Protein AF-A0A7R9IZP0-F1 (afdb_monomer_lite)

Radius of gyration: 32.08 Å; chains: 1; bounding box: 102×85×85 Å

Secondary structure (DSSP, 8-state):
-HHHHHHHHHHS----SEEEEE-TTEEESS--S---PPPPPTTS------TTTTTTTS-----------PPPP-SS------EE-STT--EE----------S-----S----S-TT-----EEEEE---S-----S--HHHHHHHHTTT-EEEEE--S-HHHHHHHHTTTEEEEEETTEEEEEEE-PPPTT-----EEEEEEEEHHHHHHHTTTT----HHHHHHHHHHTTSSSGGGTHHHHHHHHSTTGGGEES--SEEE---HHHH-S-TTTTTBSS----PPPP-GGGHHHHHTTTTSS--EEE---HHHHSHHHHHHHHHHH-PPPTT-TTTTEEEEEEEETT--SSPP-HHHHHHHHHHHHHHHHHT-BTTB-EEEEEEEEEEEEEESSSEEEEEEEEEEEETT--PEEEEEEEEEE----------GGGGG--EEEEES-EETTTTEES-SS--B-TT---EEEEEPPP-STTPPPPPEEEEEEEE-TTS-EEEEEEEEE--TTSEEEE---PPSSPPPEEEEEEEEETTEEEEEEEEEEPPPSEETTEEPPHHHHHHHHS--SS---PPTT---GGGSPPHHHHHHHHHHHHHHTT--HHHHHHHHHHHHHHHEEEEEEEESSSS-EEETTTEEEPBGGGSSS-TTS--TTT----B-TTTSSBPP---SSSS--S-------------------------------------------------------S------------------

Structure (mmCIF, N/CA/C/O backbone):
data_AF-A0A7R9IZP0-F1
#
_entry.id   AF-A0A7R9IZP0-F1
#
loop_
_atom_site.group_PDB
_atom_site.id
_atom_site.type_symbol
_atom_site.label_atom_id
_atom_site.label_alt_id
_atom_site.label_comp_id
_atom_site.label_asym_id
_atom_site.label_entity_id
_atom_site.label_seq_id
_atom_site.pdbx_PDB_ins_code
_atom_site.Cartn_x
_atom_site.Cartn_y
_atom_site.Cartn_z
_atom_site.occupancy
_atom_site.B_iso_or_equiv
_atom_site.auth_seq_id
_atom_site.auth_comp_id
_atom_site.auth_asym_id
_atom_site.auth_atom_id
_atom_site.pdbx_PDB_model_num
ATOM 1 N N . MET A 1 1 ? 10.081 12.601 -15.978 1.00 64.19 1 MET A N 1
ATOM 2 C CA . MET A 1 1 ? 11.127 11.912 -15.195 1.00 64.19 1 MET A CA 1
ATOM 3 C C . MET A 1 1 ? 12.167 11.242 -16.095 1.00 64.19 1 MET A C 1
ATOM 5 O O . MET A 1 1 ? 13.053 11.970 -16.504 1.00 64.19 1 MET A O 1
ATOM 9 N N . LEU A 1 2 ? 12.037 9.965 -16.499 1.00 72.69 2 LEU A N 1
ATOM 10 C CA . LEU A 1 2 ? 13.085 9.158 -17.178 1.00 72.69 2 LEU A CA 1
ATOM 11 C C . LEU A 1 2 ? 14.046 9.892 -18.140 1.00 72.69 2 LEU A C 1
ATOM 13 O O . LEU A 1 2 ? 15.255 9.744 -18.003 1.00 72.69 2 LEU A O 1
ATOM 17 N N . LEU A 1 3 ? 13.542 10.684 -19.097 1.00 78.06 3 LEU A N 1
ATOM 18 C CA . LEU A 1 3 ? 14.392 11.404 -20.064 1.00 78.06 3 LEU A CA 1
ATOM 19 C C . LEU A 1 3 ? 15.315 12.461 -19.425 1.00 78.06 3 LEU A C 1
ATOM 21 O O . LEU A 1 3 ? 16.403 12.698 -19.941 1.00 78.06 3 LEU A O 1
ATOM 25 N N . ALA A 1 4 ? 14.910 13.071 -18.307 1.00 77.38 4 ALA A N 1
ATOM 26 C CA . ALA A 1 4 ? 15.753 13.988 -17.539 1.00 77.38 4 ALA A CA 1
ATOM 27 C C . ALA A 1 4 ? 16.871 13.219 -16.821 1.00 77.38 4 ALA A C 1
ATOM 29 O O . ALA A 1 4 ? 18.040 13.523 -17.029 1.00 77.38 4 ALA A O 1
ATOM 30 N N . SER A 1 5 ? 16.522 12.139 -16.114 1.00 76.75 5 SER A N 1
ATOM 31 C CA . SER A 1 5 ? 17.476 11.254 -15.427 1.00 76.75 5 SER A CA 1
ATOM 32 C C . SER A 1 5 ? 18.507 10.642 -16.389 1.00 76.75 5 SER A C 1
ATOM 34 O O . SER A 1 5 ? 19.680 10.500 -16.054 1.00 76.75 5 SER A O 1
ATOM 36 N N . MET A 1 6 ? 18.093 10.332 -17.623 1.00 80.06 6 MET A N 1
ATOM 37 C CA . MET A 1 6 ? 18.982 9.919 -18.717 1.00 80.06 6 MET A CA 1
ATOM 38 C C . MET A 1 6 ? 19.967 11.020 -19.145 1.00 80.06 6 MET A C 1
ATOM 40 O O . MET A 1 6 ? 21.122 10.717 -19.435 1.00 80.06 6 MET A O 1
ATOM 44 N N . GLY A 1 7 ? 19.528 12.281 -19.192 1.00 80.31 7 GLY A N 1
ATOM 45 C CA . GLY A 1 7 ? 20.386 13.430 -19.492 1.00 80.31 7 GLY A CA 1
ATOM 46 C C . GLY A 1 7 ? 21.356 13.757 -18.355 1.00 80.31 7 GLY A C 1
ATOM 47 O O . GLY A 1 7 ? 22.541 13.963 -18.598 1.00 80.31 7 GLY A O 1
ATOM 48 N N . GLU A 1 8 ? 20.883 13.728 -17.110 1.00 79.38 8 GLU A N 1
ATOM 49 C CA . GLU A 1 8 ? 21.693 13.907 -15.898 1.00 79.38 8 GLU A CA 1
ATOM 50 C C . GLU A 1 8 ? 22.811 12.858 -15.821 1.00 79.38 8 GLU A C 1
ATOM 52 O O . GLU A 1 8 ? 23.982 13.215 -15.713 1.00 79.38 8 GLU A O 1
ATOM 57 N N . LEU A 1 9 ? 22.486 11.576 -16.009 1.00 75.81 9 LEU A N 1
ATOM 58 C CA . LEU A 1 9 ? 23.448 10.467 -16.022 1.00 75.81 9 LEU A CA 1
ATOM 59 C C . LEU A 1 9 ? 24.492 10.550 -17.157 1.00 75.81 9 LEU A C 1
ATOM 61 O O . LEU A 1 9 ? 25.591 10.005 -17.034 1.00 75.81 9 LEU A O 1
ATOM 65 N N . LEU A 1 10 ? 24.193 11.229 -18.267 1.00 79.81 10 LEU A N 1
ATOM 66 C CA . LEU A 1 10 ? 25.199 11.508 -19.300 1.00 79.81 10 LEU A CA 1
ATOM 67 C C . LEU A 1 10 ? 26.178 12.616 -18.878 1.00 79.81 10 LEU A C 1
ATOM 69 O O . LEU A 1 10 ? 27.323 12.601 -19.330 1.00 79.81 10 LEU A O 1
ATOM 73 N N . ASN A 1 11 ? 25.761 13.521 -17.987 1.00 80.00 11 ASN A N 1
ATOM 74 C CA . ASN A 1 11 ? 26.572 14.631 -17.482 1.00 80.00 11 ASN A CA 1
ATOM 75 C C . ASN A 1 11 ? 27.463 14.249 -16.283 1.00 80.00 11 ASN A C 1
ATOM 77 O O . ASN A 1 11 ? 28.438 14.947 -16.025 1.00 80.00 11 ASN A O 1
ATOM 81 N N . LEU A 1 12 ? 27.194 13.134 -15.588 1.00 74.75 12 LEU A N 1
ATOM 82 C CA . LEU A 1 12 ? 27.996 12.652 -14.443 1.00 74.75 12 LEU A CA 1
ATOM 83 C C . LEU A 1 12 ? 29.425 12.181 -14.806 1.00 74.75 12 LEU A C 1
ATOM 85 O O . LEU A 1 12 ? 30.151 11.692 -13.947 1.00 74.75 12 LEU A O 1
ATOM 89 N N . GLY A 1 13 ? 29.837 12.252 -16.077 1.00 68.06 13 GLY A N 1
ATOM 90 C CA . GLY A 1 13 ? 31.166 11.820 -16.542 1.00 68.06 13 GLY A CA 1
ATOM 91 C C . GLY A 1 13 ? 31.401 10.300 -16.544 1.00 68.06 13 GLY A C 1
ATOM 92 O O . GLY A 1 13 ? 32.394 9.831 -17.099 1.00 68.06 13 GLY A O 1
ATOM 93 N N . TRP A 1 14 ? 30.486 9.514 -15.972 1.00 69.81 14 TRP A N 1
ATOM 94 C CA . TRP A 1 14 ? 30.606 8.064 -15.837 1.00 69.81 14 TRP A CA 1
ATOM 95 C C . TRP A 1 14 ? 30.632 7.328 -17.190 1.00 69.81 14 TRP A C 1
ATOM 97 O O . TRP A 1 14 ? 29.892 7.644 -18.129 1.00 69.81 14 TRP A O 1
ATOM 107 N N . SER A 1 15 ? 31.469 6.290 -17.265 1.00 70.06 15 SER A N 1
ATOM 108 C CA . SER A 1 15 ? 31.589 5.399 -18.425 1.00 70.06 15 SER A CA 1
ATOM 109 C C . SER A 1 15 ? 30.698 4.172 -18.243 1.00 70.06 15 SER A C 1
ATOM 111 O O . SER A 1 15 ? 30.923 3.380 -17.334 1.00 70.06 15 SER A O 1
ATOM 113 N N . TRP A 1 16 ? 29.686 4.007 -19.093 1.00 77.06 16 TRP A N 1
ATOM 114 C CA . TRP A 1 16 ? 28.700 2.930 -18.978 1.00 77.06 16 TRP A CA 1
ATOM 115 C C . TRP A 1 16 ? 28.181 2.470 -20.345 1.00 77.06 16 TRP A C 1
ATOM 117 O O . TRP A 1 16 ? 28.271 3.198 -21.332 1.00 77.06 16 TRP A O 1
ATOM 127 N N . ASP A 1 17 ? 27.636 1.255 -20.413 1.00 78.50 17 ASP A N 1
ATOM 128 C CA . ASP A 1 17 ? 27.133 0.662 -21.661 1.00 78.50 17 ASP A CA 1
ATOM 129 C C . ASP A 1 17 ? 25.605 0.672 -21.773 1.00 78.50 17 ASP A C 1
ATOM 131 O O . ASP A 1 17 ? 25.073 0.900 -22.862 1.00 78.50 17 ASP A O 1
ATOM 135 N N . PHE A 1 18 ? 24.906 0.443 -20.656 1.00 81.25 18 PHE A N 1
ATOM 136 C CA . PHE A 1 18 ? 23.448 0.315 -20.596 1.00 81.25 18 PHE A CA 1
ATOM 137 C C . PHE A 1 18 ? 22.836 1.057 -19.406 1.00 81.25 18 PHE A C 1
ATOM 139 O O . PHE A 1 18 ? 23.435 1.113 -18.332 1.00 81.25 18 PHE A O 1
ATOM 146 N N . ILE A 1 19 ? 21.606 1.529 -19.618 1.00 83.50 19 ILE A N 1
ATOM 147 C CA . ILE A 1 19 ? 20.597 1.829 -18.598 1.00 83.50 19 ILE A CA 1
ATOM 148 C C . ILE A 1 19 ? 19.597 0.674 -18.584 1.00 83.50 19 ILE A C 1
ATOM 150 O O . ILE A 1 19 ? 19.045 0.343 -19.634 1.00 83.50 19 ILE A O 1
ATOM 154 N N . ILE A 1 20 ? 19.318 0.101 -17.417 1.00 80.94 20 ILE A N 1
ATOM 155 C CA . ILE A 1 20 ? 18.213 -0.844 -17.203 1.00 80.94 20 ILE A CA 1
ATOM 156 C C . ILE A 1 20 ? 17.182 -0.181 -16.289 1.00 80.94 20 ILE A C 1
ATOM 158 O O . ILE A 1 20 ? 17.548 0.343 -15.240 1.00 80.94 20 ILE A O 1
ATOM 162 N N . ASN A 1 21 ? 15.909 -0.211 -16.686 1.00 77.19 21 ASN A N 1
ATOM 163 C CA . ASN A 1 21 ? 14.782 0.142 -15.822 1.00 77.19 21 ASN A CA 1
ATOM 164 C C . ASN A 1 21 ? 14.508 -1.004 -14.828 1.00 77.19 21 ASN A C 1
ATOM 166 O O . ASN A 1 21 ? 14.203 -2.107 -15.285 1.00 77.19 21 ASN A O 1
ATOM 170 N N . LEU A 1 22 ? 14.582 -0.721 -13.521 1.00 72.62 22 LEU A N 1
ATOM 171 C CA . LEU A 1 22 ? 14.122 -1.562 -12.408 1.00 72.62 22 LEU A CA 1
ATOM 172 C C . LEU A 1 22 ? 13.348 -0.738 -11.359 1.00 72.62 22 LEU A C 1
ATOM 174 O O . LEU A 1 22 ? 13.289 0.487 -11.412 1.00 72.62 22 LEU A O 1
ATOM 178 N N . SER A 1 23 ? 12.759 -1.430 -10.390 1.00 67.62 23 SER A N 1
ATOM 179 C CA . SER A 1 23 ? 12.028 -0.911 -9.235 1.00 67.62 23 SER A CA 1
ATOM 180 C C . SER A 1 23 ? 12.303 -1.767 -7.994 1.00 67.62 23 SER A C 1
ATOM 182 O O . SER A 1 23 ? 12.783 -2.894 -8.102 1.00 67.62 23 SER A O 1
ATOM 184 N N . GLU A 1 24 ? 11.900 -1.274 -6.823 1.00 65.44 24 GLU A N 1
ATOM 185 C CA . GLU A 1 24 ? 11.870 -1.994 -5.531 1.00 65.44 24 GLU A CA 1
ATOM 186 C C . GLU A 1 24 ? 11.238 -3.405 -5.577 1.00 65.44 24 GLU A C 1
ATOM 188 O O . GLU A 1 24 ? 11.495 -4.238 -4.713 1.00 65.44 24 GLU A O 1
ATOM 193 N N . SER A 1 25 ? 10.401 -3.674 -6.585 1.00 72.38 25 SER A N 1
ATOM 194 C CA . SER A 1 25 ? 9.633 -4.917 -6.734 1.00 72.38 25 SER A CA 1
ATOM 195 C C . SER A 1 25 ? 10.240 -5.934 -7.710 1.00 72.38 25 SER A C 1
ATOM 197 O O . SER A 1 25 ? 9.612 -6.965 -7.981 1.00 72.38 25 SER A O 1
ATOM 199 N N . ASP A 1 26 ? 11.428 -5.648 -8.250 1.00 75.31 26 ASP A N 1
ATOM 200 C CA . ASP A 1 26 ? 12.080 -6.440 -9.296 1.00 75.31 26 ASP A CA 1
ATOM 201 C C . ASP A 1 26 ? 13.327 -7.136 -8.751 1.00 75.31 26 ASP A C 1
ATOM 203 O O . ASP A 1 26 ? 14.309 -6.492 -8.388 1.00 75.31 26 ASP A O 1
ATOM 207 N N . PHE A 1 27 ? 13.316 -8.469 -8.729 1.00 78.56 27 PHE A N 1
ATOM 208 C CA . PHE A 1 27 ? 14.441 -9.258 -8.222 1.00 78.56 27 PHE A CA 1
ATOM 209 C C . PHE A 1 27 ? 15.266 -9.858 -9.365 1.00 78.56 27 PHE A C 1
ATOM 211 O O . PHE A 1 27 ? 14.694 -10.259 -10.387 1.00 78.56 27 PHE A O 1
ATOM 218 N N . PRO A 1 28 ? 16.600 -9.979 -9.216 1.00 81.69 28 PRO A N 1
ATOM 219 C CA . PRO A 1 28 ? 17.400 -10.803 -10.112 1.00 81.69 28 PRO A CA 1
ATOM 220 C C . PRO A 1 28 ? 16.940 -12.268 -10.033 1.00 81.69 28 PRO A C 1
ATOM 222 O O . PRO A 1 28 ? 16.532 -12.740 -8.977 1.00 81.69 28 PRO A O 1
ATOM 225 N N . ILE A 1 29 ? 17.021 -12.999 -11.145 1.00 81.31 29 ILE A N 1
ATOM 226 C CA . ILE A 1 29 ? 16.709 -14.445 -11.214 1.00 81.31 29 ILE A CA 1
ATOM 227 C C . ILE A 1 29 ? 17.859 -15.310 -11.732 1.00 81.31 29 ILE A C 1
ATOM 229 O O . ILE A 1 29 ? 17.794 -16.532 -11.627 1.00 81.31 29 ILE A O 1
ATOM 233 N N . ASN A 1 30 ? 18.922 -14.677 -12.229 1.00 71.00 30 ASN A N 1
ATOM 234 C CA . ASN A 1 30 ? 20.201 -15.308 -12.543 1.00 71.00 30 ASN A CA 1
ATOM 235 C C . ASN A 1 30 ? 21.308 -14.607 -11.733 1.00 71.00 30 ASN A C 1
ATOM 237 O O . ASN A 1 30 ? 21.227 -13.391 -11.544 1.00 71.00 30 ASN A O 1
ATOM 241 N N . PRO A 1 31 ? 22.361 -15.313 -11.281 1.00 62.97 31 PRO A N 1
ATOM 242 C CA . PRO A 1 31 ? 23.424 -14.704 -10.483 1.00 62.97 31 PRO A CA 1
ATOM 243 C C . PRO A 1 31 ? 24.173 -13.558 -11.191 1.00 62.97 31 PRO A C 1
ATOM 245 O O . PRO A 1 31 ? 24.704 -13.712 -12.296 1.00 62.97 31 PRO A O 1
ATOM 248 N N . THR A 1 32 ? 24.278 -12.415 -10.510 1.00 54.53 32 THR A N 1
ATOM 249 C CA . THR A 1 32 ? 24.956 -11.198 -10.988 1.00 54.53 32 THR A CA 1
ATOM 250 C C . THR A 1 32 ? 26.243 -10.925 -10.202 1.00 54.53 32 THR A C 1
ATOM 252 O O . THR A 1 32 ? 26.212 -10.867 -8.970 1.00 54.53 32 THR A O 1
ATOM 255 N N . LYS A 1 33 ? 27.386 -10.730 -10.879 1.00 47.72 33 LYS A N 1
ATOM 256 C CA . LYS A 1 33 ? 28.686 -10.395 -10.249 1.00 47.72 33 LYS A CA 1
ATOM 257 C C . LYS A 1 33 ? 29.170 -8.971 -10.577 1.00 47.72 33 LYS A C 1
ATOM 259 O O . LYS A 1 33 ? 30.130 -8.514 -9.973 1.00 47.72 33 LYS A O 1
ATOM 264 N N . SER A 1 34 ? 28.526 -8.264 -11.513 1.00 39.16 34 SER A N 1
ATOM 265 C CA . SER A 1 34 ? 28.983 -6.954 -12.010 1.00 39.16 34 SER A CA 1
ATOM 266 C C . SER A 1 34 ? 27.902 -5.861 -12.065 1.00 39.16 34 SER A C 1
ATOM 268 O O . SER A 1 34 ? 27.888 -5.061 -12.999 1.00 39.16 34 SER A O 1
ATOM 270 N N . ILE A 1 35 ? 26.998 -5.810 -11.081 1.00 37.81 35 ILE A N 1
ATOM 271 C CA . ILE A 1 35 ? 26.195 -4.602 -10.826 1.00 37.81 35 ILE A CA 1
ATOM 272 C C . ILE A 1 35 ? 27.009 -3.725 -9.869 1.00 37.81 35 ILE A C 1
ATOM 274 O O . ILE A 1 35 ? 26.954 -3.910 -8.657 1.00 37.81 35 ILE A O 1
ATOM 278 N N . ARG A 1 36 ? 27.794 -2.795 -10.424 1.00 36.53 36 ARG A N 1
ATOM 279 C CA . ARG A 1 36 ? 28.376 -1.682 -9.663 1.00 36.53 36 ARG A CA 1
ATOM 280 C C . ARG A 1 36 ? 27.548 -0.433 -9.948 1.00 36.53 36 ARG A C 1
ATOM 282 O O . ARG A 1 36 ? 27.569 0.049 -11.079 1.00 36.53 36 ARG A O 1
ATOM 289 N N . ILE A 1 37 ? 26.868 0.107 -8.934 1.00 33.66 37 ILE A N 1
ATOM 290 C CA . ILE A 1 37 ? 26.628 1.558 -8.902 1.00 33.66 37 ILE A CA 1
ATOM 291 C C . ILE A 1 37 ? 28.011 2.227 -8.835 1.00 33.66 37 ILE A C 1
ATOM 293 O O . ILE A 1 37 ? 28.955 1.637 -8.306 1.00 33.66 37 ILE A O 1
ATOM 297 N N . ALA A 1 38 ? 28.161 3.374 -9.493 1.00 34.31 38 ALA A N 1
ATOM 298 C CA . ALA A 1 38 ? 29.460 3.866 -9.930 1.00 34.31 38 ALA A CA 1
ATOM 299 C C . ALA A 1 38 ? 30.448 4.134 -8.781 1.00 34.31 38 ALA A C 1
ATOM 301 O O . ALA A 1 38 ? 30.248 5.025 -7.961 1.00 34.31 38 ALA A O 1
ATOM 302 N N . GLU A 1 39 ? 31.569 3.416 -8.802 1.00 30.45 39 GLU A N 1
ATOM 303 C CA . GLU A 1 39 ? 32.805 3.865 -8.165 1.00 30.45 39 GLU A CA 1
ATOM 304 C C . GLU A 1 39 ? 33.563 4.763 -9.153 1.00 30.45 39 GLU A C 1
ATOM 306 O O . GLU A 1 39 ? 33.630 4.463 -10.352 1.00 30.45 39 GLU A O 1
ATOM 311 N N . ASN A 1 40 ? 34.166 5.845 -8.654 1.00 30.11 40 ASN A N 1
ATOM 312 C CA . ASN A 1 40 ? 35.142 6.616 -9.426 1.00 30.11 40 ASN A CA 1
ATOM 313 C C . ASN A 1 40 ? 36.402 5.772 -9.713 1.00 30.11 40 ASN A C 1
ATOM 315 O O . ASN A 1 40 ? 36.599 4.686 -9.165 1.00 30.11 40 ASN A O 1
ATOM 319 N N . GLN A 1 41 ? 37.257 6.255 -10.620 1.00 29.62 41 GLN A N 1
ATOM 320 C CA . GLN A 1 41 ? 38.449 5.514 -11.041 1.00 29.62 41 GLN A CA 1
ATOM 321 C C . GLN A 1 41 ? 39.412 5.234 -9.867 1.00 29.62 41 GLN A C 1
ATOM 323 O O . GLN A 1 41 ? 39.493 6.043 -8.940 1.00 29.62 41 GLN A O 1
ATOM 328 N N . PRO A 1 42 ? 40.168 4.114 -9.900 1.00 30.64 42 PRO A N 1
ATOM 329 C CA . PRO A 1 42 ? 41.083 3.737 -8.824 1.00 30.64 42 PRO A CA 1
ATOM 330 C C . PRO A 1 42 ? 42.250 4.732 -8.713 1.00 30.64 42 PRO A C 1
ATOM 332 O O . PRO A 1 42 ? 43.263 4.608 -9.398 1.00 30.64 42 PRO A O 1
ATOM 335 N N . GLY A 1 43 ? 42.080 5.720 -7.836 1.00 30.86 43 GLY A N 1
ATOM 336 C CA . GLY A 1 43 ? 43.022 6.814 -7.591 1.00 30.86 43 GLY A CA 1
ATOM 337 C C . GLY A 1 43 ? 42.565 7.759 -6.475 1.00 30.86 43 GLY A C 1
ATOM 338 O O . GLY A 1 43 ? 43.398 8.244 -5.717 1.00 30.86 43 GLY A O 1
ATOM 339 N N . GLU A 1 44 ? 41.252 7.948 -6.305 1.00 29.23 44 GLU A N 1
ATOM 340 C CA . GLU A 1 44 ? 40.662 8.783 -5.247 1.00 29.23 44 GLU A CA 1
ATOM 341 C C . GLU A 1 44 ? 39.871 7.933 -4.237 1.00 29.23 44 GLU A C 1
ATOM 343 O O . GLU A 1 44 ? 39.165 6.997 -4.615 1.00 29.23 44 GLU A O 1
ATOM 348 N N . GLN A 1 45 ? 39.948 8.263 -2.941 1.00 32.34 45 GLN A N 1
ATOM 349 C CA . GLN A 1 45 ? 39.205 7.564 -1.879 1.00 32.34 45 GLN A CA 1
ATOM 350 C C . GLN A 1 45 ? 37.742 8.039 -1.779 1.00 32.34 45 GLN A C 1
ATOM 352 O O . GLN A 1 45 ? 37.308 8.581 -0.761 1.00 32.34 45 GLN A O 1
ATOM 357 N N . GLY A 1 46 ? 36.963 7.822 -2.840 1.00 27.09 46 GLY A N 1
ATOM 358 C CA . GLY A 1 46 ? 35.523 8.085 -2.842 1.00 27.09 46 GLY A CA 1
ATOM 359 C C . GLY A 1 46 ? 34.763 7.126 -1.919 1.00 27.09 46 GLY A C 1
ATOM 360 O O . GLY A 1 46 ? 34.613 5.947 -2.234 1.00 27.09 46 GLY A O 1
ATOM 361 N N . ARG A 1 47 ? 34.256 7.621 -0.783 1.00 29.53 47 ARG A N 1
ATOM 362 C CA . ARG A 1 47 ? 33.314 6.874 0.067 1.00 29.53 47 ARG A CA 1
ATOM 363 C C . ARG A 1 47 ? 31.890 6.953 -0.494 1.00 29.53 47 ARG A C 1
ATOM 365 O O . ARG A 1 47 ? 31.425 8.047 -0.776 1.00 29.53 47 ARG A O 1
ATOM 372 N N . LEU A 1 48 ? 31.222 5.795 -0.525 1.00 27.59 48 LEU A N 1
ATOM 373 C CA . LEU A 1 48 ? 29.769 5.564 -0.408 1.00 27.59 48 LEU A CA 1
ATOM 374 C C . LEU A 1 48 ? 28.806 6.485 -1.186 1.00 27.59 48 LEU A C 1
ATOM 376 O O . LEU A 1 48 ? 28.576 7.628 -0.805 1.00 27.59 48 LEU A O 1
ATOM 380 N N . LEU A 1 49 ? 28.100 5.904 -2.164 1.00 26.20 49 LEU A N 1
ATOM 381 C CA . LEU A 1 49 ? 26.806 6.412 -2.643 1.00 26.20 49 LEU A CA 1
ATOM 382 C C . LEU A 1 49 ? 25.917 5.266 -3.184 1.00 26.20 49 LEU A C 1
ATOM 384 O O . LEU A 1 49 ? 25.603 5.196 -4.371 1.00 26.20 49 LEU A O 1
ATOM 388 N N . TRP A 1 50 ? 25.521 4.336 -2.305 1.00 28.80 50 TRP A N 1
ATOM 389 C CA . TRP A 1 50 ? 24.489 3.319 -2.602 1.00 28.80 50 TRP A CA 1
ATOM 390 C C . TRP A 1 50 ? 23.113 3.680 -2.006 1.00 28.80 50 TRP A C 1
ATOM 392 O O . TRP A 1 50 ? 22.077 3.196 -2.463 1.00 28.80 50 TRP A O 1
ATOM 402 N N . ASP A 1 51 ? 23.090 4.559 -1.005 1.00 30.75 51 ASP A N 1
ATOM 403 C CA . ASP A 1 51 ? 22.088 4.496 0.066 1.00 30.75 51 ASP A CA 1
ATOM 404 C C . ASP A 1 51 ? 20.845 5.379 -0.144 1.00 30.75 51 ASP A C 1
ATOM 406 O O . ASP A 1 51 ? 19.956 5.425 0.701 1.00 30.75 51 ASP A O 1
ATOM 410 N N . SER A 1 52 ? 20.721 6.044 -1.298 1.00 26.11 52 SER A N 1
ATOM 411 C CA . SER A 1 52 ? 19.490 6.765 -1.661 1.00 26.11 52 SER A CA 1
ATOM 412 C C . SER A 1 52 ? 18.398 5.849 -2.232 1.00 26.11 52 SER A C 1
ATOM 414 O O . SER A 1 52 ? 17.219 6.165 -2.122 1.00 26.11 52 SER A O 1
ATOM 416 N N . LEU A 1 53 ? 18.748 4.714 -2.849 1.00 29.20 53 LEU A N 1
ATOM 417 C CA . LEU A 1 53 ? 17.812 3.947 -3.694 1.00 29.20 53 LEU A CA 1
ATOM 418 C C . LEU A 1 53 ? 17.050 2.814 -2.985 1.00 29.20 53 LEU A C 1
ATOM 420 O O . LEU A 1 53 ? 16.186 2.198 -3.603 1.00 29.20 53 LEU A O 1
ATOM 424 N N . LEU A 1 54 ? 17.307 2.592 -1.692 1.00 26.55 54 LEU A N 1
ATOM 425 C CA . LEU A 1 54 ? 16.472 1.760 -0.808 1.00 26.55 54 LEU A CA 1
ATOM 426 C C . LEU A 1 54 ? 15.799 2.563 0.325 1.00 26.55 54 LEU A C 1
ATOM 428 O O . LEU A 1 54 ? 15.006 1.999 1.072 1.00 26.55 54 LEU A O 1
ATOM 432 N N . LEU A 1 55 ? 16.087 3.869 0.449 1.00 25.19 55 LEU A N 1
ATOM 433 C CA . LEU A 1 55 ? 15.592 4.728 1.538 1.00 25.19 55 LEU A CA 1
ATOM 434 C C . LEU A 1 55 ? 14.968 6.064 1.094 1.00 25.19 55 LEU A C 1
ATOM 436 O O . LEU A 1 55 ? 14.550 6.845 1.944 1.00 25.19 55 LEU A O 1
ATOM 440 N N . LEU A 1 56 ? 14.770 6.309 -0.209 1.00 25.75 56 LEU A N 1
ATOM 441 C CA . LEU A 1 56 ? 13.988 7.458 -0.715 1.00 25.75 56 LEU A CA 1
ATOM 442 C C . LEU A 1 56 ? 12.465 7.386 -0.422 1.00 25.75 56 LEU A C 1
ATOM 444 O O . LEU A 1 56 ? 11.672 8.078 -1.058 1.00 25.75 56 LEU A O 1
ATOM 448 N N . GLY A 1 57 ? 12.065 6.582 0.568 1.00 23.98 57 GLY A N 1
ATOM 449 C CA . GLY A 1 57 ? 10.779 6.671 1.261 1.00 23.98 57 GLY A CA 1
ATOM 450 C C . GLY A 1 57 ? 10.800 7.557 2.519 1.00 23.98 57 GLY A C 1
ATOM 451 O O . GLY A 1 57 ? 9.730 7.828 3.051 1.00 23.98 57 GLY A O 1
ATOM 452 N N . SER A 1 58 ? 11.970 8.035 2.978 1.00 21.69 58 SER A N 1
ATOM 453 C CA . SER A 1 58 ? 12.102 8.794 4.236 1.00 21.69 58 SER A CA 1
ATOM 454 C C . SER A 1 58 ? 13.000 10.039 4.090 1.00 21.69 58 SER A C 1
ATOM 456 O O . SER A 1 58 ? 14.126 9.924 3.600 1.00 21.69 58 SER A O 1
ATOM 458 N N . PRO A 1 59 ? 12.567 11.239 4.531 1.00 23.12 59 PRO A N 1
ATOM 459 C CA . PRO A 1 59 ? 13.366 12.459 4.418 1.00 23.12 59 PRO A CA 1
ATOM 460 C C . PRO A 1 59 ? 14.381 12.607 5.565 1.00 23.12 59 PRO A C 1
ATOM 462 O O . PRO A 1 59 ? 14.009 12.822 6.717 1.00 23.12 59 PRO A O 1
ATOM 465 N N . PHE A 1 60 ? 15.677 12.592 5.245 1.00 20.64 60 PHE A N 1
ATOM 466 C CA . PHE A 1 60 ? 16.718 13.060 6.168 1.00 20.64 60 PHE A CA 1
ATOM 467 C C . PHE A 1 60 ? 16.817 14.591 6.151 1.00 20.64 60 PHE A C 1
ATOM 469 O O . PHE A 1 60 ? 17.030 15.191 5.099 1.00 20.64 60 PHE A O 1
ATOM 476 N N . PHE A 1 61 ? 16.759 15.215 7.329 1.00 24.72 61 PHE A N 1
ATOM 477 C CA . PHE A 1 61 ? 17.152 16.610 7.539 1.00 24.72 61 PHE A CA 1
ATOM 478 C C . PHE A 1 61 ? 18.115 16.717 8.722 1.00 24.72 61 PHE A C 1
ATOM 480 O O . PHE A 1 61 ? 17.846 16.202 9.806 1.00 24.72 61 PHE A O 1
ATOM 487 N N . LEU A 1 62 ? 19.228 17.426 8.517 1.00 20.70 62 LEU A N 1
ATOM 488 C CA . LEU A 1 62 ? 20.094 17.880 9.602 1.00 20.70 62 LEU A CA 1
ATOM 489 C C . LEU A 1 62 ? 19.401 19.040 10.325 1.00 20.70 62 LEU A C 1
ATOM 491 O O . LEU A 1 62 ? 18.995 20.014 9.692 1.00 20.70 62 LEU A O 1
ATOM 495 N N . GLY A 1 63 ? 19.253 18.926 11.643 1.00 20.31 63 GLY A N 1
ATOM 496 C CA . GLY A 1 63 ? 18.622 19.958 12.459 1.00 20.31 63 GLY A CA 1
ATOM 497 C C . GLY A 1 63 ? 19.594 21.068 12.853 1.00 20.31 63 GLY A C 1
ATOM 498 O O . GLY A 1 63 ? 20.667 20.797 13.387 1.00 20.31 63 GLY A O 1
ATOM 499 N N . SER A 1 64 ? 19.175 22.319 12.675 1.00 21.41 64 SER A N 1
ATOM 500 C CA . SER A 1 64 ? 19.671 23.451 13.457 1.00 21.41 64 SER A CA 1
ATOM 501 C C . SER A 1 64 ? 18.499 24.367 13.813 1.00 21.41 64 SER A C 1
ATOM 503 O O . SER A 1 64 ? 17.678 24.723 12.965 1.00 21.41 64 SER A O 1
ATOM 505 N N . GLU A 1 65 ? 18.374 24.711 15.093 1.00 27.33 65 GLU A N 1
ATOM 506 C CA . GLU A 1 65 ? 17.307 25.590 15.560 1.00 27.33 65 GLU A CA 1
ATOM 507 C C . GLU A 1 65 ? 17.683 27.053 15.315 1.00 27.33 65 GLU A C 1
ATOM 509 O O . GLU A 1 65 ? 18.589 27.596 15.941 1.00 27.33 65 GLU A O 1
ATOM 514 N N . SER A 1 66 ? 16.944 27.728 14.437 1.00 22.12 66 SER A N 1
ATOM 515 C CA . SER A 1 66 ? 16.828 29.186 14.488 1.00 22.12 66 SER A CA 1
ATOM 516 C C . SER A 1 66 ? 15.437 29.621 14.042 1.00 22.12 66 SER A C 1
ATOM 518 O O . SER A 1 66 ? 14.884 29.135 13.054 1.00 22.12 66 SER A O 1
ATOM 520 N N . SER A 1 67 ? 14.834 30.519 14.816 1.00 28.94 67 SER A N 1
ATOM 521 C CA . SER A 1 67 ? 13.536 31.107 14.508 1.00 28.94 67 SER A CA 1
ATOM 522 C C . SER A 1 67 ? 13.700 32.344 13.618 1.00 28.94 67 SER A C 1
ATOM 524 O O . SER A 1 67 ? 14.691 33.063 13.706 1.00 28.94 67 SER A O 1
ATOM 526 N N . ASN A 1 68 ? 12.685 32.611 12.789 1.00 25.23 68 ASN A N 1
ATOM 527 C CA . ASN A 1 68 ? 12.574 33.767 11.884 1.00 25.23 68 ASN A CA 1
ATOM 528 C C . ASN A 1 68 ? 13.454 33.757 10.617 1.00 25.23 68 ASN A C 1
ATOM 530 O O . ASN A 1 68 ? 14.222 34.682 10.370 1.00 25.23 68 ASN A O 1
ATOM 534 N N . CYS A 1 69 ? 13.194 32.801 9.720 1.00 22.08 69 CYS A N 1
ATOM 535 C CA . CYS A 1 69 ? 13.330 33.038 8.279 1.00 22.08 69 CYS A CA 1
ATOM 536 C C . CYS A 1 69 ? 12.121 32.460 7.526 1.00 22.08 69 CYS A C 1
ATOM 538 O O . CYS A 1 69 ? 11.573 31.426 7.914 1.00 22.08 69 CYS A O 1
ATOM 540 N N . ASN A 1 70 ? 11.679 33.132 6.457 1.00 25.00 70 ASN A N 1
ATOM 541 C CA . ASN A 1 70 ? 10.565 32.646 5.636 1.00 25.00 70 ASN A CA 1
ATOM 542 C C . ASN A 1 70 ? 10.991 31.382 4.877 1.00 25.00 70 ASN A C 1
ATOM 544 O O . ASN A 1 70 ? 12.042 31.367 4.239 1.00 25.00 70 ASN A O 1
ATOM 548 N N . LYS A 1 71 ? 10.173 30.325 4.946 1.00 24.77 71 LYS A N 1
ATOM 549 C CA . LYS A 1 71 ? 10.500 29.013 4.371 1.00 24.77 71 LYS A CA 1
ATOM 550 C C . LYS A 1 71 ? 10.628 29.092 2.845 1.00 24.77 71 LYS A C 1
ATOM 552 O O . LYS A 1 71 ? 9.651 29.385 2.161 1.00 24.77 71 LYS A O 1
ATOM 557 N N . CYS A 1 72 ? 11.812 28.776 2.326 1.00 22.42 72 CYS A N 1
ATOM 558 C CA . CYS A 1 72 ? 12.003 28.488 0.907 1.00 22.42 72 CYS A CA 1
ATOM 559 C C . CYS A 1 72 ? 11.470 27.087 0.579 1.00 22.42 72 CYS A C 1
ATOM 561 O O . CYS A 1 72 ? 11.720 26.137 1.320 1.00 22.42 72 CYS A O 1
ATOM 563 N N . ASP A 1 73 ? 10.765 26.964 -0.542 1.00 24.92 73 ASP A N 1
ATOM 564 C CA . ASP A 1 73 ? 10.325 25.681 -1.090 1.00 24.92 73 ASP A CA 1
ATOM 565 C C . ASP A 1 73 ? 11.515 24.972 -1.768 1.00 24.92 73 ASP A C 1
ATOM 567 O O . ASP A 1 73 ? 12.179 25.549 -2.633 1.00 24.92 73 ASP A O 1
ATOM 571 N N . LEU A 1 74 ? 11.813 23.741 -1.339 1.00 26.41 74 LEU A N 1
ATOM 572 C CA . LEU A 1 74 ? 12.947 22.923 -1.795 1.00 26.41 74 LEU A CA 1
ATOM 573 C C . LEU A 1 74 ? 12.479 21.656 -2.531 1.00 26.41 74 LEU A C 1
ATOM 575 O O . LEU A 1 74 ? 13.052 20.580 -2.390 1.00 26.41 74 LEU A O 1
ATOM 579 N N . THR A 1 75 ? 11.443 21.788 -3.357 1.00 24.53 75 THR A N 1
ATOM 580 C CA . THR A 1 75 ? 10.885 20.699 -4.179 1.00 24.53 75 THR A CA 1
ATOM 581 C C . THR A 1 75 ? 11.812 20.156 -5.276 1.00 24.53 75 THR A C 1
ATOM 583 O O . THR A 1 75 ? 11.508 19.109 -5.840 1.00 24.53 75 THR A O 1
ATOM 586 N N . ASN A 1 76 ? 12.938 20.815 -5.584 1.00 26.03 76 ASN A N 1
ATOM 587 C CA . ASN A 1 76 ? 14.004 20.287 -6.448 1.00 26.03 76 ASN A CA 1
ATOM 588 C C . ASN A 1 76 ? 15.381 20.794 -5.978 1.00 26.03 76 ASN A C 1
ATOM 590 O O . ASN A 1 76 ? 15.770 21.917 -6.300 1.00 26.03 76 ASN A O 1
ATOM 594 N N . ALA A 1 77 ? 16.135 19.967 -5.248 1.00 25.41 77 ALA A N 1
ATOM 595 C CA . ALA A 1 77 ? 17.495 20.281 -4.809 1.00 25.41 77 ALA A CA 1
ATOM 596 C C . ALA A 1 77 ? 18.440 19.088 -5.030 1.00 25.41 77 ALA A C 1
ATOM 598 O O . ALA A 1 77 ? 18.330 18.066 -4.357 1.00 25.41 77 ALA A O 1
ATOM 599 N N . LEU A 1 78 ? 19.398 19.233 -5.951 1.00 26.80 78 LEU A N 1
ATOM 600 C CA . LEU A 1 78 ? 20.518 18.301 -6.086 1.00 26.80 78 LEU A CA 1
ATOM 601 C C . LEU A 1 78 ? 21.619 18.715 -5.100 1.00 26.80 78 LEU A C 1
ATOM 603 O O . LEU A 1 78 ? 22.327 19.694 -5.335 1.00 26.80 78 LEU A O 1
ATOM 607 N N . VAL A 1 79 ? 21.757 17.985 -3.993 1.00 25.67 79 VAL A N 1
ATOM 608 C CA . VAL A 1 79 ? 22.827 18.223 -3.013 1.00 25.67 79 VAL A CA 1
ATOM 609 C C . VAL A 1 79 ? 24.120 17.587 -3.523 1.00 25.67 79 VAL A C 1
ATOM 611 O O . VAL A 1 79 ? 24.320 16.381 -3.407 1.00 25.67 79 VAL A O 1
ATOM 614 N N . VAL A 1 80 ? 25.005 18.404 -4.093 1.00 26.75 80 VAL A N 1
ATOM 615 C CA . VAL A 1 80 ? 26.358 17.984 -4.483 1.00 26.75 80 VAL A CA 1
ATOM 616 C C . VAL A 1 80 ? 27.317 18.280 -3.332 1.00 26.75 80 VAL A C 1
ATOM 618 O O . VAL A 1 80 ? 27.615 19.440 -3.051 1.00 26.75 80 VAL A O 1
ATOM 621 N N . LEU A 1 81 ? 27.808 17.230 -2.670 1.00 25.81 81 LEU A N 1
ATOM 622 C CA . LEU A 1 81 ? 28.896 17.325 -1.696 1.00 25.81 81 LEU A CA 1
ATOM 623 C C . LEU A 1 81 ? 30.235 17.152 -2.421 1.00 25.81 81 LEU A C 1
ATOM 625 O O . LEU A 1 81 ? 30.651 16.034 -2.714 1.00 25.81 81 LEU A O 1
ATOM 629 N N . SER A 1 82 ? 30.903 18.265 -2.720 1.00 26.17 82 SER A N 1
ATOM 630 C CA . SER A 1 82 ? 32.242 18.283 -3.315 1.00 26.17 82 SER A CA 1
ATOM 631 C C . SER A 1 82 ? 33.294 18.678 -2.270 1.00 26.17 82 SER A C 1
ATOM 633 O O . SER A 1 82 ? 33.296 19.840 -1.855 1.00 26.17 82 SER A O 1
ATOM 635 N N . PRO A 1 83 ? 34.200 17.777 -1.849 1.00 25.67 83 PRO A N 1
ATOM 636 C CA . PRO A 1 83 ? 35.367 18.171 -1.069 1.00 25.67 83 PRO A CA 1
ATOM 637 C C . PRO A 1 83 ? 36.371 18.883 -1.985 1.00 25.67 83 PRO A C 1
ATOM 639 O O . PRO A 1 83 ? 36.924 18.275 -2.900 1.00 25.67 83 PRO A O 1
ATOM 642 N N . THR A 1 84 ? 36.618 20.171 -1.750 1.00 29.94 84 THR A N 1
ATOM 643 C CA . THR A 1 84 ? 37.719 20.903 -2.394 1.00 29.94 84 THR A CA 1
ATOM 644 C C . THR A 1 84 ? 38.948 20.842 -1.500 1.00 29.94 84 THR A C 1
ATOM 646 O O . THR A 1 84 ? 38.969 21.476 -0.450 1.00 29.94 84 THR A O 1
ATOM 649 N N . ALA A 1 85 ? 39.954 20.071 -1.914 1.00 29.94 85 ALA A N 1
ATOM 650 C CA . ALA A 1 85 ? 41.230 19.958 -1.216 1.00 29.94 85 ALA A CA 1
ATOM 651 C C . ALA A 1 85 ? 42.288 20.853 -1.881 1.00 29.94 85 ALA A C 1
ATOM 653 O O . ALA A 1 85 ? 42.998 20.417 -2.785 1.00 29.94 85 ALA A O 1
ATOM 654 N N . GLU A 1 86 ? 42.403 22.091 -1.404 1.00 31.38 86 GLU A N 1
ATOM 655 C CA . GLU A 1 86 ? 43.612 22.908 -1.550 1.00 31.38 86 GLU A CA 1
ATOM 656 C C . GLU A 1 86 ? 44.173 23.151 -0.136 1.00 31.38 86 GLU A C 1
ATOM 658 O O . GLU A 1 86 ? 43.421 23.414 0.798 1.00 31.38 86 GLU A O 1
ATOM 663 N N . ASP A 1 87 ? 45.482 22.957 0.034 1.00 31.19 87 ASP A N 1
ATOM 664 C CA . ASP A 1 87 ? 46.276 23.233 1.245 1.00 31.19 87 ASP A CA 1
ATOM 665 C C . ASP A 1 87 ? 45.796 22.656 2.602 1.00 31.19 87 ASP A C 1
ATOM 667 O O . ASP A 1 87 ? 46.206 23.105 3.669 1.00 31.19 87 ASP A O 1
ATOM 671 N N . GLY A 1 88 ? 45.049 21.548 2.575 1.00 30.75 88 GLY A N 1
ATOM 672 C CA . GLY A 1 88 ? 44.992 20.579 3.683 1.00 30.75 88 GLY A CA 1
ATOM 673 C C . GLY A 1 88 ? 43.867 20.749 4.708 1.00 30.75 88 GLY A C 1
ATOM 674 O O . GLY A 1 88 ? 43.634 19.819 5.482 1.00 30.75 88 GLY A O 1
ATOM 675 N N . GLU A 1 89 ? 43.119 21.852 4.681 1.00 23.88 89 GLU A N 1
ATOM 676 C CA . GLU A 1 89 ? 41.834 21.955 5.387 1.00 23.88 89 GLU A CA 1
ATOM 677 C C . GLU A 1 89 ? 40.671 21.470 4.504 1.00 23.88 89 GLU A C 1
ATOM 679 O O . GLU A 1 89 ? 40.695 21.582 3.278 1.00 23.88 89 GLU A O 1
ATOM 684 N N . ILE A 1 90 ? 39.628 20.905 5.124 1.00 27.20 90 ILE A N 1
ATOM 685 C CA . ILE A 1 90 ? 38.454 20.379 4.410 1.00 27.20 90 ILE A CA 1
ATOM 686 C C . ILE A 1 90 ? 37.345 21.438 4.413 1.00 27.20 90 ILE A C 1
ATOM 688 O O . ILE A 1 90 ? 36.463 21.430 5.274 1.00 27.20 90 ILE A O 1
ATOM 692 N N . GLU A 1 91 ? 37.356 22.344 3.432 1.00 24.67 91 GLU A N 1
ATOM 693 C CA . GLU A 1 91 ? 36.243 23.280 3.238 1.00 24.67 91 GLU A CA 1
ATOM 694 C C . GLU A 1 91 ? 35.046 22.572 2.572 1.00 24.67 91 GLU A C 1
ATOM 696 O O . GLU A 1 91 ? 35.074 22.207 1.394 1.00 24.67 91 GLU A O 1
ATOM 701 N N . VAL A 1 92 ? 33.953 22.387 3.320 1.00 27.56 92 VAL A N 1
ATOM 702 C CA . VAL A 1 92 ? 32.711 21.782 2.807 1.00 27.56 92 VAL A CA 1
ATOM 703 C C . VAL A 1 92 ? 31.823 22.854 2.162 1.00 27.56 92 VAL A C 1
ATOM 705 O O . VAL A 1 92 ? 30.931 23.419 2.797 1.00 27.56 92 VAL A O 1
ATOM 708 N N . ARG A 1 93 ? 32.041 23.139 0.872 1.00 25.55 93 ARG A N 1
ATOM 709 C CA . ARG A 1 93 ? 31.234 24.123 0.125 1.00 25.55 93 ARG A CA 1
ATOM 710 C C . ARG A 1 93 ? 29.878 23.572 -0.323 1.00 25.55 93 ARG A C 1
ATOM 712 O O . ARG A 1 93 ? 29.766 22.898 -1.345 1.00 25.55 93 ARG A O 1
ATOM 719 N N . ILE A 1 94 ? 28.814 23.954 0.385 1.00 28.22 94 ILE A N 1
ATOM 720 C CA . ILE A 1 94 ? 27.424 23.658 0.001 1.00 28.22 94 ILE A CA 1
ATOM 721 C C . ILE A 1 94 ? 26.970 24.623 -1.108 1.00 28.22 94 ILE A C 1
ATOM 723 O O . ILE A 1 94 ? 26.519 25.738 -0.849 1.00 28.22 94 ILE A O 1
ATOM 727 N N . SER A 1 95 ? 27.067 24.190 -2.366 1.00 24.41 95 SER A N 1
ATOM 728 C CA . SER A 1 95 ? 26.690 25.005 -3.531 1.00 24.41 95 SER A CA 1
ATOM 729 C C . SER A 1 95 ? 25.215 24.833 -3.921 1.00 24.41 95 SER A C 1
ATOM 731 O O . SER A 1 95 ? 24.867 23.996 -4.752 1.00 24.41 95 SER A O 1
ATOM 733 N N . VAL A 1 96 ? 24.327 25.653 -3.343 1.00 25.69 96 VAL A N 1
ATOM 734 C CA . VAL A 1 96 ? 22.883 25.636 -3.656 1.00 25.69 96 VAL A CA 1
ATOM 735 C C . VAL A 1 96 ? 22.590 26.398 -4.957 1.00 25.69 96 VAL A C 1
ATOM 737 O O . VAL A 1 96 ? 22.462 27.623 -4.975 1.00 25.69 96 VAL A O 1
ATOM 740 N N . GLY A 1 97 ? 22.451 25.666 -6.065 1.00 24.16 97 GLY A N 1
ATOM 741 C CA . GLY A 1 97 ? 22.182 26.211 -7.402 1.00 24.16 97 GLY A CA 1
ATOM 742 C C . GLY A 1 97 ? 20.758 26.753 -7.613 1.00 24.16 97 GLY A C 1
ATOM 743 O O . GLY A 1 97 ? 19.991 26.185 -8.388 1.00 24.16 97 GLY A O 1
ATOM 744 N N . LEU A 1 98 ? 20.396 27.867 -6.965 1.00 22.89 98 LEU A N 1
ATOM 745 C CA . LEU A 1 98 ? 19.077 28.510 -7.096 1.00 22.89 98 LEU A CA 1
ATOM 746 C C . LEU A 1 98 ? 18.847 29.139 -8.483 1.00 22.89 98 LEU A C 1
ATOM 748 O O . LEU A 1 98 ? 19.044 30.340 -8.695 1.00 22.89 98 LEU A O 1
ATOM 752 N N . ARG A 1 99 ? 18.354 28.350 -9.443 1.00 24.27 99 ARG A N 1
ATOM 753 C CA . ARG A 1 99 ? 17.986 28.857 -10.772 1.00 24.27 99 ARG A CA 1
ATOM 754 C C . ARG A 1 99 ? 16.616 29.549 -10.744 1.00 24.27 99 ARG A C 1
ATOM 756 O O . ARG A 1 99 ? 15.586 28.919 -10.959 1.00 24.27 99 ARG A O 1
ATOM 763 N N . LYS A 1 100 ? 16.609 30.868 -10.516 1.00 21.41 100 LYS A N 1
ATOM 764 C CA . LYS A 1 100 ? 15.414 31.736 -10.597 1.00 21.41 100 LYS A CA 1
ATOM 765 C C . LYS A 1 100 ? 14.787 31.714 -12.004 1.00 21.41 100 LYS A C 1
ATOM 767 O O . LYS A 1 100 ? 15.114 32.533 -12.860 1.00 21.41 100 LYS A O 1
ATOM 772 N N . SER A 1 101 ? 13.851 30.799 -12.243 1.00 23.50 101 SER A N 1
ATOM 773 C CA . SER A 1 101 ? 12.979 30.821 -13.418 1.00 23.50 101 SER A CA 1
ATOM 774 C C . SER A 1 101 ? 11.825 31.803 -13.196 1.00 23.50 101 SER A C 1
ATOM 776 O O . SER A 1 101 ? 10.814 31.452 -12.589 1.00 23.50 101 SER A O 1
ATOM 778 N N . PHE A 1 102 ? 11.960 33.035 -13.691 1.00 22.83 102 PHE A N 1
ATOM 779 C CA . PHE A 1 102 ? 10.830 33.964 -13.769 1.00 22.83 102 PHE A CA 1
ATOM 780 C C . PHE A 1 102 ? 9.841 33.495 -14.849 1.00 22.83 102 PHE A C 1
ATOM 782 O O . PHE A 1 102 ? 10.036 33.728 -16.039 1.00 22.83 102 PHE A O 1
ATOM 789 N N . GLY A 1 103 ? 8.774 32.828 -14.413 1.00 22.64 103 GLY A N 1
ATOM 790 C CA . GLY A 1 103 ? 7.629 32.412 -15.221 1.00 22.64 103 GLY A CA 1
ATOM 791 C C . GLY A 1 103 ? 6.411 32.186 -14.315 1.00 22.64 103 GLY A C 1
ATOM 792 O O . GLY A 1 103 ? 6.597 31.909 -13.128 1.00 22.64 103 GLY A O 1
ATOM 793 N N . PRO A 1 104 ? 5.174 32.360 -14.814 1.00 22.00 104 PRO A N 1
ATOM 794 C CA . PRO A 1 104 ? 3.974 32.239 -13.990 1.00 22.00 104 PRO A CA 1
ATOM 795 C C . PRO A 1 104 ? 3.797 30.812 -13.453 1.00 22.00 104 PRO A C 1
ATOM 797 O O . PRO A 1 104 ? 4.154 29.840 -14.116 1.00 22.00 104 PRO A O 1
ATOM 800 N N . ALA A 1 105 ? 3.255 30.712 -12.238 1.00 27.86 105 ALA A N 1
ATOM 801 C CA . ALA A 1 105 ? 3.245 29.496 -11.430 1.00 27.86 105 ALA A CA 1
ATOM 802 C C . ALA A 1 105 ? 2.702 28.253 -12.164 1.00 27.86 105 ALA A C 1
ATOM 804 O O . ALA A 1 105 ? 1.538 28.206 -12.561 1.00 27.86 105 ALA A O 1
ATOM 805 N N . HIS A 1 106 ? 3.534 27.212 -12.249 1.00 25.67 106 HIS A N 1
ATOM 806 C CA . HIS A 1 106 ? 3.115 25.863 -12.614 1.00 25.67 106 HIS A CA 1
ATOM 807 C C . HIS A 1 106 ? 3.289 24.920 -11.422 1.00 25.67 106 HIS A C 1
ATOM 809 O O . HIS A 1 106 ? 4.403 24.594 -11.019 1.00 25.67 106 HIS A O 1
ATOM 815 N N . THR A 1 107 ? 2.163 24.457 -10.886 1.00 25.23 107 THR A N 1
ATOM 816 C CA . THR A 1 107 ? 2.070 23.329 -9.957 1.00 25.23 107 THR A CA 1
ATOM 817 C C . THR A 1 107 ? 2.546 22.054 -10.662 1.00 25.23 107 THR A C 1
ATOM 819 O O . THR A 1 107 ? 1.856 21.512 -11.526 1.00 25.23 107 THR A O 1
ATOM 822 N N . HIS A 1 108 ? 3.768 21.606 -10.351 1.00 26.38 108 HIS A N 1
ATOM 823 C CA . HIS A 1 108 ? 4.423 20.508 -11.083 1.00 26.38 108 HIS A CA 1
ATOM 824 C C . HIS A 1 108 ? 5.298 19.569 -10.224 1.00 26.38 108 HIS A C 1
ATOM 826 O O . HIS A 1 108 ? 6.255 18.980 -10.722 1.00 26.38 108 HIS A O 1
ATOM 832 N N . SER A 1 109 ? 4.957 19.396 -8.941 1.00 26.45 109 SER A N 1
ATOM 833 C CA . SER A 1 109 ? 5.491 18.302 -8.098 1.00 26.45 109 SER A CA 1
ATOM 834 C C . SER A 1 109 ? 4.573 17.835 -6.953 1.00 26.45 109 SER A C 1
ATOM 836 O O . SER A 1 109 ? 4.933 16.913 -6.225 1.00 26.45 109 SER A O 1
ATOM 838 N N . ILE A 1 110 ? 3.392 18.438 -6.773 1.00 26.11 110 ILE A N 1
ATOM 839 C CA . ILE A 1 110 ? 2.433 18.037 -5.731 1.00 26.11 110 ILE A CA 1
ATOM 840 C C . ILE A 1 110 ? 1.508 16.940 -6.284 1.00 26.11 110 ILE A C 1
ATOM 842 O O . ILE A 1 110 ? 1.202 16.930 -7.475 1.00 26.11 110 ILE A O 1
ATOM 846 N N . PHE A 1 111 ? 1.055 16.053 -5.391 1.00 29.91 111 PHE A N 1
ATOM 847 C CA . PHE A 1 111 ? 0.185 14.891 -5.625 1.00 29.91 111 PHE A CA 1
ATOM 848 C C . PHE A 1 111 ? 0.843 13.597 -6.153 1.00 29.91 111 PHE A C 1
ATOM 850 O O . PHE A 1 111 ? 0.474 13.066 -7.194 1.00 29.91 111 PHE A O 1
ATOM 857 N N . GLN A 1 112 ? 1.695 12.982 -5.327 1.00 30.23 112 GLN A N 1
ATOM 858 C CA . GLN A 1 112 ? 1.929 11.521 -5.343 1.00 30.23 112 GLN A CA 1
ATOM 859 C C . GLN A 1 112 ? 0.889 10.746 -4.496 1.00 30.23 112 GLN A C 1
ATOM 861 O O . GLN A 1 112 ? 1.142 9.636 -4.031 1.00 30.23 112 GLN A O 1
ATOM 866 N N . GLN A 1 113 ? -0.266 11.351 -4.205 1.00 29.27 113 GLN A N 1
ATOM 867 C CA . GLN A 1 113 ? -1.231 10.824 -3.237 1.00 29.27 113 GLN A CA 1
ATOM 868 C C . GLN A 1 113 ? -2.258 9.891 -3.898 1.00 29.27 113 GLN A C 1
ATOM 870 O O . GLN A 1 113 ? -2.566 10.013 -5.079 1.00 29.27 113 GLN A O 1
ATOM 875 N N . VAL A 1 114 ? -2.806 8.963 -3.102 1.00 24.47 114 VAL A N 1
ATOM 876 C CA . VAL A 1 114 ? -3.746 7.900 -3.518 1.00 24.47 114 VAL A CA 1
ATOM 877 C C . VAL A 1 114 ? -3.117 6.765 -4.360 1.00 24.47 114 VAL A C 1
ATOM 879 O O . VAL A 1 114 ? -3.635 6.396 -5.413 1.00 24.47 114 VAL A O 1
ATOM 882 N N . LYS A 1 115 ? -2.051 6.120 -3.839 1.00 26.02 115 LYS A N 1
ATOM 883 C CA . LYS A 1 115 ? -2.010 4.644 -3.622 1.00 26.02 115 LYS A CA 1
ATOM 884 C C . LYS A 1 115 ? -0.726 4.129 -2.928 1.00 26.02 115 LYS A C 1
ATOM 886 O O . LYS A 1 115 ? 0.355 4.495 -3.373 1.00 26.02 115 LYS A O 1
ATOM 891 N N . PRO A 1 116 ? -0.797 3.166 -1.979 1.00 25.34 116 PRO A N 1
ATOM 892 C CA . PRO A 1 116 ? 0.393 2.685 -1.248 1.00 25.34 116 PRO A CA 1
ATOM 893 C C . PRO A 1 116 ? 1.361 1.726 -1.978 1.00 25.34 116 PRO A C 1
ATOM 895 O O . PRO A 1 116 ? 2.369 1.352 -1.391 1.00 25.34 116 PRO A O 1
ATOM 898 N N . HIS A 1 117 ? 1.055 1.243 -3.193 1.00 32.78 117 HIS A N 1
ATOM 899 C CA . HIS A 1 117 ? 1.744 0.063 -3.777 1.00 32.78 117 HIS A CA 1
ATOM 900 C C . HIS A 1 117 ? 2.174 0.186 -5.253 1.00 32.78 117 HIS A C 1
ATOM 902 O O . HIS A 1 117 ? 2.484 -0.821 -5.889 1.00 32.78 117 HIS A O 1
ATOM 908 N N . ASN A 1 118 ? 2.160 1.401 -5.809 1.00 29.72 118 ASN A N 1
ATOM 909 C CA . ASN A 1 118 ? 2.663 1.722 -7.154 1.00 29.72 118 ASN A CA 1
ATOM 910 C C . ASN A 1 118 ? 3.253 3.153 -7.165 1.00 29.72 118 ASN A C 1
ATOM 912 O O . ASN A 1 118 ? 2.952 3.955 -8.052 1.00 29.72 118 ASN A O 1
ATOM 916 N N . LEU A 1 119 ? 4.096 3.486 -6.181 1.00 28.64 119 LEU A N 1
ATOM 917 C CA . LEU A 1 119 ? 5.115 4.504 -6.438 1.00 28.64 119 LEU A CA 1
ATOM 918 C C . LEU A 1 119 ? 6.025 3.972 -7.557 1.00 28.64 119 LEU A C 1
ATOM 920 O O . LEU A 1 119 ? 6.200 2.762 -7.706 1.00 28.64 119 LEU A O 1
ATOM 924 N N . PHE A 1 120 ? 6.576 4.869 -8.371 1.00 32.91 120 PHE A N 1
ATOM 925 C CA . PHE A 1 120 ? 7.495 4.511 -9.452 1.00 32.91 120 PHE A CA 1
ATOM 926 C C . PHE A 1 120 ? 8.906 5.071 -9.177 1.00 32.91 120 PHE A C 1
ATOM 928 O O . PHE A 1 120 ? 9.349 5.978 -9.889 1.00 32.91 120 PHE A O 1
ATOM 935 N N . PRO A 1 121 ? 9.648 4.553 -8.177 1.00 31.00 121 PRO A N 1
ATOM 936 C CA . PRO A 1 121 ? 11.088 4.751 -8.122 1.00 31.00 121 PRO A CA 1
ATOM 937 C C . PRO A 1 121 ? 11.721 3.919 -9.246 1.00 31.00 121 PRO A C 1
ATOM 939 O O . PRO A 1 121 ? 12.007 2.734 -9.090 1.00 31.00 121 PRO A O 1
ATOM 942 N N . PHE A 1 122 ? 11.891 4.542 -10.415 1.00 32.56 122 PHE A N 1
ATOM 943 C CA . PHE A 1 122 ? 12.637 3.964 -11.533 1.00 32.56 122 PHE A CA 1
ATOM 944 C C . PHE A 1 122 ? 14.128 3.921 -11.161 1.00 32.56 122 PHE A C 1
ATOM 946 O O . PHE A 1 122 ? 14.863 4.888 -11.375 1.00 32.56 122 PHE A O 1
ATOM 953 N N . ILE A 1 123 ? 14.574 2.796 -10.605 1.00 36.78 123 ILE A N 1
ATOM 954 C CA . ILE A 1 123 ? 15.981 2.495 -10.353 1.00 36.78 123 ILE A CA 1
ATOM 955 C C . ILE A 1 123 ? 16.657 2.295 -11.712 1.00 36.78 123 ILE A C 1
ATOM 957 O O . ILE A 1 123 ? 16.410 1.314 -12.414 1.00 36.78 123 ILE A O 1
ATOM 961 N N . ILE A 1 124 ? 17.522 3.234 -12.090 1.00 45.12 124 ILE A N 1
ATOM 962 C CA . ILE A 1 124 ? 18.367 3.110 -13.279 1.00 45.12 124 ILE A CA 1
ATOM 963 C C . ILE A 1 124 ? 19.615 2.315 -12.890 1.00 45.12 124 ILE A C 1
ATOM 965 O O . ILE A 1 124 ? 20.538 2.858 -12.283 1.00 45.12 124 ILE A O 1
ATOM 969 N N . ILE A 1 125 ? 19.668 1.029 -13.255 1.00 47.78 125 ILE A N 1
ATOM 970 C CA . ILE A 1 125 ? 20.927 0.278 -13.178 1.00 47.78 125 ILE A CA 1
ATOM 971 C C . ILE A 1 125 ? 21.825 0.679 -14.343 1.00 47.78 125 ILE A C 1
ATOM 973 O O . ILE A 1 125 ? 21.440 0.627 -15.512 1.00 47.78 125 ILE A O 1
ATOM 977 N N . ILE A 1 126 ? 23.047 1.044 -13.975 1.00 48.53 126 ILE A N 1
ATOM 978 C CA . ILE A 1 126 ? 24.130 1.494 -14.838 1.00 48.53 126 ILE A CA 1
ATOM 979 C C . ILE A 1 126 ? 25.160 0.370 -14.852 1.00 48.53 126 ILE A C 1
ATOM 981 O O . ILE A 1 126 ? 25.623 -0.042 -13.791 1.00 48.53 126 ILE A O 1
ATOM 985 N N . ILE A 1 127 ? 25.532 -0.142 -16.026 1.00 46.72 127 ILE A N 1
ATOM 986 C CA . ILE A 1 127 ? 26.605 -1.146 -16.114 1.00 46.72 127 ILE A CA 1
ATOM 987 C C . ILE A 1 127 ? 27.870 -0.504 -16.672 1.00 46.72 127 ILE A C 1
ATOM 989 O O . ILE A 1 127 ? 27.936 -0.122 -17.843 1.00 46.72 127 ILE A O 1
ATOM 993 N N . ILE A 1 128 ? 28.865 -0.401 -15.790 1.00 36.59 128 ILE A N 1
ATOM 994 C CA . ILE A 1 128 ? 30.224 0.071 -16.057 1.00 36.59 128 ILE A CA 1
ATOM 995 C C . ILE A 1 128 ? 31.102 -1.125 -16.428 1.00 36.59 128 ILE A C 1
ATOM 997 O O . ILE A 1 128 ? 31.219 -2.087 -15.669 1.00 36.59 128 ILE A O 1
ATOM 1001 N N . ASN A 1 129 ? 31.757 -1.059 -17.585 1.00 32.53 129 ASN A N 1
ATOM 1002 C CA . ASN A 1 129 ? 32.658 -2.106 -18.058 1.00 32.53 129 ASN A CA 1
ATOM 1003 C C . ASN A 1 129 ? 34.115 -1.796 -17.671 1.00 32.53 129 ASN A C 1
ATOM 1005 O O . ASN A 1 129 ? 34.868 -1.231 -18.470 1.00 32.53 129 ASN A O 1
ATOM 1009 N N . SER A 1 130 ? 34.521 -2.188 -16.460 1.00 32.28 130 SER A N 1
ATOM 1010 C CA . SER A 1 130 ? 35.919 -2.156 -16.014 1.00 32.28 130 SER A CA 1
ATOM 1011 C C . SER A 1 130 ? 36.645 -3.477 -16.318 1.00 32.28 130 SER A C 1
ATOM 1013 O O . SER A 1 130 ? 36.168 -4.574 -16.028 1.00 32.28 130 SER A O 1
ATOM 1015 N N . PHE A 1 131 ? 37.826 -3.374 -16.933 1.00 29.17 131 PHE A N 1
ATOM 1016 C CA . PHE A 1 131 ? 38.637 -4.503 -17.407 1.00 29.17 131 PHE A CA 1
ATOM 1017 C C . PHE A 1 131 ? 39.430 -5.184 -16.266 1.00 29.17 131 PHE A C 1
ATOM 1019 O O . PHE A 1 131 ? 40.655 -5.196 -16.274 1.00 29.17 131 PHE A O 1
ATOM 1026 N N . HIS A 1 132 ? 38.749 -5.788 -15.285 1.00 30.25 132 HIS A N 1
ATOM 1027 C CA . HIS A 1 132 ? 39.394 -6.674 -14.299 1.00 30.25 132 HIS A CA 1
ATOM 1028 C C . HIS A 1 132 ? 38.563 -7.933 -14.010 1.00 30.25 132 HIS A C 1
ATOM 1030 O O . HIS A 1 132 ? 37.783 -8.012 -13.063 1.00 30.25 132 HIS A O 1
ATOM 1036 N N . LEU A 1 133 ? 38.776 -8.959 -14.839 1.00 28.16 133 LEU A N 1
ATOM 1037 C CA . LEU A 1 133 ? 38.233 -10.304 -14.642 1.00 28.16 133 LEU A CA 1
ATOM 1038 C C . LEU A 1 133 ? 38.965 -11.030 -13.501 1.00 28.16 133 LEU A C 1
ATOM 1040 O O . LEU A 1 133 ? 39.921 -11.768 -13.735 1.00 28.16 133 LEU A O 1
ATOM 1044 N N . VAL A 1 134 ? 38.478 -10.887 -12.265 1.00 29.44 134 VAL A N 1
ATOM 1045 C CA . VAL A 1 134 ? 38.790 -11.856 -11.202 1.00 29.44 134 VAL A CA 1
ATOM 1046 C C . VAL A 1 134 ? 38.004 -13.136 -11.491 1.00 29.44 134 VAL A C 1
ATOM 1048 O O . VAL A 1 134 ? 36.781 -13.199 -11.300 1.00 29.44 134 VAL A O 1
ATOM 1051 N N . ALA A 1 135 ? 38.715 -14.142 -12.006 1.00 27.42 135 ALA A N 1
ATOM 1052 C CA . ALA A 1 135 ? 38.157 -15.431 -12.394 1.00 27.42 135 ALA A CA 1
ATOM 1053 C C . ALA A 1 135 ? 37.411 -16.099 -11.225 1.00 27.42 135 ALA A C 1
ATOM 1055 O O . ALA A 1 135 ? 37.877 -16.131 -10.091 1.00 27.42 135 ALA A O 1
ATOM 1056 N N . GLY A 1 136 ? 36.217 -16.609 -11.514 1.00 33.41 136 GLY A N 1
ATOM 1057 C CA . GLY A 1 136 ? 35.302 -17.199 -10.540 1.00 33.41 136 GLY A CA 1
ATOM 1058 C C . GLY A 1 136 ? 33.887 -17.098 -11.088 1.00 33.41 136 GLY A C 1
ATOM 1059 O O . GLY A 1 136 ? 33.487 -16.013 -11.517 1.00 33.41 136 GLY A O 1
ATOM 1060 N N . THR A 1 137 ? 33.192 -18.232 -11.134 1.00 38.53 137 THR A N 1
ATOM 1061 C CA . THR A 1 137 ? 31.987 -18.484 -11.937 1.00 38.53 137 THR A CA 1
ATOM 1062 C C . THR A 1 137 ? 30.811 -17.542 -11.647 1.00 38.53 137 THR A C 1
ATOM 1064 O O . THR A 1 137 ? 30.749 -16.893 -10.604 1.00 38.53 137 THR A O 1
ATOM 1067 N N . ASN A 1 138 ? 29.857 -17.517 -12.589 1.00 51.59 138 ASN A N 1
ATOM 1068 C CA . ASN A 1 138 ? 28.574 -16.808 -12.526 1.00 51.59 138 ASN A CA 1
ATOM 1069 C C . ASN A 1 138 ? 28.629 -15.261 -12.597 1.00 51.59 138 ASN A C 1
ATOM 1071 O O . ASN A 1 138 ? 28.307 -14.576 -11.627 1.00 51.59 138 ASN A O 1
ATOM 1075 N N . ASN A 1 139 ? 28.915 -14.703 -13.788 1.00 66.50 139 ASN A N 1
ATOM 1076 C CA . ASN A 1 139 ? 28.622 -13.298 -14.130 1.00 66.50 139 ASN A CA 1
ATOM 1077 C C . ASN A 1 139 ? 27.711 -13.139 -15.372 1.00 66.50 139 ASN A C 1
ATOM 1079 O O . ASN A 1 139 ? 27.948 -12.304 -16.249 1.00 66.50 139 ASN A O 1
ATOM 1083 N N . GLN A 1 140 ? 26.642 -13.934 -15.446 1.00 72.50 140 GLN A N 1
ATOM 1084 C CA . GLN A 1 140 ? 25.864 -14.134 -16.676 1.00 72.50 140 GLN A CA 1
ATOM 1085 C C . GLN A 1 140 ? 25.268 -12.840 -17.270 1.00 72.50 140 GLN A C 1
ATOM 1087 O O . GLN A 1 140 ? 25.277 -12.672 -18.486 1.00 72.50 140 GLN A O 1
ATOM 1092 N N . LEU A 1 141 ? 24.776 -11.909 -16.438 1.00 77.31 141 LEU A N 1
ATOM 1093 C CA . LEU A 1 141 ? 24.220 -10.627 -16.909 1.00 77.31 141 LEU A CA 1
ATOM 1094 C C . LEU A 1 141 ? 25.295 -9.719 -17.531 1.00 77.31 141 LEU A C 1
ATOM 1096 O O . LEU A 1 141 ? 25.066 -9.129 -18.587 1.00 77.31 141 LEU A O 1
ATOM 1100 N N . GLY A 1 142 ? 26.461 -9.614 -16.886 1.00 74.38 142 GLY A N 1
ATOM 1101 C CA . GLY A 1 142 ? 27.570 -8.788 -17.367 1.00 74.38 142 GLY A CA 1
ATOM 1102 C C . GLY A 1 142 ? 28.165 -9.338 -18.660 1.00 74.38 142 GLY A C 1
ATOM 1103 O O . GLY A 1 142 ? 28.345 -8.597 -19.621 1.00 74.38 142 GLY A O 1
ATOM 1104 N N . GLU A 1 143 ? 28.384 -10.652 -18.716 1.00 78.50 143 GLU A N 1
ATOM 1105 C CA . GLU A 1 143 ? 28.825 -11.364 -19.922 1.00 78.50 143 GLU A CA 1
ATOM 1106 C C . GLU A 1 143 ? 27.835 -11.168 -21.083 1.00 78.50 143 GLU A C 1
ATOM 1108 O O . GLU A 1 143 ? 28.237 -10.787 -22.185 1.00 78.50 143 GLU A O 1
ATOM 1113 N N . PHE A 1 144 ? 26.533 -11.346 -20.830 1.00 84.12 144 PHE A N 1
ATOM 1114 C CA . PHE A 1 144 ? 25.482 -11.177 -21.833 1.00 84.12 144 PHE A CA 1
ATOM 1115 C C . PHE A 1 144 ? 25.408 -9.747 -22.384 1.00 84.12 144 PHE A C 1
ATOM 1117 O O . PHE A 1 144 ? 25.339 -9.567 -23.603 1.00 84.12 144 PHE A O 1
ATOM 1124 N N . LEU A 1 145 ? 25.432 -8.726 -21.523 1.00 83.25 145 LEU A N 1
ATOM 1125 C CA . LEU A 1 145 ? 25.336 -7.333 -21.965 1.00 83.25 145 LEU A CA 1
ATOM 1126 C C . LEU A 1 145 ? 26.627 -6.849 -22.634 1.00 83.25 145 LEU A C 1
ATOM 1128 O O . LEU A 1 145 ? 26.547 -6.192 -23.672 1.00 83.25 145 LEU A O 1
ATOM 1132 N N . THR A 1 146 ? 27.806 -7.254 -22.154 1.00 81.31 146 THR A N 1
ATOM 1133 C CA . THR A 1 146 ? 29.077 -6.968 -22.839 1.00 81.31 146 THR A CA 1
ATOM 1134 C C . THR A 1 146 ? 29.146 -7.616 -24.225 1.00 81.31 146 THR A C 1
ATOM 1136 O O . THR A 1 146 ? 29.604 -6.970 -25.167 1.00 81.31 146 THR A O 1
ATOM 1139 N N . ALA A 1 147 ? 28.606 -8.826 -24.403 1.00 85.50 147 ALA A N 1
ATOM 1140 C CA . ALA A 1 147 ? 28.480 -9.466 -25.717 1.00 85.50 147 ALA A CA 1
ATOM 1141 C C . ALA A 1 147 ? 27.449 -8.793 -26.652 1.00 85.50 147 ALA A C 1
ATOM 1143 O O . ALA A 1 147 ? 27.469 -9.033 -27.858 1.00 85.50 147 ALA A O 1
ATOM 1144 N N . ASN A 1 148 ? 26.555 -7.948 -26.123 1.00 89.75 148 ASN A N 1
ATOM 1145 C CA . ASN A 1 148 ? 25.465 -7.301 -26.865 1.00 89.75 148 ASN A CA 1
ATOM 1146 C C . ASN A 1 148 ? 25.525 -5.759 -26.839 1.00 89.75 148 ASN A C 1
ATOM 1148 O O . ASN A 1 148 ? 24.511 -5.104 -27.090 1.00 89.75 148 ASN A O 1
ATOM 1152 N N . LYS A 1 149 ? 26.691 -5.160 -26.554 1.00 88.12 149 LYS A N 1
ATOM 1153 C CA . LYS A 1 149 ? 26.899 -3.698 -26.531 1.00 88.12 149 LYS A CA 1
ATOM 1154 C C . LYS A 1 149 ? 26.272 -2.999 -27.747 1.00 88.12 149 LYS A C 1
ATOM 1156 O O . LYS A 1 149 ? 26.410 -3.444 -28.884 1.00 88.12 149 LYS A O 1
ATOM 1161 N N . GLY A 1 150 ? 25.564 -1.897 -27.495 1.00 90.38 150 GLY A N 1
ATOM 1162 C CA . GLY A 1 150 ? 24.859 -1.120 -28.525 1.00 90.38 150 GLY A CA 1
ATOM 1163 C C . GLY A 1 150 ? 23.492 -1.671 -28.962 1.00 90.38 150 GLY A C 1
ATOM 1164 O O . GLY A 1 150 ? 22.796 -0.997 -29.718 1.00 90.38 150 GLY A O 1
ATOM 1165 N N . ARG A 1 151 ? 23.064 -2.854 -28.493 1.00 95.81 151 ARG A N 1
ATOM 1166 C CA . ARG A 1 151 ? 21.678 -3.335 -28.661 1.00 95.81 151 ARG A CA 1
ATOM 1167 C C . ARG A 1 151 ? 20.703 -2.553 -27.776 1.00 95.81 151 ARG A C 1
ATOM 1169 O O . ARG A 1 151 ? 21.106 -1.888 -26.825 1.00 95.81 151 ARG A O 1
ATOM 1176 N N . ASN A 1 152 ? 19.412 -2.635 -28.088 1.00 96.88 152 ASN A N 1
ATOM 1177 C CA . ASN A 1 152 ? 18.341 -2.061 -27.276 1.00 96.88 152 ASN A CA 1
ATOM 1178 C C . ASN A 1 152 ? 17.255 -3.114 -27.032 1.00 96.88 152 ASN A C 1
ATOM 1180 O O . ASN A 1 152 ? 16.644 -3.621 -27.972 1.00 96.88 152 ASN A O 1
ATOM 1184 N N . PHE A 1 153 ? 17.051 -3.448 -25.762 1.00 96.06 153 PHE A N 1
ATOM 1185 C CA . PHE A 1 153 ? 16.227 -4.546 -25.272 1.00 96.06 153 PHE A CA 1
ATOM 1186 C C . PHE A 1 153 ? 14.866 -4.017 -24.819 1.00 96.06 153 PHE A C 1
ATOM 1188 O O . PHE A 1 153 ? 14.732 -3.458 -23.727 1.00 96.06 153 PHE A O 1
ATOM 1195 N N . VAL A 1 154 ? 13.852 -4.181 -25.668 1.00 96.06 154 VAL A N 1
ATOM 1196 C CA . VAL A 1 154 ? 12.470 -3.761 -25.400 1.00 96.06 154 VAL A CA 1
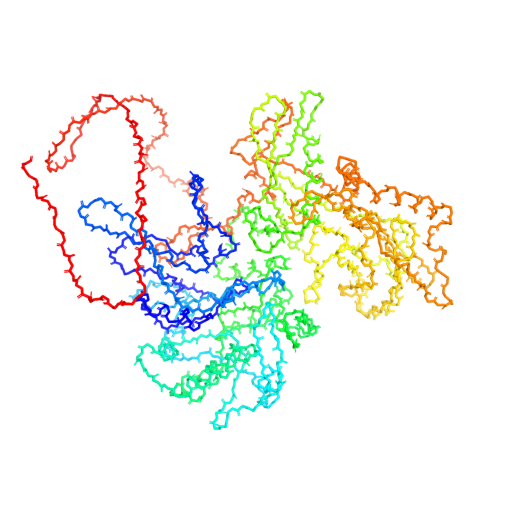ATOM 1197 C C . VAL A 1 154 ? 11.523 -4.892 -25.791 1.00 96.06 154 VAL A C 1
ATOM 1199 O O . VAL A 1 154 ? 11.716 -5.531 -26.820 1.00 96.06 154 VAL A O 1
ATOM 1202 N N . LYS A 1 155 ? 10.491 -5.175 -24.988 1.00 96.06 155 LYS A N 1
ATOM 1203 C CA . LYS A 1 155 ? 9.539 -6.254 -25.307 1.00 96.06 155 LYS A CA 1
ATOM 1204 C C . LYS A 1 155 ? 8.268 -5.696 -25.932 1.00 96.06 155 LYS A C 1
ATOM 1206 O O . LYS A 1 155 ? 7.566 -4.921 -25.281 1.00 96.06 155 LYS A O 1
ATOM 1211 N N . SER A 1 156 ? 7.962 -6.118 -27.159 1.00 94.88 156 SER A N 1
ATOM 1212 C CA . SER A 1 156 ? 6.722 -5.766 -27.856 1.00 94.88 156 SER A CA 1
ATOM 1213 C C . SER A 1 156 ? 5.528 -6.596 -27.366 1.00 94.88 156 SER A C 1
ATOM 1215 O O . SER A 1 156 ? 5.666 -7.708 -26.848 1.00 94.88 156 SER A O 1
ATOM 1217 N N . HIS A 1 157 ? 4.324 -6.067 -27.577 1.00 90.38 157 HIS A N 1
ATOM 1218 C CA . HIS A 1 157 ? 3.044 -6.693 -27.272 1.00 90.38 157 HIS A CA 1
ATOM 1219 C C . HIS A 1 157 ? 2.762 -7.963 -28.098 1.00 90.38 157 HIS A C 1
ATOM 1221 O O . HIS A 1 157 ? 1.861 -8.725 -27.733 1.00 90.38 157 HIS A O 1
ATOM 1227 N N . GLY A 1 158 ? 3.490 -8.191 -29.203 1.00 84.44 158 GLY A N 1
ATOM 1228 C CA . GLY A 1 158 ? 3.481 -9.447 -29.973 1.00 84.44 158 GLY A CA 1
ATOM 1229 C C . GLY A 1 158 ? 2.110 -9.840 -30.538 1.00 84.44 158 GLY A C 1
ATOM 1230 O O . GLY A 1 158 ? 1.737 -11.012 -30.509 1.00 84.44 158 GLY A O 1
ATOM 1231 N N . ARG A 1 159 ? 1.308 -8.854 -30.958 1.00 81.31 159 ARG A N 1
ATOM 1232 C CA . ARG A 1 159 ? -0.094 -9.003 -31.405 1.00 81.31 159 ARG A CA 1
ATOM 1233 C C . ARG A 1 159 ? -0.387 -8.033 -32.559 1.00 81.31 159 ARG A C 1
ATOM 1235 O O . ARG A 1 159 ? 0.500 -7.336 -33.030 1.00 81.31 159 ARG A O 1
ATOM 1242 N N . GLU A 1 160 ? -1.642 -7.958 -32.979 1.00 89.00 160 GLU A N 1
ATOM 1243 C CA . GLU A 1 160 ? -2.159 -6.910 -33.865 1.00 89.00 160 GLU A CA 1
ATOM 1244 C C . GLU A 1 160 ? -1.957 -5.497 -33.274 1.00 89.00 160 GLU A C 1
ATOM 1246 O O . GLU A 1 160 ? -2.410 -5.216 -32.161 1.00 89.00 160 GLU A O 1
ATOM 1251 N N . VAL A 1 161 ? -1.310 -4.600 -34.030 1.00 90.50 161 VAL A N 1
ATOM 1252 C CA . VAL A 1 161 ? -0.958 -3.232 -33.589 1.00 90.50 161 VAL A CA 1
ATOM 1253 C C . VAL A 1 161 ? -2.193 -2.355 -33.366 1.00 90.50 161 VAL A C 1
ATOM 1255 O O . VAL A 1 161 ? -2.275 -1.660 -32.356 1.00 90.50 161 VAL A O 1
ATOM 1258 N N . GLN A 1 162 ? -3.204 -2.427 -34.238 1.00 91.06 162 GLN A N 1
ATOM 1259 C CA . GLN A 1 162 ? -4.430 -1.626 -34.095 1.00 91.06 162 GLN A CA 1
ATOM 1260 C C . GLN A 1 162 ? -5.158 -1.919 -32.770 1.00 91.06 162 GLN A C 1
ATOM 1262 O O . GLN A 1 162 ? -5.642 -1.012 -32.090 1.00 91.06 162 GLN A O 1
ATOM 1267 N N . ARG A 1 163 ? -5.161 -3.190 -32.354 1.00 92.44 163 ARG A N 1
ATOM 1268 C CA . ARG A 1 163 ? -5.746 -3.643 -31.088 1.00 92.44 163 ARG A CA 1
ATOM 1269 C C . ARG A 1 163 ? -4.887 -3.306 -29.865 1.00 92.44 163 ARG A C 1
ATOM 1271 O O . ARG A 1 163 ? -5.414 -3.295 -28.754 1.00 92.44 163 ARG A O 1
ATOM 1278 N N . PHE A 1 164 ? -3.592 -3.043 -30.044 1.00 93.06 164 PHE A N 1
ATOM 1279 C CA . PHE A 1 164 ? -2.730 -2.466 -29.009 1.00 93.06 164 PHE A CA 1
ATOM 1280 C C . PHE A 1 164 ? -3.017 -0.967 -28.848 1.00 93.06 164 PHE A C 1
ATOM 1282 O O . PHE A 1 164 ? -3.389 -0.551 -27.753 1.00 93.06 164 PHE A O 1
ATOM 1289 N N . VAL A 1 165 ? -2.988 -0.196 -29.942 1.00 94.19 165 VAL A N 1
ATOM 1290 C CA . VAL A 1 165 ? -3.327 1.243 -29.986 1.00 94.19 165 VAL A CA 1
ATOM 1291 C C . VAL A 1 165 ? -4.627 1.543 -29.233 1.00 94.19 165 VAL A C 1
ATOM 1293 O O . VAL A 1 165 ? -4.622 2.346 -28.302 1.00 94.19 165 VAL A O 1
ATOM 1296 N N . GLN A 1 166 ? -5.707 0.825 -29.558 1.00 94.06 166 GLN A N 1
ATOM 1297 C CA . GLN A 1 166 ? -7.025 0.993 -28.928 1.00 94.06 166 GLN A CA 1
ATOM 1298 C C . GLN A 1 166 ? -7.086 0.580 -27.448 1.00 94.06 166 GLN A C 1
ATOM 1300 O O . GLN A 1 166 ? -7.978 1.022 -26.730 1.00 94.06 166 GLN A O 1
ATOM 1305 N N . LYS A 1 167 ? -6.191 -0.299 -26.976 1.00 92.38 167 LYS A N 1
ATOM 1306 C CA . LYS A 1 167 ? -6.188 -0.793 -25.585 1.00 92.38 167 LYS A CA 1
ATOM 1307 C C . LYS A 1 167 ? -5.341 0.049 -24.645 1.00 92.38 167 LYS A C 1
ATOM 1309 O O . LYS A 1 167 ? -5.710 0.189 -23.483 1.00 92.38 167 LYS A O 1
ATOM 1314 N N . GLN A 1 168 ? -4.254 0.613 -25.154 1.00 91.50 168 GLN A N 1
ATOM 1315 C CA . GLN A 1 168 ? -3.431 1.585 -24.437 1.00 91.50 168 GLN A CA 1
ATOM 1316 C C . GLN A 1 168 ? -4.050 2.993 -24.463 1.00 91.50 168 GLN A C 1
ATOM 1318 O O . GLN A 1 168 ? -3.629 3.861 -23.708 1.00 91.50 168 GLN A O 1
ATOM 1323 N N . GLY A 1 169 ? -5.026 3.235 -25.348 1.00 95.00 169 GLY A N 1
ATOM 1324 C CA . GLY A 1 169 ? -5.584 4.566 -25.576 1.00 95.00 169 GLY A CA 1
ATOM 1325 C C . GLY A 1 169 ? -4.621 5.491 -26.328 1.00 95.00 169 GLY A C 1
ATOM 1326 O O . GLY A 1 169 ? -4.672 6.701 -26.139 1.00 95.00 169 GLY A O 1
ATOM 1327 N N . LEU A 1 170 ? -3.739 4.953 -27.185 1.00 96.12 170 LEU A N 1
ATOM 1328 C CA . LEU A 1 170 ? -2.821 5.773 -27.993 1.00 96.12 170 LEU A CA 1
ATOM 1329 C C . LEU A 1 170 ? -3.572 6.665 -28.994 1.00 96.12 170 LEU A C 1
ATOM 1331 O O . LEU A 1 170 ? -3.054 7.709 -29.388 1.00 96.12 170 LEU A O 1
ATOM 1335 N N . ASP A 1 171 ? -4.794 6.287 -29.372 1.00 96.62 171 ASP A N 1
ATOM 1336 C CA . ASP A 1 171 ? -5.731 7.085 -30.166 1.00 96.62 171 ASP A CA 1
ATOM 1337 C C . ASP A 1 171 ? -6.506 8.133 -29.338 1.00 96.62 171 ASP A C 1
ATOM 1339 O O . ASP A 1 171 ? -7.370 8.821 -29.880 1.00 96.62 171 ASP A O 1
ATOM 1343 N N . LYS A 1 172 ? -6.198 8.286 -28.042 1.00 97.75 172 LYS A N 1
ATOM 1344 C CA . LYS A 1 172 ? -6.777 9.288 -27.133 1.00 97.75 172 LYS A CA 1
ATOM 1345 C C . LYS A 1 172 ? -5.719 10.289 -26.667 1.00 97.75 172 LYS A C 1
ATOM 1347 O O . LYS A 1 172 ? -4.528 9.986 -26.625 1.00 97.75 172 LYS A O 1
ATOM 1352 N N . THR A 1 173 ? -6.171 11.478 -26.296 1.00 97.56 173 THR A N 1
ATOM 1353 C CA . THR A 1 173 ? -5.365 12.506 -25.630 1.00 97.56 173 THR A CA 1
ATOM 1354 C C . THR A 1 173 ? -5.581 12.407 -24.125 1.00 97.56 173 THR A C 1
ATOM 1356 O O . THR A 1 173 ? -6.726 12.338 -23.670 1.00 97.56 173 THR A O 1
ATOM 1359 N N . PHE A 1 174 ? -4.489 12.423 -23.363 1.00 95.94 174 PHE A N 1
ATOM 1360 C CA . PHE A 1 174 ? -4.514 12.481 -21.902 1.00 95.94 174 PHE A CA 1
ATOM 1361 C C . PHE A 1 174 ? -3.748 13.702 -21.379 1.00 95.94 174 PHE A C 1
ATOM 1363 O O . PHE A 1 174 ? -2.815 14.173 -22.032 1.00 95.94 174 PHE A O 1
ATOM 1370 N N . VAL A 1 175 ? -4.133 14.199 -20.204 1.00 95.06 175 VAL A N 1
ATOM 1371 C CA . VAL A 1 175 ? -3.454 15.280 -19.475 1.00 95.06 175 VAL A CA 1
ATOM 1372 C C . VAL A 1 175 ? -3.304 14.874 -18.011 1.00 95.06 175 VAL A C 1
ATOM 1374 O O . VAL A 1 175 ? -4.283 14.503 -17.370 1.00 95.06 175 VAL A O 1
ATOM 1377 N N . GLU A 1 176 ? -2.083 14.968 -17.491 1.00 90.38 176 GLU A N 1
ATOM 1378 C CA . GLU A 1 176 ? -1.765 14.762 -16.075 1.00 90.38 176 GLU A CA 1
ATOM 1379 C C . GLU A 1 176 ? -2.007 16.073 -15.307 1.00 90.38 176 GLU A C 1
ATOM 1381 O O . GLU A 1 176 ? -1.386 17.095 -15.615 1.00 90.38 176 GLU A O 1
ATOM 1386 N N . CYS A 1 177 ? -2.949 16.078 -14.362 1.00 89.81 177 CYS A N 1
ATOM 1387 C CA . CYS A 1 177 ? -3.283 17.242 -13.535 1.00 89.81 177 CYS A CA 1
ATOM 1388 C C . CYS A 1 177 ? -3.993 16.795 -12.246 1.00 89.81 177 CYS A C 1
ATOM 1390 O O . CYS A 1 177 ? -4.826 15.892 -12.297 1.00 89.81 177 CYS A O 1
ATOM 1392 N N . ASP A 1 178 ? -3.679 17.414 -11.104 1.00 86.38 178 ASP A N 1
ATOM 1393 C CA . ASP A 1 178 ? -4.292 17.130 -9.794 1.00 86.38 178 ASP A CA 1
ATOM 1394 C C . ASP A 1 178 ? -4.328 15.627 -9.438 1.00 86.38 178 ASP A C 1
ATOM 1396 O O . ASP A 1 178 ? -5.385 15.036 -9.228 1.00 86.38 178 ASP A O 1
ATOM 1400 N N . ALA A 1 179 ? -3.147 14.991 -9.423 1.00 79.69 179 ALA A N 1
ATOM 1401 C CA . ALA A 1 179 ? -2.931 13.540 -9.259 1.00 79.69 179 ALA A CA 1
ATOM 1402 C C . ALA A 1 179 ? -3.485 12.634 -10.380 1.00 79.69 179 ALA A C 1
ATOM 1404 O O . ALA A 1 179 ? -3.225 11.430 -10.371 1.00 79.69 179 ALA A O 1
ATOM 1405 N N . HIS A 1 180 ? -4.273 13.169 -11.315 1.00 87.81 180 HIS A N 1
ATOM 1406 C CA . HIS A 1 180 ? -5.157 12.377 -12.162 1.00 87.81 180 HIS A CA 1
ATOM 1407 C C . HIS A 1 180 ? -4.808 12.485 -13.657 1.00 87.81 180 HIS A C 1
ATOM 1409 O O . HIS A 1 180 ? -4.446 13.541 -14.178 1.00 87.81 180 HIS A O 1
ATOM 1415 N N . MET A 1 181 ? -4.938 11.364 -14.368 1.00 90.81 181 MET A N 1
ATOM 1416 C CA . MET A 1 181 ? -4.733 11.250 -15.815 1.00 90.81 181 MET A CA 1
ATOM 1417 C C . MET A 1 181 ? -6.064 11.368 -16.564 1.00 90.81 181 MET A C 1
ATOM 1419 O O . MET A 1 181 ? -6.705 10.369 -16.908 1.00 90.81 181 MET A O 1
ATOM 1423 N N . TRP A 1 182 ? -6.454 12.615 -16.820 1.00 93.62 182 TRP A N 1
ATOM 1424 C CA . TRP A 1 182 ? -7.702 13.009 -17.475 1.00 93.62 182 TRP A CA 1
ATOM 1425 C C . TRP A 1 182 ? -7.682 12.686 -18.969 1.00 93.62 182 TRP A C 1
ATOM 1427 O O . TRP A 1 182 ? -6.733 13.046 -19.670 1.00 93.62 182 TRP A O 1
ATOM 1437 N N . ARG A 1 183 ? -8.740 12.070 -19.500 1.00 97.12 183 ARG A N 1
ATOM 1438 C CA . ARG A 1 183 ? -8.872 11.741 -20.930 1.00 97.12 183 ARG A CA 1
ATOM 1439 C C . ARG A 1 183 ? -9.660 12.823 -21.669 1.00 97.12 183 ARG A C 1
ATOM 1441 O O . ARG A 1 183 ? -10.887 12.770 -21.756 1.00 97.12 183 ARG A O 1
ATOM 1448 N N . THR A 1 184 ? -8.946 13.773 -22.263 1.00 97.19 184 THR A N 1
ATOM 1449 C CA . THR A 1 184 ? -9.519 15.006 -22.830 1.00 97.19 184 THR A CA 1
ATOM 1450 C C . THR A 1 184 ? -10.156 14.857 -24.216 1.00 97.19 184 THR A C 1
ATOM 1452 O O . THR A 1 184 ? -10.923 15.729 -24.618 1.00 97.19 184 THR A O 1
ATOM 1455 N N . GLY A 1 185 ? -9.895 13.769 -24.952 1.00 96.94 185 GLY A N 1
ATOM 1456 C CA . GLY A 1 185 ? -10.576 13.497 -26.226 1.00 96.94 185 GLY A CA 1
ATOM 1457 C C . GLY A 1 185 ? -9.912 12.433 -27.101 1.00 96.94 185 GLY A C 1
ATOM 1458 O O . GLY A 1 185 ? -8.954 11.778 -26.692 1.00 96.94 185 GLY A O 1
ATOM 1459 N N . ASP A 1 186 ? -10.419 12.278 -28.324 1.00 97.81 186 ASP A N 1
ATOM 1460 C CA . ASP A 1 186 ? -9.804 11.464 -29.381 1.00 97.81 186 ASP A CA 1
ATOM 1461 C C . ASP A 1 186 ? -8.691 12.238 -30.110 1.00 97.81 186 ASP A C 1
ATOM 1463 O O . ASP A 1 186 ? -8.716 13.468 -30.193 1.00 97.81 186 ASP A O 1
ATOM 1467 N N . ARG A 1 187 ? -7.734 11.521 -30.709 1.00 95.62 187 ARG A N 1
ATOM 1468 C CA . ARG A 1 187 ? -6.704 12.088 -31.593 1.00 95.62 187 ARG A CA 1
ATOM 1469 C C . ARG A 1 187 ? -6.348 11.148 -32.743 1.00 95.62 187 ARG A C 1
ATOM 1471 O O . ARG A 1 187 ? -6.594 9.946 -32.700 1.00 95.62 187 ARG A O 1
ATOM 1478 N N . ARG A 1 188 ? -5.704 11.698 -33.774 1.00 94.81 188 ARG A N 1
ATOM 1479 C CA . ARG A 1 188 ? -5.082 10.913 -34.851 1.00 94.81 188 ARG A CA 1
ATOM 1480 C C . ARG A 1 188 ? -3.589 10.771 -34.573 1.00 94.81 188 ARG A C 1
ATOM 1482 O O . ARG A 1 188 ? -2.930 11.757 -34.255 1.00 94.81 188 ARG A O 1
ATOM 1489 N N . LEU A 1 189 ? -3.070 9.553 -34.697 1.00 94.38 189 LEU A N 1
ATOM 1490 C CA . LEU A 1 189 ? -1.634 9.280 -34.604 1.00 94.38 189 LEU A CA 1
ATOM 1491 C C . LEU A 1 189 ? -0.903 9.769 -35.874 1.00 94.38 189 LEU A C 1
ATOM 1493 O O . LEU A 1 189 ? -1.519 9.810 -36.944 1.00 94.38 189 LEU A O 1
ATOM 1497 N N . PRO A 1 190 ? 0.384 10.160 -35.778 1.00 93.31 190 PRO A N 1
ATOM 1498 C CA . PRO A 1 190 ? 1.141 10.685 -36.912 1.00 93.31 190 PRO A CA 1
ATOM 1499 C C . PRO A 1 190 ? 1.299 9.648 -38.031 1.00 93.31 190 PRO A C 1
ATOM 1501 O O . PRO A 1 190 ? 1.611 8.482 -37.787 1.00 93.31 190 PRO A O 1
ATOM 1504 N N . TRP A 1 191 ? 1.100 10.089 -39.274 1.00 92.75 191 TRP A N 1
ATOM 1505 C CA . TRP A 1 191 ? 1.288 9.258 -40.463 1.00 92.75 191 TRP A CA 1
ATOM 1506 C C . TRP A 1 191 ? 2.779 9.036 -40.760 1.00 92.75 191 TRP A C 1
ATOM 1508 O O . TRP A 1 191 ? 3.613 9.881 -40.442 1.00 92.75 191 TRP A O 1
ATOM 1518 N N . GLY A 1 192 ? 3.113 7.899 -41.376 1.00 93.31 192 GLY A N 1
ATOM 1519 C CA . GLY A 1 192 ? 4.492 7.534 -41.723 1.00 93.31 192 GLY A CA 1
ATOM 1520 C C . GLY A 1 192 ? 5.334 6.974 -40.568 1.00 93.31 192 GLY A C 1
ATOM 1521 O O . GLY A 1 192 ? 6.474 6.592 -40.802 1.00 93.31 192 GLY A O 1
ATOM 1522 N N . VAL A 1 193 ? 4.786 6.881 -39.349 1.00 94.62 193 VAL A N 1
ATOM 1523 C CA . VAL A 1 193 ? 5.473 6.339 -38.164 1.00 94.62 193 VAL A CA 1
ATOM 1524 C C . VAL A 1 193 ? 4.889 4.975 -37.781 1.00 94.62 193 VAL A C 1
ATOM 1526 O O . VAL A 1 193 ? 3.691 4.854 -37.517 1.00 94.62 193 VAL A O 1
ATOM 1529 N N . GLN A 1 194 ? 5.730 3.943 -37.694 1.00 94.00 194 GLN A N 1
ATOM 1530 C CA . GLN A 1 194 ? 5.348 2.630 -37.174 1.00 94.00 194 GLN A CA 1
ATOM 1531 C C . GLN A 1 194 ? 5.214 2.675 -35.646 1.00 94.00 194 GLN A C 1
ATOM 1533 O O . GLN A 1 194 ? 6.215 2.728 -34.935 1.00 94.00 194 GLN A O 1
ATOM 1538 N N . MET A 1 195 ? 3.986 2.594 -35.140 1.00 94.56 195 MET A N 1
ATOM 1539 C CA . MET A 1 195 ? 3.716 2.449 -33.706 1.00 94.56 195 MET A CA 1
ATOM 1540 C C . MET A 1 195 ? 4.068 1.030 -33.227 1.00 94.56 195 MET A C 1
ATOM 1542 O O . MET A 1 195 ? 3.671 0.047 -33.853 1.00 94.56 195 MET A O 1
ATOM 1546 N N . ASP A 1 196 ? 4.786 0.928 -32.109 1.00 95.75 196 ASP A N 1
ATOM 1547 C CA . ASP A 1 196 ? 5.114 -0.319 -31.397 1.00 95.75 196 ASP A CA 1
ATOM 1548 C C . ASP A 1 196 ? 5.102 -0.043 -29.880 1.00 95.75 196 ASP A C 1
ATOM 1550 O O . ASP A 1 196 ? 5.127 1.110 -29.444 1.00 95.75 196 ASP A O 1
ATOM 1554 N N . GLY A 1 197 ? 5.051 -1.088 -29.062 1.00 95.50 197 GLY A N 1
ATOM 1555 C CA . GLY A 1 197 ? 5.003 -0.974 -27.608 1.00 95.50 197 GLY A CA 1
ATOM 1556 C C . GLY A 1 197 ? 4.762 -2.305 -26.910 1.00 95.50 197 GLY A C 1
ATOM 1557 O O . GLY A 1 197 ? 4.566 -3.331 -27.554 1.00 95.50 197 GLY A O 1
ATOM 1558 N N . GLY A 1 198 ? 4.775 -2.303 -25.584 1.00 93.88 198 GLY A N 1
ATOM 1559 C CA . GLY A 1 198 ? 4.589 -3.471 -24.735 1.00 93.88 198 GLY A CA 1
ATOM 1560 C C . GLY A 1 198 ? 5.082 -3.191 -23.320 1.00 93.88 198 GLY A C 1
ATOM 1561 O O . GLY A 1 198 ? 4.402 -2.534 -22.550 1.00 93.88 198 GLY A O 1
ATOM 1562 N N . SER A 1 199 ? 6.255 -3.714 -22.971 1.00 91.12 199 SER A N 1
ATOM 1563 C CA . SER A 1 199 ? 6.867 -3.517 -21.650 1.00 91.12 199 SER A CA 1
ATOM 1564 C C . SER A 1 199 ? 7.537 -2.149 -21.514 1.00 91.12 199 SER A C 1
ATOM 1566 O O . SER A 1 199 ? 8.395 -1.819 -22.328 1.00 91.12 199 SER A O 1
ATOM 1568 N N . ASP A 1 200 ? 7.222 -1.425 -20.442 1.00 87.81 200 ASP A N 1
ATOM 1569 C CA . ASP A 1 200 ? 7.949 -0.264 -19.905 1.00 87.81 200 ASP A CA 1
ATOM 1570 C C . ASP A 1 200 ? 9.307 -0.640 -19.274 1.00 87.81 200 ASP A C 1
ATOM 1572 O O . ASP A 1 200 ? 10.249 0.154 -19.293 1.00 87.81 200 ASP A O 1
ATOM 1576 N N . TRP A 1 201 ? 9.453 -1.872 -18.777 1.00 85.44 201 TRP A N 1
ATOM 1577 C CA . TRP A 1 201 ? 10.747 -2.479 -18.415 1.00 85.44 201 TRP A CA 1
ATOM 1578 C C . TRP A 1 201 ? 11.572 -2.668 -19.689 1.00 85.44 201 TRP A C 1
ATOM 1580 O O . TRP A 1 201 ? 11.106 -3.315 -20.634 1.00 85.44 201 TRP A O 1
ATOM 1590 N N . VAL A 1 202 ? 12.764 -2.069 -19.723 1.00 88.81 202 VAL A N 1
ATOM 1591 C CA . VAL A 1 202 ? 13.651 -1.963 -20.892 1.00 88.81 202 VAL A CA 1
ATOM 1592 C C . VAL A 1 202 ? 15.117 -1.936 -20.450 1.00 88.81 202 VAL A C 1
ATOM 1594 O O . VAL A 1 202 ? 15.420 -1.479 -19.346 1.00 88.81 202 VAL A O 1
ATOM 1597 N N . ALA A 1 203 ? 16.032 -2.354 -21.330 1.00 90.06 203 ALA A N 1
ATOM 1598 C CA . ALA A 1 203 ? 17.458 -2.047 -21.207 1.00 90.06 203 ALA A CA 1
ATOM 1599 C C . ALA A 1 203 ? 17.964 -1.347 -22.479 1.00 90.06 203 ALA A C 1
ATOM 1601 O O . ALA A 1 203 ? 17.944 -1.914 -23.573 1.00 90.06 203 ALA A O 1
ATOM 1602 N N . LEU A 1 204 ? 18.395 -0.095 -22.339 1.00 92.38 204 LEU A N 1
ATOM 1603 C CA . LEU A 1 204 ? 18.761 0.805 -23.434 1.00 92.38 204 LEU A CA 1
ATOM 1604 C C . LEU A 1 204 ? 20.268 1.070 -23.427 1.00 92.38 204 LEU A C 1
ATOM 1606 O O . LEU A 1 204 ? 20.851 1.308 -22.371 1.00 92.38 204 LEU A O 1
ATOM 1610 N N . SER A 1 205 ? 20.907 1.050 -24.594 1.00 93.25 205 SER A N 1
ATOM 1611 C CA . SER A 1 205 ? 22.350 1.284 -24.708 1.00 93.25 205 SER A CA 1
ATOM 1612 C C . SER A 1 205 ? 22.705 2.771 -24.755 1.00 93.25 205 SER A C 1
ATOM 1614 O O . SER A 1 205 ? 21.964 3.589 -25.309 1.00 93.25 205 SER A O 1
ATOM 1616 N N . ARG A 1 206 ? 23.883 3.128 -24.224 1.00 88.44 206 ARG A N 1
ATOM 1617 C CA . ARG A 1 206 ? 24.365 4.519 -24.138 1.00 88.44 206 ARG A CA 1
ATOM 1618 C C . ARG A 1 206 ? 24.239 5.314 -25.446 1.00 88.44 206 ARG A C 1
ATOM 1620 O O . ARG A 1 206 ? 23.743 6.431 -25.361 1.00 88.44 206 ARG A O 1
ATOM 1627 N N . PRO A 1 207 ? 24.558 4.785 -26.649 1.00 92.00 207 PRO A N 1
ATOM 1628 C CA . PRO A 1 207 ? 24.384 5.533 -27.900 1.00 92.00 207 PRO A CA 1
ATOM 1629 C C . PRO A 1 207 ? 22.932 5.952 -28.190 1.00 92.00 207 PRO A C 1
ATOM 1631 O O . PRO A 1 207 ? 22.702 7.059 -28.675 1.00 92.00 207 PRO A O 1
ATOM 1634 N N . PHE A 1 208 ? 21.948 5.103 -27.867 1.00 93.56 208 PHE A N 1
ATOM 1635 C CA . PHE A 1 208 ? 20.529 5.441 -28.022 1.00 93.56 208 PHE A CA 1
ATOM 1636 C C . PHE A 1 208 ? 20.067 6.436 -26.948 1.00 93.56 208 PHE A C 1
ATOM 1638 O O . PHE A 1 208 ? 19.282 7.337 -27.237 1.00 93.56 208 PHE A O 1
ATOM 1645 N N . VAL A 1 209 ? 20.613 6.343 -25.732 1.00 90.50 209 VAL A N 1
ATOM 1646 C CA . VAL A 1 209 ? 20.338 7.307 -24.655 1.00 90.50 209 VAL A CA 1
ATOM 1647 C C . VAL A 1 209 ? 20.949 8.688 -24.949 1.00 90.50 209 VAL A C 1
ATOM 1649 O O . VAL A 1 209 ? 20.286 9.699 -24.739 1.00 90.50 209 VAL A O 1
ATOM 1652 N N . THR A 1 210 ? 22.159 8.767 -25.516 1.00 89.12 210 THR A N 1
ATOM 1653 C CA . THR A 1 210 ? 22.765 10.035 -25.974 1.00 89.12 210 THR A CA 1
ATOM 1654 C C . THR A 1 210 ? 21.918 10.721 -27.050 1.00 89.12 210 THR A C 1
ATOM 1656 O O . THR A 1 210 ? 21.787 11.944 -27.040 1.00 89.12 210 THR A O 1
ATOM 1659 N N . TYR A 1 211 ? 21.302 9.942 -27.944 1.00 90.75 211 TYR A N 1
ATOM 1660 C CA . TYR A 1 211 ? 20.334 10.439 -28.925 1.00 90.75 211 TYR A CA 1
ATOM 1661 C C . TYR A 1 211 ? 19.040 10.938 -28.260 1.00 90.75 211 TYR A C 1
ATOM 1663 O O . TYR A 1 211 ? 18.635 12.072 -28.507 1.00 90.75 211 TYR A O 1
ATOM 1671 N N . LEU A 1 212 ? 18.443 10.143 -27.363 1.00 88.69 212 LEU A N 1
ATOM 1672 C CA . LEU A 1 212 ? 17.247 10.502 -26.585 1.00 88.69 212 LEU A CA 1
ATOM 1673 C C . LEU A 1 212 ? 17.399 11.813 -25.800 1.00 88.69 212 LEU A C 1
ATOM 1675 O O . LEU A 1 212 ? 16.479 12.627 -25.781 1.00 88.69 212 LEU A O 1
ATOM 1679 N N . ALA A 1 213 ? 18.549 12.008 -25.154 1.00 81.81 213 ALA A N 1
ATOM 1680 C CA . ALA A 1 213 ? 18.842 13.184 -24.340 1.00 81.81 213 ALA A CA 1
ATOM 1681 C C . ALA A 1 213 ? 19.247 14.424 -25.165 1.00 81.81 213 ALA A C 1
ATOM 1683 O O . ALA A 1 213 ? 19.412 15.504 -24.603 1.00 81.81 213 ALA A O 1
ATOM 1684 N N . GLY A 1 214 ? 19.429 14.295 -26.486 1.00 75.50 214 GLY A N 1
ATOM 1685 C CA . GLY A 1 214 ? 19.723 15.419 -27.382 1.00 75.50 214 GLY A CA 1
ATOM 1686 C C . GLY A 1 214 ? 21.075 16.111 -27.154 1.00 75.50 214 GLY A C 1
ATOM 1687 O O . GLY A 1 214 ? 21.278 17.207 -27.676 1.00 75.50 214 GLY A O 1
ATOM 1688 N N . VAL A 1 215 ? 22.002 15.489 -26.412 1.00 64.44 215 VAL A N 1
ATOM 1689 C CA . VAL A 1 215 ? 23.271 16.091 -25.938 1.00 64.44 215 VAL A CA 1
ATOM 1690 C C . VAL A 1 215 ? 24.121 16.674 -27.077 1.00 64.44 215 VAL A C 1
ATOM 1692 O O . VAL A 1 215 ? 24.767 17.703 -26.906 1.00 64.44 215 VAL A O 1
ATOM 1695 N N . ASN A 1 216 ? 24.055 16.081 -28.271 1.00 59.62 216 ASN A N 1
ATOM 1696 C CA . ASN A 1 216 ? 24.798 16.533 -29.452 1.00 59.62 216 ASN A CA 1
ATOM 1697 C C . ASN A 1 216 ? 24.093 17.665 -30.241 1.00 59.62 216 ASN A C 1
ATOM 1699 O O . ASN A 1 216 ? 24.453 17.933 -31.385 1.00 59.62 216 ASN A O 1
ATOM 1703 N N . GLY A 1 217 ? 23.049 18.296 -29.689 1.00 57.56 217 GLY A N 1
ATOM 1704 C CA . GLY A 1 217 ? 22.314 19.404 -30.321 1.00 57.56 217 GLY A CA 1
ATOM 1705 C C . GLY A 1 217 ? 21.452 19.019 -31.534 1.00 57.56 217 GLY A C 1
ATOM 1706 O O . GLY A 1 217 ? 20.866 19.888 -32.183 1.00 57.56 217 GLY A O 1
ATOM 1707 N N . THR A 1 218 ? 21.351 17.726 -31.854 1.00 56.75 218 THR A N 1
ATOM 1708 C CA . THR A 1 218 ? 20.618 17.197 -33.011 1.00 56.75 218 THR A CA 1
ATOM 1709 C C . THR A 1 218 ? 19.114 17.444 -32.897 1.00 56.75 218 THR A C 1
ATOM 1711 O O . THR A 1 218 ? 18.415 16.766 -32.144 1.00 56.75 218 THR A O 1
ATOM 1714 N N . ARG A 1 219 ? 18.599 18.390 -33.694 1.00 67.56 219 ARG A N 1
ATOM 1715 C CA . ARG A 1 219 ? 17.162 18.691 -33.835 1.00 67.56 219 ARG A CA 1
ATOM 1716 C C . ARG A 1 219 ? 16.441 17.641 -34.690 1.00 67.56 219 ARG A C 1
ATOM 1718 O O . ARG A 1 219 ? 15.966 17.936 -35.783 1.00 67.56 219 ARG A O 1
ATOM 1725 N N . ASP A 1 220 ? 16.395 16.409 -34.201 1.00 87.44 220 ASP A N 1
ATOM 1726 C CA . ASP A 1 220 ? 15.664 15.320 -34.845 1.00 87.44 220 ASP A CA 1
ATOM 1727 C C . ASP A 1 220 ? 14.141 15.558 -34.746 1.00 87.44 220 ASP A C 1
ATOM 1729 O O . ASP A 1 220 ? 13.573 15.658 -33.654 1.00 87.44 220 ASP A O 1
ATOM 1733 N N . LEU A 1 221 ? 13.483 15.664 -35.905 1.00 90.44 221 LEU A N 1
ATOM 1734 C CA . LEU A 1 221 ? 12.049 15.955 -36.014 1.00 90.44 221 LEU A CA 1
ATOM 1735 C C . LEU A 1 221 ? 11.157 14.780 -35.580 1.00 90.44 221 LEU A C 1
ATOM 1737 O O . LEU A 1 221 ? 10.059 15.013 -35.073 1.00 90.44 221 LEU A O 1
ATOM 1741 N N . LEU A 1 222 ? 11.614 13.533 -35.743 1.00 92.38 222 LEU A N 1
ATOM 1742 C CA . LEU A 1 222 ? 10.911 12.346 -35.251 1.00 92.38 222 LEU A CA 1
ATOM 1743 C C . LEU A 1 222 ? 10.943 12.334 -33.720 1.00 92.38 222 LEU A C 1
ATOM 1745 O O . LEU A 1 222 ? 9.897 12.171 -33.096 1.00 92.38 222 LEU A O 1
ATOM 1749 N N . LEU A 1 223 ? 12.110 12.563 -33.113 1.00 92.06 223 LEU A N 1
ATOM 1750 C CA . LEU A 1 223 ? 12.258 12.629 -31.658 1.00 92.06 223 LEU A CA 1
ATOM 1751 C C . LEU A 1 223 ? 11.397 13.752 -31.057 1.00 92.06 223 LEU A C 1
ATOM 1753 O O . LEU A 1 223 ? 10.632 13.506 -30.126 1.00 92.06 223 LEU A O 1
ATOM 1757 N N . GLN A 1 224 ? 11.455 14.963 -31.618 1.00 91.06 224 GLN A N 1
ATOM 1758 C CA . GLN A 1 224 ? 10.659 16.107 -31.147 1.00 91.06 224 GLN A CA 1
ATOM 1759 C C . GLN A 1 224 ? 9.148 15.893 -31.338 1.00 91.06 224 GLN A C 1
ATOM 1761 O O . GLN A 1 224 ? 8.357 16.182 -30.433 1.00 91.06 224 GLN A O 1
ATOM 1766 N N . GLY A 1 225 ? 8.737 15.337 -32.482 1.00 93.12 225 GLY A N 1
ATOM 1767 C CA . GLY A 1 225 ? 7.344 14.981 -32.751 1.00 93.12 225 GLY A CA 1
ATOM 1768 C C . GLY A 1 225 ? 6.821 13.907 -31.794 1.00 93.12 225 GLY A C 1
ATOM 1769 O O . GLY A 1 225 ? 5.745 14.067 -31.217 1.00 93.12 225 GLY A O 1
ATOM 1770 N N . LEU A 1 226 ? 7.600 12.849 -31.552 1.00 94.19 226 LEU A N 1
ATOM 1771 C CA . LEU A 1 226 ? 7.231 11.787 -30.617 1.00 94.19 226 LEU A CA 1
ATOM 1772 C C . LEU A 1 226 ? 7.201 12.273 -29.167 1.00 94.19 226 LEU A C 1
ATOM 1774 O O . LEU A 1 226 ? 6.240 11.956 -28.478 1.00 94.19 226 LEU A O 1
ATOM 1778 N N . ILE A 1 227 ? 8.151 13.096 -28.708 1.00 92.06 227 ILE A N 1
ATOM 1779 C CA . ILE A 1 227 ? 8.078 13.722 -27.372 1.00 92.06 227 ILE A CA 1
ATOM 1780 C C . ILE A 1 227 ? 6.781 14.536 -27.229 1.00 92.06 227 ILE A C 1
ATOM 1782 O O . ILE A 1 227 ? 6.099 14.438 -26.210 1.00 92.06 227 ILE A O 1
ATOM 1786 N N . THR A 1 228 ? 6.390 15.282 -28.267 1.00 92.50 228 THR A N 1
ATOM 1787 C CA . THR A 1 228 ? 5.151 16.079 -28.267 1.00 92.50 228 THR A CA 1
ATOM 1788 C C . THR A 1 228 ? 3.895 15.202 -28.185 1.00 92.50 228 THR A C 1
ATOM 1790 O O . THR A 1 228 ? 2.991 15.506 -27.409 1.00 92.50 228 THR A O 1
ATOM 1793 N N . VAL A 1 229 ? 3.838 14.088 -28.926 1.00 94.12 229 VAL A N 1
ATOM 1794 C CA . VAL A 1 229 ? 2.727 13.117 -28.852 1.00 94.12 229 VAL A CA 1
ATOM 1795 C C . VAL A 1 229 ? 2.694 12.419 -27.489 1.00 94.12 229 VAL A C 1
ATOM 1797 O O . VAL A 1 229 ? 1.642 12.343 -26.848 1.00 94.12 229 VAL A O 1
ATOM 1800 N N . PHE A 1 230 ? 3.839 11.920 -27.020 1.00 94.44 230 PHE A N 1
ATOM 1801 C CA . PHE A 1 230 ? 3.936 11.112 -25.806 1.00 94.44 230 PHE A CA 1
ATOM 1802 C C . PHE A 1 230 ? 3.793 11.913 -24.506 1.00 94.44 230 PHE A C 1
ATOM 1804 O O . PHE A 1 230 ? 3.368 11.334 -23.511 1.00 94.44 230 PHE A O 1
ATOM 1811 N N . ARG A 1 231 ? 3.986 13.241 -24.527 1.00 93.25 231 ARG A N 1
ATOM 1812 C CA . ARG A 1 231 ? 3.606 14.142 -23.420 1.00 93.25 231 ARG A CA 1
ATOM 1813 C C . ARG A 1 231 ? 2.112 14.084 -23.070 1.00 93.25 231 ARG A C 1
ATOM 1815 O O . ARG A 1 231 ? 1.762 14.303 -21.920 1.00 93.25 231 ARG A O 1
ATOM 1822 N N . TYR A 1 232 ? 1.249 13.785 -24.042 1.00 95.69 232 TYR A N 1
ATOM 1823 C CA . TYR A 1 232 ? -0.211 13.746 -23.872 1.00 95.69 232 TYR A CA 1
ATOM 1824 C C . TYR A 1 232 ? -0.782 12.334 -24.075 1.00 95.69 232 TYR A C 1
ATOM 1826 O O . TYR A 1 232 ? -1.799 12.144 -24.748 1.00 95.69 232 TYR A O 1
ATOM 1834 N N . THR A 1 233 ? -0.071 11.323 -23.568 1.00 93.69 233 THR A N 1
ATOM 1835 C CA . THR A 1 233 ? -0.347 9.895 -23.789 1.00 93.69 233 THR A CA 1
ATOM 1836 C C . THR A 1 233 ? -0.363 9.132 -22.470 1.00 93.69 233 THR A C 1
ATOM 1838 O O . THR A 1 233 ? 0.518 9.324 -21.638 1.00 93.69 233 THR A O 1
ATOM 1841 N N . LEU A 1 234 ? -1.331 8.230 -22.296 1.00 92.88 234 LEU A N 1
ATOM 1842 C CA . LEU A 1 234 ? -1.368 7.300 -21.167 1.00 92.88 234 LEU A CA 1
ATOM 1843 C C . LEU A 1 234 ? -0.271 6.229 -21.285 1.00 92.88 234 LEU A C 1
ATOM 1845 O O . LEU A 1 234 ? -0.034 5.705 -22.370 1.00 92.88 234 LEU A O 1
ATOM 1849 N N . LEU A 1 235 ? 0.366 5.887 -20.156 1.00 90.69 235 LEU A N 1
ATOM 1850 C CA . LEU A 1 235 ? 1.439 4.882 -20.054 1.00 90.69 235 LEU A CA 1
ATOM 1851 C C . LEU A 1 235 ? 2.548 5.087 -21.116 1.00 90.69 235 LEU A C 1
ATOM 1853 O O . LEU A 1 235 ? 2.891 4.158 -21.851 1.00 90.69 235 LEU A O 1
ATOM 1857 N N . PRO A 1 236 ? 3.133 6.298 -21.235 1.00 91.06 236 PRO A N 1
ATOM 1858 C CA . PRO A 1 236 ? 3.973 6.649 -22.381 1.00 91.06 236 PRO A CA 1
ATOM 1859 C C . PRO A 1 236 ? 5.248 5.796 -22.473 1.00 91.06 236 PRO A C 1
ATOM 1861 O O . PRO A 1 236 ? 5.710 5.498 -23.574 1.00 91.06 236 PRO A O 1
ATOM 1864 N N . ALA A 1 237 ? 5.786 5.333 -21.339 1.00 90.00 237 ALA A N 1
ATOM 1865 C CA . ALA A 1 237 ? 6.943 4.436 -21.292 1.00 90.00 237 ALA A CA 1
ATOM 1866 C C . ALA A 1 237 ? 6.684 3.060 -21.943 1.00 90.00 237 ALA A C 1
ATOM 1868 O O . ALA A 1 237 ? 7.616 2.470 -22.487 1.00 90.00 237 ALA A O 1
ATOM 1869 N N . GLU A 1 238 ? 5.434 2.577 -21.975 1.00 92.38 238 GLU A N 1
ATOM 1870 C CA . GLU A 1 238 ? 5.068 1.299 -22.610 1.00 92.38 238 GLU A CA 1
ATOM 1871 C C . GLU A 1 238 ? 5.115 1.351 -24.151 1.00 92.38 238 GLU A C 1
ATOM 1873 O O . GLU A 1 238 ? 4.875 0.334 -24.795 1.00 92.38 238 GLU A O 1
ATOM 1878 N N . SER A 1 239 ? 5.381 2.501 -24.789 1.00 95.38 239 SER A N 1
ATOM 1879 C CA . SER A 1 239 ? 5.420 2.583 -26.268 1.00 95.38 239 SER A CA 1
ATOM 1880 C C . SER A 1 239 ? 6.317 3.664 -26.884 1.00 95.38 239 SER A C 1
ATOM 1882 O O . SER A 1 239 ? 6.695 3.529 -28.051 1.00 95.38 239 SER A O 1
ATOM 1884 N N . PHE A 1 240 ? 6.725 4.698 -26.139 1.00 95.69 240 PHE A N 1
ATOM 1885 C CA . PHE A 1 240 ? 7.623 5.748 -26.640 1.00 95.69 240 PHE A CA 1
ATOM 1886 C C . PHE A 1 240 ? 8.966 5.182 -27.127 1.00 95.69 240 PHE A C 1
ATOM 1888 O O . PHE A 1 240 ? 9.365 5.430 -28.266 1.00 95.69 240 PHE A O 1
ATOM 1895 N N . PHE A 1 241 ? 9.645 4.382 -26.296 1.00 95.44 241 PHE A N 1
ATOM 1896 C CA . PHE A 1 241 ? 10.968 3.838 -26.622 1.00 95.44 241 PHE A CA 1
ATOM 1897 C C . PHE A 1 241 ? 10.915 2.863 -27.802 1.00 95.44 241 PHE A C 1
ATOM 1899 O O . PHE A 1 241 ? 11.751 2.940 -28.699 1.00 95.44 241 PHE A O 1
ATOM 1906 N N . HIS A 1 242 ? 9.911 1.985 -27.846 1.00 97.12 242 HIS A N 1
ATOM 1907 C CA . HIS A 1 242 ? 9.708 1.010 -28.921 1.00 97.12 242 HIS A CA 1
ATOM 1908 C C . HIS A 1 242 ? 9.424 1.724 -30.244 1.00 97.12 242 HIS A C 1
ATOM 1910 O O . HIS A 1 242 ? 10.088 1.446 -31.240 1.00 97.12 242 HIS A O 1
ATOM 1916 N N . THR A 1 243 ? 8.501 2.690 -30.243 1.00 97.06 243 THR A N 1
ATOM 1917 C CA . THR A 1 243 ? 8.158 3.491 -31.427 1.00 97.06 243 THR A CA 1
ATOM 1918 C C . THR A 1 243 ? 9.367 4.291 -31.923 1.00 97.06 243 THR A C 1
ATOM 1920 O O . THR A 1 243 ? 9.666 4.264 -33.116 1.00 97.06 243 THR A O 1
ATOM 1923 N N . LEU A 1 244 ? 10.133 4.943 -31.041 1.00 96.38 244 LEU A N 1
ATOM 1924 C CA . LEU A 1 244 ? 11.339 5.669 -31.454 1.00 96.38 244 LEU A CA 1
ATOM 1925 C C . LEU A 1 244 ? 12.432 4.727 -31.989 1.00 96.38 244 LEU A C 1
ATOM 1927 O O . LEU A 1 244 ? 13.040 5.028 -33.017 1.00 96.38 244 LEU A O 1
ATOM 1931 N N . LEU A 1 245 ? 12.666 3.571 -31.356 1.00 96.81 245 LEU A N 1
ATOM 1932 C CA . LEU A 1 245 ? 13.621 2.575 -31.856 1.00 96.81 245 LEU A CA 1
ATOM 1933 C C . LEU A 1 245 ? 13.238 2.080 -33.253 1.00 96.81 245 LEU A C 1
ATOM 1935 O O . LEU A 1 245 ? 14.104 2.016 -34.116 1.00 96.81 245 LEU A O 1
ATOM 1939 N N . ARG A 1 246 ? 11.958 1.772 -33.506 1.00 95.81 246 ARG A N 1
ATOM 1940 C CA . ARG A 1 246 ? 11.492 1.273 -34.814 1.00 95.81 246 ARG A CA 1
ATOM 1941 C C . ARG A 1 246 ? 11.710 2.254 -35.966 1.00 95.81 246 ARG A C 1
ATOM 1943 O O . ARG A 1 246 ? 11.946 1.798 -37.079 1.00 95.81 246 ARG A O 1
ATOM 1950 N N . ASN A 1 247 ? 11.625 3.561 -35.711 1.00 96.94 247 ASN A N 1
ATOM 1951 C CA . ASN A 1 247 ? 11.584 4.589 -36.760 1.00 96.94 247 ASN A CA 1
ATOM 1952 C C . ASN A 1 247 ? 12.864 5.441 -36.870 1.00 96.94 247 ASN A C 1
ATOM 1954 O O . ASN A 1 247 ? 13.013 6.183 -37.837 1.00 96.94 247 ASN A O 1
ATOM 1958 N N . SER A 1 248 ? 13.783 5.355 -35.904 1.00 95.31 248 SER A N 1
ATOM 1959 C CA . SER A 1 248 ? 15.067 6.073 -35.924 1.00 95.31 248 SER A CA 1
ATOM 1960 C C . SER A 1 248 ? 16.200 5.229 -36.525 1.00 95.31 248 SER A C 1
ATOM 1962 O O . SER A 1 248 ? 16.050 4.033 -36.780 1.00 95.31 248 SER A O 1
ATOM 1964 N N . GLN A 1 249 ? 17.386 5.831 -36.676 1.00 94.12 249 GLN A N 1
ATOM 1965 C CA . GLN A 1 249 ? 18.621 5.150 -37.105 1.00 94.12 249 GLN A CA 1
ATOM 1966 C C . GLN A 1 249 ? 19.018 3.929 -36.242 1.00 94.12 249 GLN A C 1
ATOM 1968 O O . GLN A 1 249 ? 19.862 3.132 -36.646 1.00 94.12 249 GLN A O 1
ATOM 1973 N N . PHE A 1 250 ? 18.412 3.763 -35.062 1.00 96.38 250 PHE A N 1
ATOM 1974 C CA . PHE A 1 250 ? 18.661 2.655 -34.139 1.00 96.38 250 PHE A CA 1
ATOM 1975 C C . PHE A 1 250 ? 17.797 1.410 -34.411 1.00 96.38 250 PHE A C 1
ATOM 1977 O O . PHE A 1 250 ? 17.911 0.429 -33.675 1.00 96.38 250 PHE A O 1
ATOM 1984 N N . CYS A 1 251 ? 16.969 1.392 -35.460 1.00 96.31 251 CYS A N 1
ATOM 1985 C CA . CYS A 1 251 ? 16.040 0.292 -35.758 1.00 96.31 251 CYS A CA 1
ATOM 1986 C C . CYS A 1 251 ? 16.704 -1.090 -35.906 1.00 96.31 251 CYS A C 1
ATOM 1988 O O . CYS A 1 251 ? 16.117 -2.100 -35.519 1.00 96.31 251 CYS A O 1
ATOM 1990 N N . THR A 1 252 ? 17.957 -1.147 -36.364 1.00 97.62 252 THR A N 1
ATOM 1991 C CA . THR A 1 252 ? 18.761 -2.380 -36.470 1.00 97.62 252 THR A CA 1
ATOM 1992 C C . THR A 1 252 ? 19.320 -2.879 -35.131 1.00 97.62 252 THR A C 1
ATOM 1994 O O . THR A 1 252 ? 19.782 -4.019 -35.043 1.00 97.62 252 THR A O 1
ATOM 1997 N N . THR A 1 253 ? 19.278 -2.056 -34.077 1.00 97.69 253 THR A N 1
ATOM 1998 C CA . THR A 1 253 ? 19.756 -2.390 -32.720 1.00 97.69 253 THR A CA 1
ATOM 1999 C C . THR A 1 253 ? 18.686 -3.038 -31.838 1.00 97.69 253 THR A C 1
ATOM 2001 O O . THR A 1 253 ? 19.028 -3.630 -30.814 1.00 97.69 253 THR A O 1
ATOM 2004 N N . TYR A 1 254 ? 17.415 -2.939 -32.241 1.00 96.94 254 TYR A N 1
ATOM 2005 C CA . TYR A 1 254 ? 16.239 -3.445 -31.533 1.00 96.94 254 TYR A CA 1
ATOM 2006 C C . TYR A 1 254 ? 16.312 -4.964 -31.295 1.00 96.94 254 TYR A C 1
ATOM 2008 O O . TYR A 1 254 ? 16.597 -5.733 -32.215 1.00 96.94 254 TYR A O 1
ATOM 2016 N N . VAL A 1 255 ? 15.976 -5.404 -30.082 1.00 97.00 255 VAL A N 1
ATOM 2017 C CA . VAL A 1 255 ? 15.826 -6.814 -29.693 1.00 97.00 255 VAL A CA 1
ATOM 2018 C C . VAL A 1 255 ? 14.498 -6.983 -28.954 1.00 97.00 255 VAL A C 1
ATOM 2020 O O . VAL A 1 255 ? 14.280 -6.308 -27.952 1.00 97.00 255 VAL A O 1
ATOM 2023 N N . ASP A 1 256 ? 13.636 -7.906 -29.410 1.00 96.31 256 ASP A N 1
ATOM 2024 C CA . ASP A 1 256 ? 12.305 -8.184 -28.825 1.00 96.31 256 ASP A CA 1
ATOM 2025 C C . ASP A 1 256 ? 12.379 -9.019 -27.525 1.00 96.31 256 ASP A C 1
ATOM 2027 O O . ASP A 1 256 ? 11.803 -10.106 -27.385 1.00 96.31 256 ASP A O 1
ATOM 2031 N N . ASN A 1 257 ? 13.143 -8.515 -26.564 1.00 94.06 257 ASN A N 1
ATOM 2032 C CA . ASN A 1 257 ? 13.337 -9.061 -25.230 1.00 94.06 257 ASN A CA 1
ATOM 2033 C C . ASN A 1 257 ? 13.636 -7.887 -24.287 1.00 94.06 257 ASN A C 1
ATOM 2035 O O . ASN A 1 257 ? 14.475 -7.059 -24.612 1.00 94.06 257 ASN A O 1
ATOM 2039 N N . ASN A 1 258 ? 12.973 -7.817 -23.134 1.00 91.19 258 ASN A N 1
ATOM 2040 C CA . ASN A 1 258 ? 13.191 -6.807 -22.088 1.00 91.19 258 ASN A CA 1
ATOM 2041 C C . ASN A 1 258 ? 14.044 -7.323 -20.915 1.00 91.19 258 ASN A C 1
ATOM 2043 O O . ASN A 1 258 ? 14.209 -6.608 -19.931 1.00 91.19 258 ASN A O 1
ATOM 2047 N N . LEU A 1 259 ? 14.546 -8.561 -20.985 1.00 90.06 259 LEU A N 1
ATOM 2048 C CA . LEU A 1 259 ? 15.300 -9.245 -19.926 1.00 90.06 259 LEU A CA 1
ATOM 2049 C C . LEU A 1 259 ? 14.481 -9.579 -18.659 1.00 90.06 259 LEU A C 1
ATOM 2051 O O . LEU A 1 259 ? 15.069 -10.000 -17.662 1.00 90.06 259 LEU A O 1
ATOM 2055 N N . HIS A 1 260 ? 13.149 -9.444 -18.697 1.00 87.81 260 HIS A N 1
ATOM 2056 C CA . HIS A 1 260 ? 12.266 -9.553 -17.529 1.00 87.81 260 HIS A CA 1
ATOM 2057 C C . HIS A 1 260 ? 11.220 -10.675 -17.630 1.00 87.81 260 HIS A C 1
ATOM 2059 O O . HIS A 1 260 ? 10.629 -10.927 -18.682 1.00 87.81 260 HIS A O 1
ATOM 2065 N N . VAL A 1 261 ? 10.895 -11.282 -16.486 1.00 91.81 261 VAL A N 1
ATOM 2066 C CA . VAL A 1 261 ? 9.744 -12.179 -16.294 1.00 91.81 261 VAL A CA 1
ATOM 2067 C C . VAL A 1 261 ? 8.636 -11.435 -15.546 1.00 91.81 261 VAL A C 1
ATOM 2069 O O . VAL A 1 261 ? 8.856 -10.955 -14.443 1.00 91.81 261 VAL A O 1
ATOM 2072 N N . THR A 1 262 ? 7.421 -11.371 -16.094 1.00 91.25 262 THR A N 1
ATOM 2073 C CA . THR A 1 262 ? 6.301 -10.638 -15.463 1.00 91.25 262 THR A CA 1
ATOM 2074 C C . THR A 1 262 ? 5.137 -11.570 -15.105 1.00 91.25 262 THR A C 1
ATOM 2076 O O . THR A 1 262 ? 4.581 -12.239 -15.989 1.00 91.25 262 THR A O 1
ATOM 2079 N N . ASN A 1 263 ? 4.733 -11.628 -13.829 1.00 93.06 263 ASN A N 1
ATOM 2080 C CA . ASN A 1 263 ? 3.734 -12.582 -13.319 1.00 93.06 263 ASN A CA 1
ATOM 2081 C C . ASN A 1 263 ? 2.269 -12.196 -13.646 1.00 93.06 263 ASN A C 1
ATOM 2083 O O . ASN A 1 263 ? 1.447 -11.894 -12.787 1.00 93.06 263 ASN A O 1
ATOM 2087 N N . TRP A 1 264 ? 1.908 -12.184 -14.931 1.00 90.62 264 TRP A N 1
ATOM 2088 C CA . TRP A 1 264 ? 0.565 -11.813 -15.400 1.00 90.62 264 TRP A CA 1
ATOM 2089 C C . TRP A 1 264 ? -0.531 -12.873 -15.131 1.00 90.62 264 TRP A C 1
ATOM 2091 O O . TRP A 1 264 ? -0.884 -13.635 -16.035 1.00 90.62 264 TRP A O 1
ATOM 2101 N N . LYS A 1 265 ? -1.164 -12.873 -13.948 1.00 91.00 265 LYS A N 1
ATOM 2102 C CA . LYS A 1 265 ? -2.383 -13.668 -13.658 1.00 91.00 265 LYS A CA 1
ATOM 2103 C C . LYS A 1 265 ? -3.658 -12.852 -13.953 1.00 91.00 265 LYS A C 1
ATOM 2105 O O . LYS A 1 265 ? -4.328 -12.339 -13.063 1.00 91.00 265 LYS A O 1
ATOM 2110 N N . ARG A 1 266 ? -4.023 -12.714 -15.239 1.00 87.00 266 ARG A N 1
ATOM 2111 C CA . ARG A 1 266 ? -5.066 -11.762 -15.718 1.00 87.00 266 ARG A CA 1
ATOM 2112 C C . ARG A 1 266 ? -6.456 -11.855 -15.049 1.00 87.00 266 ARG A C 1
ATOM 2114 O O . ARG A 1 266 ? -7.141 -10.839 -15.029 1.00 87.00 266 ARG A O 1
ATOM 2121 N N . ARG A 1 267 ? -6.872 -13.007 -14.494 1.00 87.00 267 ARG A N 1
ATOM 2122 C CA . ARG A 1 267 ? -8.135 -13.158 -13.717 1.00 87.00 267 ARG A CA 1
ATOM 2123 C C . ARG A 1 267 ? -8.141 -12.308 -12.432 1.00 87.00 267 ARG A C 1
ATOM 2125 O O . ARG A 1 267 ? -9.217 -11.936 -11.958 1.00 87.00 267 ARG A O 1
ATOM 2132 N N . LEU A 1 268 ? -6.960 -11.994 -11.898 1.00 85.75 268 LEU A N 1
ATOM 2133 C CA . LEU A 1 268 ? -6.750 -11.216 -10.677 1.00 85.75 268 LEU A CA 1
ATOM 2134 C C . LEU A 1 268 ? -6.262 -9.794 -10.999 1.00 85.75 268 LEU A C 1
ATOM 2136 O O . LEU A 1 268 ? -6.934 -8.828 -10.661 1.00 85.75 268 LEU A O 1
ATOM 2140 N N . GLY A 1 269 ? -5.156 -9.646 -11.738 1.00 85.19 269 GLY A N 1
ATOM 2141 C CA . GLY A 1 269 ? -4.512 -8.341 -11.967 1.00 85.19 269 GLY A CA 1
ATOM 2142 C C . GLY A 1 269 ? -5.247 -7.326 -12.863 1.00 85.19 269 GLY A C 1
ATOM 2143 O O . GLY A 1 269 ? -4.864 -6.154 -12.884 1.00 85.19 269 GLY A O 1
ATOM 2144 N N . CYS A 1 270 ? -6.289 -7.730 -13.600 1.00 89.31 270 CYS A N 1
ATOM 2145 C CA . CYS A 1 270 ? -7.070 -6.864 -14.500 1.00 89.31 270 CYS A CA 1
ATOM 2146 C C . CYS A 1 270 ? -8.466 -6.539 -13.929 1.00 89.31 270 CYS A C 1
ATOM 2148 O O . CYS A 1 270 ? -9.475 -7.001 -14.463 1.00 89.31 270 CYS A O 1
ATOM 2150 N N . ARG A 1 271 ? -8.545 -5.746 -12.852 1.00 85.19 271 ARG A N 1
ATOM 2151 C CA . ARG A 1 271 ? -9.813 -5.379 -12.181 1.00 85.19 271 ARG A CA 1
ATOM 2152 C C . ARG A 1 271 ? -10.246 -3.928 -12.418 1.00 85.19 271 ARG A C 1
ATOM 2154 O O . ARG A 1 271 ? -11.215 -3.477 -11.821 1.00 85.19 271 ARG A O 1
ATOM 2161 N N . CYS A 1 272 ? -9.559 -3.200 -13.306 1.00 85.19 272 CYS A N 1
ATOM 2162 C CA . CYS A 1 272 ? -9.758 -1.760 -13.523 1.00 85.19 272 CYS A CA 1
ATOM 2163 C C . CYS A 1 272 ? -9.608 -0.948 -12.215 1.00 85.19 272 CYS A C 1
ATOM 2165 O O . CYS A 1 272 ? -10.259 0.068 -11.990 1.00 85.19 272 CYS A O 1
ATOM 2167 N N . GLN A 1 273 ? -8.713 -1.404 -11.338 1.00 76.56 273 GLN A N 1
ATOM 2168 C CA . GLN A 1 273 ? -8.547 -0.935 -9.963 1.00 76.56 273 GLN A CA 1
ATOM 2169 C C . GLN A 1 273 ? -8.004 0.504 -9.829 1.00 76.56 273 GLN A C 1
ATOM 2171 O O . GLN A 1 273 ? -7.815 0.971 -8.710 1.00 76.56 273 GLN A O 1
ATOM 2176 N N . TYR A 1 274 ? -7.727 1.201 -10.936 1.00 81.94 274 TYR A N 1
ATOM 2177 C CA . TYR A 1 274 ? -7.082 2.523 -10.976 1.00 81.94 274 TYR A CA 1
ATOM 2178 C C . TYR A 1 274 ? -8.009 3.674 -11.418 1.00 81.94 274 TYR A C 1
ATOM 2180 O O . TYR A 1 274 ? -7.523 4.785 -11.587 1.00 81.94 274 TYR A O 1
ATOM 2188 N N . LYS A 1 275 ? -9.329 3.455 -11.561 1.00 85.38 275 LYS A N 1
ATOM 2189 C CA . LYS A 1 275 ? -10.289 4.475 -12.056 1.00 85.38 275 LYS A CA 1
ATOM 2190 C C . LYS A 1 275 ? -10.266 5.838 -11.343 1.00 85.38 275 LYS A C 1
ATOM 2192 O O . LYS A 1 275 ? -10.692 6.819 -11.929 1.00 85.38 275 LYS A O 1
ATOM 2197 N N . HIS A 1 276 ? -9.824 5.905 -10.087 1.00 79.50 276 HIS A N 1
ATOM 2198 C CA . HIS A 1 276 ? -9.715 7.164 -9.335 1.00 79.50 276 HIS A CA 1
ATOM 2199 C C . HIS A 1 276 ? -8.424 7.955 -9.632 1.00 79.50 276 HIS A C 1
ATOM 2201 O O . HIS A 1 276 ? -8.344 9.125 -9.280 1.00 79.50 276 HIS A O 1
ATOM 2207 N N . VAL A 1 277 ? -7.442 7.349 -10.311 1.00 82.38 277 VAL A N 1
ATOM 2208 C CA . VAL A 1 277 ? -6.179 7.987 -10.747 1.00 82.38 277 VAL A CA 1
ATOM 2209 C C . VAL A 1 277 ? -6.154 8.218 -12.267 1.00 82.38 277 VAL A C 1
ATOM 2211 O O . VAL A 1 277 ? -5.384 9.032 -12.763 1.00 82.38 277 VAL A O 1
ATOM 2214 N N . VAL A 1 278 ? -6.975 7.498 -13.040 1.00 89.38 278 VAL A N 1
ATOM 2215 C CA . VAL A 1 278 ? -6.989 7.593 -14.507 1.00 89.38 278 VAL A CA 1
ATOM 2216 C C . VAL A 1 278 ? -8.355 7.254 -15.104 1.00 89.38 278 VAL A C 1
ATOM 2218 O O . VAL A 1 278 ? -8.985 6.268 -14.717 1.00 89.38 278 VAL A O 1
ATOM 2221 N N . ASP A 1 279 ? -8.740 7.988 -16.151 1.00 93.25 279 A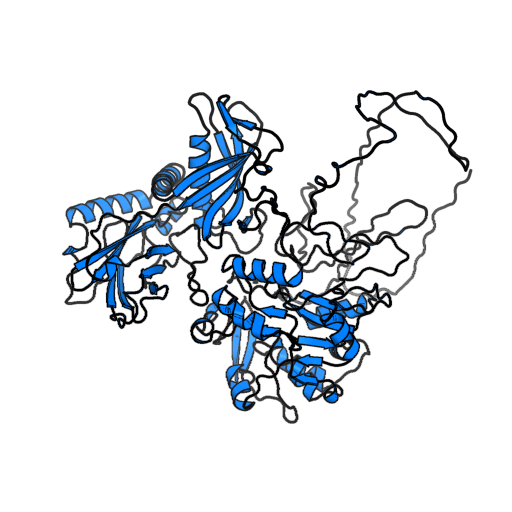SP A N 1
ATOM 2222 C CA . ASP A 1 279 ? -9.918 7.769 -17.011 1.00 93.25 279 ASP A CA 1
ATOM 2223 C C . ASP A 1 279 ? -9.837 6.488 -17.892 1.00 93.25 279 ASP A C 1
ATOM 2225 O O . ASP A 1 279 ? -10.302 6.445 -19.039 1.00 93.25 279 ASP A O 1
ATOM 2229 N N . TRP A 1 280 ? -9.210 5.414 -17.397 1.00 93.25 280 TRP A N 1
ATOM 2230 C CA . TRP A 1 280 ? -8.924 4.196 -18.160 1.00 93.25 280 TRP A CA 1
ATOM 2231 C C . TRP A 1 280 ? -8.834 2.930 -17.293 1.00 93.25 280 TRP A C 1
ATOM 2233 O O . TRP A 1 280 ? -8.627 2.979 -16.082 1.00 93.25 280 TRP A O 1
ATOM 2243 N N . CYS A 1 281 ? -8.950 1.758 -17.925 1.00 90.19 281 CYS A N 1
ATOM 2244 C CA . CYS A 1 281 ? -8.815 0.466 -17.248 1.00 90.19 281 CYS A CA 1
ATOM 2245 C C . CYS A 1 281 ? -7.436 -0.165 -17.466 1.00 90.19 281 CYS A C 1
ATOM 2247 O O . CYS A 1 281 ? -7.220 -0.883 -18.442 1.00 90.19 281 CYS A O 1
ATOM 2249 N N . GLY A 1 282 ? -6.528 0.053 -16.514 1.00 86.94 282 GLY A N 1
ATOM 2250 C CA . GLY A 1 282 ? -5.254 -0.665 -16.433 1.00 86.94 282 GLY A CA 1
ATOM 2251 C C . GLY A 1 282 ? -5.372 -2.100 -15.891 1.00 86.94 282 GLY A C 1
ATOM 2252 O O . GLY A 1 282 ? -6.381 -2.493 -15.297 1.00 86.94 282 GLY A O 1
ATOM 2253 N N . CYS A 1 283 ? -4.288 -2.860 -16.056 1.00 86.44 283 CYS A N 1
ATOM 2254 C CA . CYS A 1 283 ? -3.996 -4.094 -15.323 1.00 86.44 283 CYS A CA 1
ATOM 2255 C C . CYS A 1 283 ? -2.660 -3.930 -14.581 1.00 86.44 283 CYS A C 1
ATOM 2257 O O . CYS A 1 283 ? -1.844 -3.111 -14.987 1.00 86.44 283 CYS A O 1
ATOM 2259 N N . SER A 1 284 ? -2.394 -4.758 -13.570 1.00 83.50 284 SER A N 1
ATOM 2260 C CA . SER A 1 284 ? -1.073 -4.862 -12.929 1.00 83.50 284 SER A CA 1
ATOM 2261 C C . SER A 1 284 ? -0.602 -6.324 -12.885 1.00 83.50 284 SER A C 1
ATOM 2263 O O . SER A 1 284 ? -1.459 -7.216 -12.838 1.00 83.50 284 SER A O 1
ATOM 2265 N N . PRO A 1 285 ? 0.714 -6.611 -12.927 1.00 88.00 285 PRO A N 1
ATOM 2266 C CA . PRO A 1 285 ? 1.245 -7.935 -12.624 1.00 88.00 285 PRO A CA 1
ATOM 2267 C C . PRO A 1 285 ? 0.889 -8.368 -11.202 1.00 88.00 285 PRO A C 1
ATOM 2269 O O . PRO A 1 285 ? 0.856 -7.549 -10.283 1.00 88.00 285 PRO A O 1
ATOM 2272 N N . ASN A 1 286 ? 0.663 -9.664 -11.020 1.00 92.31 286 ASN A N 1
ATOM 2273 C CA . ASN A 1 286 ? 0.608 -10.242 -9.688 1.00 92.31 286 ASN A CA 1
ATOM 2274 C C . ASN A 1 286 ? 2.013 -10.338 -9.089 1.00 92.31 286 ASN A C 1
ATOM 2276 O O . ASN A 1 286 ? 3.019 -10.266 -9.802 1.00 92.31 286 ASN A O 1
ATOM 2280 N N . ASP A 1 287 ? 2.061 -10.523 -7.781 1.00 92.81 287 ASP A N 1
ATOM 2281 C CA . ASP A 1 287 ? 3.301 -10.786 -7.068 1.00 92.81 287 ASP A CA 1
ATOM 2282 C C . ASP A 1 287 ? 3.610 -12.290 -7.162 1.00 92.81 287 ASP A C 1
ATOM 2284 O O . ASP A 1 287 ? 2.712 -13.122 -7.344 1.00 92.81 287 ASP A O 1
ATOM 2288 N N . PHE A 1 288 ? 4.886 -12.661 -7.149 1.00 94.00 288 PHE A N 1
ATOM 2289 C CA . PHE A 1 288 ? 5.293 -14.061 -7.068 1.00 94.00 288 PHE A CA 1
ATOM 2290 C C . PHE A 1 288 ? 4.962 -14.623 -5.681 1.00 94.00 288 PHE A C 1
ATOM 2292 O O . PHE A 1 288 ? 5.087 -13.943 -4.664 1.00 94.00 288 PHE A O 1
ATOM 2299 N N . LYS A 1 289 ? 4.549 -15.890 -5.652 1.00 95.00 289 LYS A N 1
ATOM 2300 C CA . LYS A 1 289 ? 4.288 -16.687 -4.444 1.00 95.00 289 LYS A CA 1
ATOM 2301 C C . LYS A 1 289 ? 4.964 -18.054 -4.606 1.00 95.00 289 LYS A C 1
ATOM 2303 O O . LYS A 1 289 ? 5.315 -18.420 -5.726 1.00 95.00 289 LYS A O 1
ATOM 2308 N N . MET A 1 290 ? 5.113 -18.840 -3.537 1.00 95.31 290 MET A N 1
ATOM 2309 C CA . MET A 1 290 ? 5.734 -20.182 -3.607 1.00 95.31 290 MET A CA 1
ATOM 2310 C C . MET A 1 290 ? 5.116 -21.108 -4.679 1.00 95.31 290 MET A C 1
ATOM 2312 O O . MET A 1 290 ? 5.825 -21.895 -5.301 1.00 95.31 290 MET A O 1
ATOM 2316 N N . GLU A 1 291 ? 3.814 -20.973 -4.962 1.00 94.06 291 GLU A N 1
ATOM 2317 C CA . GLU A 1 291 ? 3.114 -21.665 -6.063 1.00 94.06 291 GLU A CA 1
ATOM 2318 C C . GLU A 1 291 ? 3.693 -21.376 -7.465 1.00 94.06 291 GLU A C 1
ATOM 2320 O O . GLU A 1 291 ? 3.621 -22.222 -8.355 1.00 94.06 291 GLU A O 1
ATOM 2325 N N . ASP A 1 292 ? 4.299 -20.203 -7.667 1.00 95.12 292 ASP A N 1
ATOM 2326 C CA . ASP A 1 292 ? 4.914 -19.785 -8.927 1.00 95.12 292 ASP A CA 1
ATOM 2327 C C . ASP A 1 292 ? 6.389 -20.212 -9.040 1.00 95.12 292 ASP A C 1
ATOM 2329 O O . ASP A 1 292 ? 7.010 -19.962 -10.075 1.00 95.12 292 ASP A O 1
ATOM 2333 N N . TRP A 1 293 ? 6.983 -20.864 -8.033 1.00 94.81 293 TRP A N 1
ATOM 2334 C CA . TRP A 1 293 ? 8.396 -21.269 -8.083 1.00 94.81 293 TRP A CA 1
ATOM 2335 C C . TRP A 1 293 ? 8.776 -22.082 -9.342 1.00 94.81 293 TRP A C 1
ATOM 2337 O O . TRP A 1 293 ? 9.783 -21.744 -9.973 1.00 94.81 293 TRP A O 1
ATOM 2347 N N . PRO A 1 294 ? 7.964 -23.046 -9.837 1.00 94.94 294 PRO A N 1
ATOM 2348 C CA . PRO A 1 294 ? 8.254 -23.745 -11.095 1.00 94.94 294 PRO A CA 1
ATOM 2349 C C . PRO A 1 294 ? 8.352 -22.816 -12.318 1.00 94.94 294 PRO A C 1
ATOM 2351 O O . PRO A 1 294 ? 9.028 -23.138 -13.296 1.00 94.94 294 PRO A O 1
ATOM 2354 N N . ARG A 1 295 ? 7.723 -21.633 -12.273 1.00 93.06 295 ARG A N 1
ATOM 2355 C CA . ARG A 1 295 ? 7.819 -20.600 -13.315 1.00 93.06 295 ARG A CA 1
ATOM 2356 C C . ARG A 1 295 ? 9.167 -19.871 -13.281 1.00 93.06 295 ARG A C 1
ATOM 2358 O O . ARG A 1 295 ? 9.680 -19.549 -14.349 1.00 93.06 295 ARG A O 1
ATOM 2365 N N . LEU A 1 296 ? 9.735 -19.654 -12.091 1.00 89.88 296 LEU A N 1
ATOM 2366 C CA . LEU A 1 296 ? 11.084 -19.099 -11.872 1.00 89.88 296 LEU A CA 1
ATOM 2367 C C . LEU A 1 296 ? 12.194 -20.140 -12.118 1.00 89.88 296 LEU A C 1
ATOM 2369 O O . LEU A 1 296 ? 13.327 -19.796 -12.461 1.00 89.88 296 LEU A O 1
ATOM 2373 N N . GLN A 1 297 ? 11.884 -21.432 -11.991 1.00 89.50 297 GLN A N 1
ATOM 2374 C CA . GLN A 1 297 ? 12.756 -22.510 -12.467 1.00 89.50 297 GLN A CA 1
ATOM 2375 C C . GLN A 1 297 ? 12.727 -22.597 -13.999 1.00 89.50 297 GLN A C 1
ATOM 2377 O O . GLN A 1 297 ? 13.775 -22.579 -14.634 1.00 89.50 297 GLN A O 1
ATOM 2382 N N . GLY A 1 298 ? 11.541 -22.579 -14.618 1.00 88.31 298 GLY A N 1
ATOM 2383 C CA . GLY A 1 298 ? 11.363 -22.678 -16.073 1.00 88.31 298 GLY A CA 1
ATOM 2384 C C . GLY A 1 298 ? 11.939 -21.523 -16.909 1.00 88.31 298 GLY A C 1
ATOM 2385 O O . GLY A 1 298 ? 11.867 -21.577 -18.142 1.00 88.31 298 GLY A O 1
ATOM 2386 N N . THR A 1 299 ? 12.492 -20.484 -16.277 1.00 87.00 299 THR A N 1
ATOM 2387 C CA . THR A 1 299 ? 13.226 -19.372 -16.910 1.00 87.00 299 THR A CA 1
ATOM 2388 C C . THR A 1 299 ? 14.744 -19.562 -16.933 1.00 87.00 299 THR A C 1
ATOM 2390 O O . THR A 1 299 ? 15.430 -18.799 -17.609 1.00 87.00 299 THR A O 1
ATOM 2393 N N . GLU A 1 300 ? 15.265 -20.596 -16.272 1.00 80.94 300 GLU A N 1
ATOM 2394 C CA . GLU A 1 300 ? 16.669 -21.008 -16.344 1.00 80.94 300 GLU A CA 1
ATOM 2395 C C . GLU A 1 300 ? 17.093 -21.317 -17.791 1.00 80.94 300 GLU A C 1
ATOM 2397 O O . GLU A 1 300 ? 16.295 -21.778 -18.612 1.00 80.94 300 GLU A O 1
ATOM 2402 N N . GLY A 1 301 ? 18.339 -20.985 -18.140 1.00 79.25 301 GLY A N 1
ATOM 2403 C CA . GLY A 1 301 ? 18.857 -21.098 -19.509 1.00 79.25 301 GLY A CA 1
ATOM 2404 C C . GLY A 1 301 ? 18.269 -20.101 -20.523 1.00 79.25 301 GLY A C 1
ATOM 2405 O O . GLY A 1 301 ? 18.700 -20.089 -21.676 1.00 79.25 301 GLY A O 1
ATOM 2406 N N . ARG A 1 302 ? 17.317 -19.239 -20.133 1.00 87.50 302 ARG A N 1
ATOM 2407 C CA . ARG A 1 302 ? 16.803 -18.148 -20.980 1.00 87.50 302 ARG A CA 1
ATOM 2408 C C . ARG A 1 302 ? 17.575 -16.853 -20.731 1.00 87.50 302 ARG A C 1
ATOM 2410 O O . ARG A 1 302 ? 18.091 -16.614 -19.646 1.00 87.50 302 ARG A O 1
ATOM 2417 N N . GLN A 1 303 ? 17.572 -15.965 -21.725 1.00 88.88 303 GLN A N 1
ATOM 2418 C CA . GLN A 1 303 ? 18.141 -14.611 -21.641 1.00 88.88 303 GLN A CA 1
ATOM 2419 C C . GLN A 1 303 ? 17.201 -13.654 -20.878 1.00 88.88 303 GLN A C 1
ATOM 2421 O O . GLN A 1 303 ? 16.750 -12.642 -21.413 1.00 88.88 303 GLN A O 1
ATOM 2426 N N . LEU A 1 304 ? 16.840 -14.024 -19.650 1.00 88.19 304 LEU A N 1
ATOM 2427 C CA . LEU A 1 304 ? 15.969 -13.284 -18.739 1.00 88.19 304 LEU A CA 1
ATOM 2428 C C . LEU A 1 304 ? 16.683 -13.227 -17.390 1.00 88.19 304 LEU A C 1
ATOM 2430 O O . LEU A 1 304 ? 17.090 -14.263 -16.878 1.00 88.19 304 LEU A O 1
ATOM 2434 N N . PHE A 1 305 ? 16.876 -12.028 -16.851 1.00 85.31 305 PHE A N 1
ATOM 2435 C CA . PHE A 1 305 ? 17.774 -11.783 -15.720 1.00 85.31 305 PHE A CA 1
ATOM 2436 C C . PHE A 1 305 ? 17.062 -11.200 -14.501 1.00 85.31 305 PHE A C 1
ATOM 2438 O O . PHE A 1 305 ? 17.584 -11.338 -13.398 1.00 85.31 305 PHE A O 1
ATOM 2445 N N . PHE A 1 306 ? 15.862 -10.640 -14.684 1.00 87.25 306 PHE A N 1
ATOM 2446 C CA . PHE A 1 306 ? 15.021 -10.086 -13.622 1.00 87.25 306 PHE A CA 1
ATOM 2447 C C . PHE A 1 306 ? 13.600 -10.669 -13.668 1.00 87.25 306 PHE A C 1
ATOM 2449 O O . PHE A 1 306 ? 13.137 -11.125 -14.719 1.00 87.25 306 PHE A O 1
ATOM 2456 N N . ALA A 1 307 ? 12.878 -10.636 -12.550 1.00 87.88 307 ALA A N 1
ATOM 2457 C CA . ALA A 1 307 ? 11.470 -11.017 -12.468 1.00 87.88 307 ALA A CA 1
ATOM 2458 C C . ALA A 1 307 ? 10.663 -10.069 -11.571 1.00 87.88 307 ALA A C 1
ATOM 2460 O O . ALA A 1 307 ? 11.208 -9.485 -10.637 1.00 87.88 307 ALA A O 1
ATOM 2461 N N . ARG A 1 308 ? 9.358 -9.939 -11.856 1.00 88.31 308 ARG A N 1
ATOM 2462 C CA . ARG A 1 308 ? 8.437 -9.052 -11.133 1.00 88.31 308 ARG A CA 1
ATOM 2463 C C . ARG A 1 308 ? 6.973 -9.522 -11.093 1.00 88.31 308 ARG A C 1
ATOM 2465 O O . ARG A 1 308 ? 6.504 -10.167 -12.039 1.00 88.31 308 ARG A O 1
ATOM 2472 N N . LYS A 1 309 ? 6.189 -9.147 -10.078 1.00 86.62 309 LYS A N 1
ATOM 2473 C CA . LYS A 1 309 ? 6.567 -8.364 -8.881 1.00 86.62 309 LYS A CA 1
ATOM 2474 C C . LYS A 1 309 ? 6.937 -9.272 -7.702 1.00 86.62 309 LYS A C 1
ATOM 2476 O O . LYS A 1 309 ? 6.514 -10.425 -7.660 1.00 86.62 309 LYS A O 1
ATOM 2481 N N . PHE A 1 310 ? 7.657 -8.734 -6.728 1.00 85.94 310 PHE A N 1
ATOM 2482 C CA . PHE A 1 310 ? 7.822 -9.309 -5.395 1.00 85.94 310 PHE A CA 1
ATOM 2483 C C . PHE A 1 310 ? 7.417 -8.268 -4.343 1.00 85.94 310 PHE A C 1
ATOM 2485 O O . PHE A 1 310 ? 7.759 -7.095 -4.472 1.00 85.94 310 PHE A O 1
ATOM 2492 N N . GLU A 1 311 ? 6.680 -8.695 -3.317 1.00 90.00 311 GLU A N 1
ATOM 2493 C CA . GLU A 1 311 ? 6.273 -7.872 -2.171 1.00 90.00 311 GLU A CA 1
ATOM 2494 C C . GLU A 1 311 ? 6.411 -8.744 -0.900 1.00 90.00 311 GLU A C 1
ATOM 2496 O O . GLU A 1 311 ? 5.648 -9.706 -0.761 1.00 90.00 311 GLU A O 1
ATOM 2501 N N . PRO A 1 312 ? 7.353 -8.473 0.031 1.00 90.06 312 PRO A N 1
ATOM 2502 C CA . PRO A 1 312 ? 7.594 -9.353 1.186 1.00 90.06 312 PRO A CA 1
ATOM 2503 C C . PRO A 1 312 ? 6.375 -9.523 2.105 1.00 90.06 312 PRO A C 1
ATOM 2505 O O . PRO A 1 312 ? 6.157 -10.604 2.646 1.00 90.06 312 PRO A O 1
ATOM 2508 N N . ILE A 1 313 ? 5.531 -8.488 2.213 1.00 90.62 313 ILE A N 1
ATOM 2509 C CA . ILE A 1 313 ? 4.251 -8.524 2.943 1.00 90.62 313 ILE A CA 1
ATOM 2510 C C . ILE A 1 313 ? 3.198 -9.455 2.306 1.00 90.62 313 ILE A C 1
ATOM 2512 O O . ILE A 1 313 ? 2.214 -9.810 2.952 1.00 90.62 313 ILE A O 1
ATOM 2516 N N . VAL A 1 314 ? 3.387 -9.854 1.043 1.00 91.88 314 VAL A N 1
ATOM 2517 C CA . VAL A 1 314 ? 2.517 -10.794 0.318 1.00 91.88 314 VAL A CA 1
ATOM 2518 C C . VAL A 1 314 ? 3.121 -12.200 0.314 1.00 91.88 314 VAL A C 1
ATOM 2520 O O . VAL A 1 314 ? 2.401 -13.175 0.541 1.00 91.88 314 VAL A O 1
ATOM 2523 N N . ASN A 1 315 ? 4.428 -12.326 0.052 1.00 94.31 315 ASN A N 1
ATOM 2524 C CA . ASN A 1 315 ? 5.164 -13.583 0.201 1.00 94.31 315 ASN A CA 1
ATOM 2525 C C . ASN A 1 315 ? 6.683 -13.352 0.305 1.00 94.31 315 ASN A C 1
ATOM 2527 O O . ASN A 1 315 ? 7.354 -13.136 -0.705 1.00 94.31 315 ASN A O 1
ATOM 2531 N N . GLN A 1 316 ? 7.247 -13.451 1.509 1.00 93.44 316 GLN A N 1
ATOM 2532 C CA . GLN A 1 316 ? 8.695 -13.419 1.721 1.00 93.44 316 GLN A CA 1
ATOM 2533 C C . GLN A 1 316 ? 9.336 -14.791 1.451 1.00 93.44 316 GLN A C 1
ATOM 2535 O O . GLN A 1 316 ? 10.492 -14.841 1.035 1.00 93.44 316 GLN A O 1
ATOM 2540 N N . ALA A 1 317 ? 8.610 -15.906 1.610 1.00 95.06 317 ALA A N 1
ATOM 2541 C CA . ALA A 1 317 ? 9.165 -17.246 1.383 1.00 95.06 317 ALA A CA 1
ATOM 2542 C C . ALA A 1 317 ? 9.752 -17.445 -0.031 1.00 95.06 317 ALA A C 1
ATOM 2544 O O . ALA A 1 317 ? 10.850 -17.989 -0.159 1.00 95.06 317 ALA A O 1
ATOM 2545 N N . VAL A 1 318 ? 9.082 -16.960 -1.085 1.00 93.88 318 VAL A N 1
ATOM 2546 C CA . VAL A 1 318 ? 9.599 -17.071 -2.465 1.00 93.88 318 VAL A CA 1
ATOM 2547 C C . VAL A 1 318 ? 10.807 -16.162 -2.723 1.00 93.88 318 VAL A C 1
ATOM 2549 O O . VAL A 1 318 ? 11.665 -16.510 -3.532 1.00 93.88 318 VAL A O 1
ATOM 2552 N N . ILE A 1 319 ? 10.906 -15.029 -2.017 1.00 89.06 319 ILE A N 1
ATOM 2553 C CA . ILE A 1 319 ? 12.072 -14.132 -2.066 1.00 89.06 319 ILE A CA 1
ATOM 2554 C C . ILE A 1 319 ? 13.270 -14.833 -1.421 1.00 89.06 319 ILE A C 1
ATOM 2556 O O . ILE A 1 319 ? 14.321 -14.958 -2.044 1.00 89.06 319 ILE A O 1
ATOM 2560 N N . HIS A 1 320 ? 13.075 -15.386 -0.223 1.00 89.31 320 HIS A N 1
ATOM 2561 C CA . HIS A 1 320 ? 14.088 -16.147 0.502 1.00 89.31 320 HIS A CA 1
ATOM 2562 C C . HIS A 1 320 ? 14.608 -17.336 -0.330 1.00 89.31 320 HIS A C 1
ATOM 2564 O O . HIS A 1 320 ? 15.815 -17.474 -0.522 1.00 89.31 320 HIS A O 1
ATOM 2570 N N . GLN A 1 321 ? 13.711 -18.134 -0.926 1.00 90.50 321 GLN A N 1
ATOM 2571 C CA . GLN A 1 321 ? 14.092 -19.255 -1.796 1.00 90.50 321 GLN A CA 1
ATOM 2572 C C . GLN A 1 321 ? 14.867 -18.802 -3.050 1.00 90.50 321 GLN A C 1
ATOM 2574 O O . GLN A 1 321 ? 15.765 -19.506 -3.525 1.00 90.50 321 GLN A O 1
ATOM 2579 N N . LEU A 1 322 ? 14.537 -17.628 -3.596 1.00 86.31 322 LEU A N 1
ATOM 2580 C CA . LEU A 1 322 ? 15.242 -17.041 -4.732 1.00 86.31 322 LEU A CA 1
ATOM 2581 C C . LEU A 1 322 ? 16.654 -16.582 -4.341 1.00 86.31 322 LEU A C 1
ATOM 2583 O O . LEU A 1 322 ? 17.613 -16.912 -5.037 1.00 86.31 322 LEU A O 1
ATOM 2587 N N . GLU A 1 323 ? 16.808 -15.892 -3.211 1.00 84.50 323 GLU A N 1
ATOM 2588 C CA . GLU A 1 323 ? 18.114 -15.476 -2.694 1.00 84.50 323 GLU A CA 1
ATOM 2589 C C . GLU A 1 323 ? 19.030 -16.659 -2.360 1.00 84.50 323 GLU A C 1
ATOM 2591 O O . GLU A 1 323 ? 20.212 -16.632 -2.712 1.00 84.50 323 GLU A O 1
ATOM 2596 N N . GLU A 1 324 ? 18.504 -17.721 -1.743 1.00 85.69 324 GLU A N 1
ATOM 2597 C CA . GLU A 1 324 ? 19.284 -18.931 -1.461 1.00 85.69 324 GLU A CA 1
ATOM 2598 C C . GLU A 1 324 ? 19.763 -19.625 -2.746 1.00 85.69 324 GLU A C 1
ATOM 2600 O O . GLU A 1 324 ? 20.908 -20.078 -2.815 1.00 85.69 324 GLU A O 1
ATOM 2605 N N . ARG A 1 325 ? 18.941 -19.643 -3.807 1.00 83.94 325 ARG A N 1
ATOM 2606 C CA . ARG A 1 325 ? 19.338 -20.162 -5.130 1.00 83.94 325 ARG A CA 1
ATOM 2607 C C . ARG A 1 325 ? 20.440 -19.322 -5.789 1.00 83.94 325 ARG A C 1
ATOM 2609 O O . ARG A 1 325 ? 21.280 -19.875 -6.497 1.00 83.94 325 ARG A O 1
ATOM 2616 N N . LEU A 1 326 ? 20.426 -18.003 -5.601 1.00 77.44 326 LEU A N 1
ATOM 2617 C CA . LEU A 1 326 ? 21.349 -17.068 -6.260 1.00 77.44 326 LEU A CA 1
ATOM 2618 C C . LEU A 1 326 ? 22.700 -16.933 -5.551 1.00 77.44 326 LEU A C 1
ATOM 2620 O O . LEU A 1 326 ? 23.727 -16.741 -6.210 1.00 77.44 326 LEU A O 1
ATOM 2624 N N . TYR A 1 327 ? 22.687 -16.995 -4.219 1.00 76.75 327 TYR A N 1
ATOM 2625 C CA . TYR A 1 327 ? 23.808 -16.594 -3.365 1.00 76.75 327 TYR A CA 1
ATOM 2626 C C . TYR A 1 327 ? 24.201 -17.646 -2.316 1.00 76.75 327 TYR A C 1
ATOM 2628 O O . TYR A 1 327 ? 25.167 -17.432 -1.585 1.00 76.75 327 TYR A O 1
ATOM 2636 N N . GLY A 1 328 ? 23.501 -18.782 -2.266 1.00 82.12 328 GLY A N 1
ATOM 2637 C CA . GLY A 1 328 ? 23.684 -19.826 -1.259 1.00 82.12 328 GLY A CA 1
ATOM 2638 C C . GLY A 1 328 ? 22.837 -19.600 -0.005 1.00 82.12 328 GLY A C 1
ATOM 2639 O O . GLY A 1 328 ? 22.313 -18.506 0.224 1.00 82.12 328 GLY A O 1
ATOM 2640 N N . LEU A 1 329 ? 22.720 -20.661 0.799 1.00 84.19 329 LEU A N 1
ATOM 2641 C CA . LEU A 1 329 ? 21.955 -20.681 2.049 1.00 84.19 329 LEU A CA 1
ATOM 2642 C C . LEU A 1 329 ? 22.429 -19.602 3.036 1.00 84.19 329 LEU A C 1
ATOM 2644 O O . LEU A 1 329 ? 23.607 -19.227 3.042 1.00 84.19 329 LEU A O 1
ATOM 2648 N N . TYR A 1 330 ? 21.536 -19.149 3.916 1.00 81.81 330 TYR A N 1
ATOM 2649 C CA . TYR A 1 330 ? 21.932 -18.285 5.034 1.00 81.81 330 TYR A CA 1
ATOM 2650 C C . TYR A 1 330 ? 22.712 -19.074 6.105 1.00 81.81 330 TYR A C 1
ATOM 2652 O O . TYR A 1 330 ? 22.469 -20.271 6.291 1.00 81.81 330 TYR A O 1
ATOM 2660 N N . PRO A 1 331 ? 23.654 -18.440 6.834 1.00 81.81 331 PRO A N 1
ATOM 2661 C CA . PRO A 1 331 ? 24.359 -19.092 7.935 1.00 81.81 331 PRO A CA 1
ATOM 2662 C C . PRO A 1 331 ? 23.396 -19.611 9.021 1.00 81.81 331 PRO A C 1
ATOM 2664 O O . PRO A 1 331 ? 22.437 -18.916 9.374 1.00 81.81 331 PRO A O 1
ATOM 2667 N N . PRO A 1 332 ? 23.645 -20.800 9.603 1.00 82.44 332 PRO A N 1
ATOM 2668 C CA . PRO A 1 332 ? 22.814 -21.322 10.681 1.00 82.44 332 PRO A CA 1
ATOM 2669 C C . PRO A 1 332 ? 22.885 -20.406 11.909 1.00 82.44 332 PRO A C 1
ATOM 2671 O O . PRO A 1 332 ? 23.965 -19.992 12.325 1.00 82.44 332 PRO A O 1
ATOM 2674 N N . GLY A 1 333 ? 21.727 -20.111 12.501 1.00 83.62 333 GLY A N 1
ATOM 2675 C CA . GLY A 1 333 ? 21.619 -19.226 13.664 1.00 83.62 333 GLY A CA 1
ATOM 2676 C C . GLY A 1 333 ? 21.531 -17.731 13.342 1.00 83.62 333 GLY A C 1
ATOM 2677 O O . GLY A 1 333 ? 21.466 -16.937 14.277 1.00 83.62 333 GLY A O 1
ATOM 2678 N N . LEU A 1 334 ? 21.485 -17.328 12.065 1.00 87.31 334 LEU A N 1
ATOM 2679 C CA . LEU A 1 334 ? 21.174 -15.941 11.709 1.00 87.31 334 LEU A CA 1
ATOM 2680 C C . LEU A 1 334 ? 19.742 -15.591 12.183 1.00 87.31 334 LEU A C 1
ATOM 2682 O O . LEU A 1 334 ? 18.804 -16.324 11.849 1.00 87.31 334 LEU A O 1
ATOM 2686 N N . PRO A 1 335 ? 19.541 -14.516 12.970 1.00 90.44 335 PRO A N 1
ATOM 2687 C CA . PRO A 1 335 ? 18.220 -14.160 13.477 1.00 90.44 335 PRO A CA 1
ATOM 2688 C C . PRO A 1 335 ? 17.304 -13.659 12.356 1.00 90.44 335 PRO A C 1
ATOM 2690 O O . PRO A 1 335 ? 17.761 -13.208 11.308 1.00 90.44 335 PRO A O 1
ATOM 2693 N N . ASN A 1 336 ? 15.994 -13.706 12.609 1.00 92.12 336 ASN A N 1
ATOM 2694 C CA . ASN A 1 336 ? 14.976 -12.917 11.905 1.00 92.12 336 ASN A CA 1
ATOM 2695 C C . ASN A 1 336 ? 14.838 -13.100 10.376 1.00 92.12 336 ASN A C 1
ATOM 2697 O O . ASN A 1 336 ? 14.023 -12.422 9.752 1.00 92.12 336 ASN A O 1
ATOM 2701 N N . VAL A 1 337 ? 15.494 -14.106 9.785 1.00 90.31 337 VAL A N 1
ATOM 2702 C CA . VAL A 1 337 ? 15.395 -14.444 8.348 1.00 90.31 337 VAL A CA 1
ATOM 2703 C C . VAL A 1 337 ? 13.944 -14.662 7.884 1.00 90.31 337 VAL A C 1
ATOM 2705 O O . VAL A 1 337 ? 13.566 -14.250 6.792 1.00 90.31 337 VAL A O 1
ATOM 2708 N N . ALA A 1 338 ? 13.104 -15.261 8.736 1.00 92.31 338 ALA A N 1
ATOM 2709 C CA . ALA A 1 338 ? 11.682 -15.499 8.461 1.00 92.31 338 ALA A CA 1
ATOM 2710 C C . ALA A 1 338 ? 10.740 -14.357 8.907 1.00 92.31 338 ALA A C 1
ATOM 2712 O O . ALA A 1 338 ? 9.529 -14.460 8.696 1.00 92.31 338 ALA A O 1
ATOM 2713 N N . SER A 1 339 ? 11.266 -13.298 9.528 1.00 95.44 339 SER A N 1
ATOM 2714 C CA . SER A 1 339 ? 10.522 -12.117 9.991 1.00 95.44 339 SER A CA 1
ATOM 2715 C C . SER A 1 339 ? 10.529 -11.011 8.930 1.00 95.44 339 SER A C 1
ATOM 2717 O O . SER A 1 339 ? 11.437 -10.945 8.103 1.00 95.44 339 SER A O 1
ATOM 2719 N N . TYR A 1 340 ? 9.529 -10.136 8.929 1.00 96.06 340 TYR A N 1
ATOM 2720 C CA . TYR A 1 340 ? 9.467 -8.948 8.077 1.00 96.06 340 TYR A CA 1
ATOM 2721 C C . TYR A 1 340 ? 8.772 -7.801 8.813 1.00 96.06 340 TYR A C 1
ATOM 2723 O O . TYR A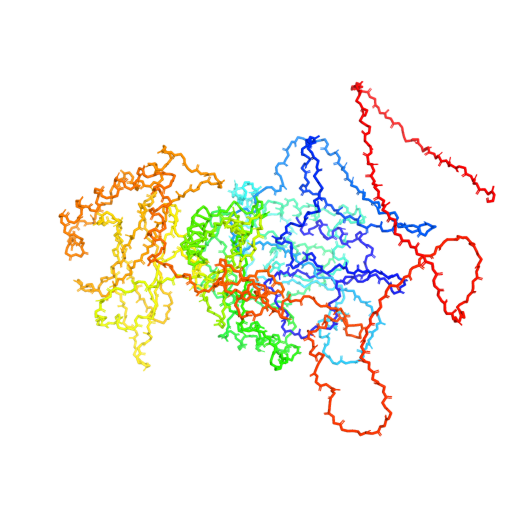 1 340 ? 7.783 -8.014 9.521 1.00 96.06 340 TYR A O 1
ATOM 2731 N N . TRP A 1 341 ? 9.286 -6.590 8.610 1.00 97.25 341 TRP A N 1
ATOM 2732 C CA . TRP A 1 341 ? 8.784 -5.354 9.195 1.00 97.25 341 TRP A CA 1
ATOM 2733 C C . TRP A 1 341 ? 8.547 -4.329 8.091 1.00 97.25 341 TRP A C 1
ATOM 2735 O O . TRP A 1 341 ? 9.373 -4.174 7.193 1.00 97.25 341 TRP A O 1
ATOM 2745 N N . GLN A 1 342 ? 7.424 -3.619 8.168 1.00 94.62 342 GLN A N 1
ATOM 2746 C CA . GLN A 1 342 ? 7.105 -2.519 7.261 1.00 94.62 342 GLN A CA 1
ATOM 2747 C C . GLN A 1 342 ? 6.489 -1.364 8.044 1.00 94.62 342 GLN A C 1
ATOM 2749 O O . GLN A 1 342 ? 5.433 -1.537 8.655 1.00 94.62 342 GLN A O 1
ATOM 2754 N N . SER A 1 343 ? 7.122 -0.192 8.005 1.00 94.50 343 SER A N 1
ATOM 2755 C CA . SER A 1 343 ? 6.539 1.030 8.563 1.00 94.50 343 SER A CA 1
ATOM 2756 C C . SER A 1 343 ? 5.231 1.372 7.838 1.00 94.50 343 SER A C 1
ATOM 2758 O O . SER A 1 343 ? 5.147 1.264 6.611 1.00 94.50 343 SER A O 1
ATOM 2760 N N . VAL A 1 344 ? 4.191 1.728 8.592 1.00 93.88 344 VAL A N 1
ATOM 2761 C CA . VAL A 1 344 ? 2.866 2.137 8.074 1.00 93.88 344 VAL A CA 1
ATOM 2762 C C . VAL A 1 344 ? 2.431 3.522 8.565 1.00 93.88 344 VAL A C 1
ATOM 2764 O O . VAL A 1 344 ? 1.396 4.030 8.141 1.00 93.88 344 VAL A O 1
ATOM 2767 N N . TYR A 1 345 ? 3.217 4.121 9.458 1.00 95.00 345 TYR A N 1
ATOM 2768 C CA . TYR A 1 345 ? 3.148 5.511 9.892 1.00 95.00 345 TYR A CA 1
ATOM 2769 C C . TYR A 1 345 ? 4.506 5.856 10.499 1.00 95.00 345 TYR A C 1
ATOM 2771 O O . TYR A 1 345 ? 4.925 5.169 11.433 1.00 95.00 345 TYR A O 1
ATOM 2779 N N . HIS A 1 346 ? 5.138 6.943 10.068 1.00 95.50 346 HIS A N 1
ATOM 2780 C CA . HIS A 1 346 ? 6.246 7.549 10.790 1.00 95.50 346 HIS A CA 1
ATOM 2781 C C . HIS A 1 346 ? 5.990 9.050 11.003 1.00 95.50 346 HIS A C 1
ATOM 2783 O O . HIS A 1 346 ? 5.484 9.773 10.149 1.00 95.50 346 HIS A O 1
ATOM 2789 N N . HIS A 1 347 ? 6.317 9.557 12.189 1.00 93.50 347 HIS A N 1
ATOM 2790 C CA . HIS A 1 347 ? 5.919 10.904 12.614 1.00 93.50 347 HIS A CA 1
ATOM 2791 C C . HIS A 1 347 ? 6.594 12.063 11.845 1.00 93.50 347 HIS A C 1
ATOM 2793 O O . HIS A 1 347 ? 6.234 13.221 12.063 1.00 93.50 347 HIS A O 1
ATOM 2799 N N . ALA A 1 348 ? 7.593 11.774 11.003 1.00 93.69 348 ALA A N 1
ATOM 2800 C CA . ALA A 1 348 ? 8.242 12.749 10.122 1.00 93.69 348 ALA A CA 1
ATOM 2801 C C . ALA A 1 348 ? 7.671 12.751 8.688 1.00 93.69 348 ALA A C 1
ATOM 2803 O O . ALA A 1 348 ? 8.142 13.520 7.847 1.00 93.69 348 ALA A O 1
ATOM 2804 N N . ASP A 1 349 ? 6.673 11.910 8.401 1.00 87.69 349 ASP A N 1
ATOM 2805 C CA . ASP A 1 349 ? 6.072 11.792 7.074 1.00 87.69 349 ASP A CA 1
ATOM 2806 C C . ASP A 1 349 ? 5.273 13.059 6.733 1.00 87.69 349 ASP A C 1
ATOM 2808 O O . ASP A 1 349 ? 4.319 13.433 7.417 1.00 87.69 349 ASP A O 1
ATOM 2812 N N . LEU A 1 350 ? 5.664 13.737 5.651 1.00 86.44 350 LEU A N 1
ATOM 2813 C CA . LEU A 1 350 ? 5.008 14.970 5.189 1.00 86.44 350 LEU A CA 1
ATOM 2814 C C . LEU A 1 350 ? 3.829 14.701 4.237 1.00 86.44 350 LEU A C 1
ATOM 2816 O O . LEU A 1 350 ? 2.997 15.579 4.008 1.00 86.44 350 LEU A O 1
ATOM 2820 N N . SER A 1 351 ? 3.787 13.514 3.626 1.00 79.88 351 SER A N 1
ATOM 2821 C CA . SER A 1 351 ? 2.762 13.080 2.675 1.00 79.88 351 SER A CA 1
ATOM 2822 C C . SER A 1 351 ? 2.847 11.557 2.479 1.00 79.88 351 SER A C 1
ATOM 2824 O O . SER A 1 351 ? 3.958 11.062 2.296 1.00 79.88 351 SER A O 1
ATOM 2826 N N . PRO A 1 352 ? 1.721 10.820 2.396 1.00 81.19 352 PRO A N 1
ATOM 2827 C CA . PRO A 1 352 ? 0.345 11.298 2.557 1.00 81.19 352 PRO A CA 1
ATOM 2828 C C . PRO A 1 352 ? 0.054 11.758 4.000 1.00 81.19 352 PRO A C 1
ATOM 2830 O O . PRO A 1 352 ? 0.806 11.414 4.909 1.00 81.19 352 PRO A O 1
ATOM 2833 N N . PRO A 1 353 ? -1.027 12.525 4.237 1.00 85.38 353 PRO A N 1
ATOM 2834 C CA . PRO A 1 353 ? -1.517 12.760 5.592 1.00 85.38 353 PRO A CA 1
ATOM 2835 C C . PRO A 1 353 ? -1.810 11.423 6.294 1.00 85.38 353 PRO A C 1
ATOM 2837 O O . PRO A 1 353 ? -2.277 10.488 5.634 1.00 85.38 353 PRO A O 1
ATOM 2840 N N . PRO A 1 354 ? -1.559 11.309 7.608 1.00 88.62 354 PRO A N 1
ATOM 2841 C CA . PRO A 1 354 ? -1.764 10.060 8.329 1.00 88.62 354 PRO A CA 1
ATOM 2842 C C . PRO A 1 354 ? -3.255 9.720 8.458 1.00 88.62 354 PRO A C 1
ATOM 2844 O O . PRO A 1 354 ? -4.096 10.609 8.581 1.00 88.62 354 PRO A O 1
ATOM 2847 N N . ASP A 1 355 ? -3.584 8.425 8.491 1.00 92.81 355 ASP A N 1
ATOM 2848 C CA . ASP A 1 355 ? -4.944 7.969 8.799 1.00 92.81 355 ASP A CA 1
ATOM 2849 C C . ASP A 1 355 ? -5.300 8.312 10.256 1.00 92.81 355 ASP A C 1
ATOM 2851 O O . ASP A 1 355 ? -4.778 7.715 11.201 1.00 92.81 355 ASP A O 1
ATOM 2855 N N . ASP A 1 356 ? -6.227 9.254 10.443 1.00 95.12 356 ASP A N 1
ATOM 2856 C CA . ASP A 1 356 ? -6.744 9.647 11.758 1.00 95.12 356 ASP A CA 1
ATOM 2857 C C . ASP A 1 356 ? -7.346 8.461 12.540 1.00 95.12 356 ASP A C 1
ATOM 2859 O O . ASP A 1 356 ? -7.374 8.486 13.776 1.00 95.12 356 ASP A O 1
ATOM 2863 N N . SER A 1 357 ? -7.797 7.404 11.850 1.00 96.19 357 SER A N 1
ATOM 2864 C CA . SER A 1 357 ? -8.307 6.162 12.449 1.00 96.19 357 SER A CA 1
ATOM 2865 C C . SER A 1 357 ? -7.169 5.357 13.081 1.00 96.19 357 SER A C 1
ATOM 2867 O O . SER A 1 357 ? -7.243 5.016 14.264 1.00 96.19 357 SER A O 1
ATOM 2869 N N . LEU A 1 358 ? -6.091 5.105 12.328 1.00 96.44 358 LEU A N 1
ATOM 2870 C CA . LEU A 1 358 ? -4.845 4.497 12.796 1.00 96.44 358 LEU A CA 1
ATOM 2871 C C . LEU A 1 358 ? -4.214 5.310 13.927 1.00 96.44 358 LEU A C 1
ATOM 2873 O O . LEU A 1 358 ? -3.855 4.733 14.952 1.00 96.44 358 LEU A O 1
ATOM 2877 N N . VAL A 1 359 ? -4.116 6.634 13.797 1.00 96.31 359 VAL A N 1
ATOM 2878 C CA . VAL A 1 359 ? -3.504 7.492 14.826 1.00 96.31 359 VAL A CA 1
ATOM 2879 C C . VAL A 1 359 ? -4.363 7.519 16.099 1.00 96.31 359 VAL A C 1
ATOM 2881 O O . VAL A 1 359 ? -3.835 7.328 17.198 1.00 96.31 359 VAL A O 1
ATOM 2884 N N . THR A 1 360 ? -5.693 7.645 15.987 1.00 97.62 360 THR A N 1
ATOM 2885 C CA . THR A 1 360 ? -6.611 7.566 17.143 1.00 97.62 360 THR A CA 1
ATOM 2886 C C . THR A 1 360 ? -6.528 6.203 17.843 1.00 97.62 360 THR A C 1
ATOM 2888 O O . THR A 1 360 ? -6.421 6.150 19.073 1.00 97.62 360 THR A O 1
ATOM 2891 N N . LEU A 1 361 ? -6.537 5.102 17.080 1.00 97.88 361 LEU A N 1
ATOM 2892 C CA . LEU A 1 361 ? -6.342 3.744 17.599 1.00 97.88 361 LEU A CA 1
ATOM 2893 C C . LEU A 1 361 ? -5.014 3.626 18.348 1.00 97.88 361 LEU A C 1
ATOM 2895 O O . LEU A 1 361 ? -4.972 3.146 19.479 1.00 97.88 361 LEU A O 1
ATOM 2899 N N . THR A 1 362 ? -3.937 4.091 17.724 1.00 97.56 362 THR A N 1
ATOM 2900 C CA . THR A 1 362 ? -2.577 3.967 18.245 1.00 97.56 362 THR A CA 1
ATOM 2901 C C . THR A 1 362 ? -2.433 4.718 19.563 1.00 97.56 362 THR A C 1
ATOM 2903 O O . THR A 1 362 ? -2.011 4.116 20.545 1.00 97.56 362 THR A O 1
ATOM 2906 N N . HIS A 1 363 ? -2.893 5.970 19.669 1.00 97.19 363 HIS A N 1
ATOM 2907 C CA . HIS A 1 363 ? -2.902 6.685 20.954 1.00 97.19 363 HIS A CA 1
ATOM 2908 C C . HIS A 1 363 ? -3.720 5.973 22.044 1.00 97.19 363 HIS A C 1
ATOM 2910 O O . HIS A 1 363 ? -3.335 6.004 23.212 1.00 97.19 363 HIS A O 1
ATOM 2916 N N . SER A 1 364 ? -4.830 5.319 21.690 1.00 98.06 364 SER A N 1
ATOM 2917 C CA . SER A 1 364 ? -5.603 4.508 22.638 1.00 98.06 364 SER A CA 1
ATOM 2918 C C . SER A 1 364 ? -4.816 3.283 23.116 1.00 98.06 364 SER A C 1
ATOM 2920 O O . SER A 1 364 ? -4.756 3.008 24.314 1.00 98.06 364 SER A O 1
ATOM 2922 N N . LEU A 1 365 ? -4.132 2.593 22.201 1.00 98.12 365 LEU A N 1
ATOM 2923 C CA . LEU A 1 365 ? -3.239 1.480 22.521 1.00 98.12 365 LEU A CA 1
A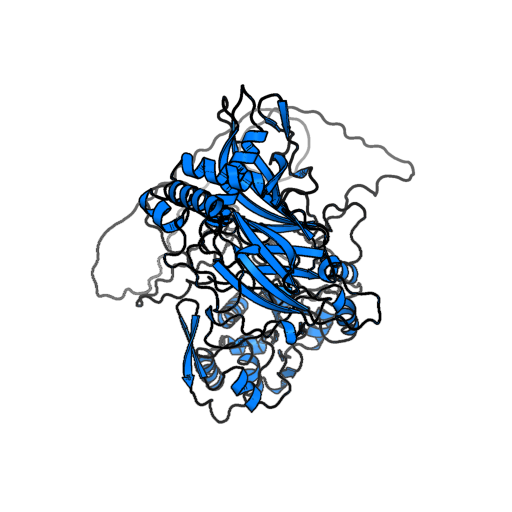TOM 2924 C C . LEU A 1 365 ? -2.056 1.920 23.393 1.00 98.12 365 LEU A C 1
ATOM 2926 O O . LEU A 1 365 ? -1.725 1.211 24.339 1.00 98.12 365 LEU A O 1
ATOM 2930 N N . LEU A 1 366 ? -1.489 3.109 23.158 1.00 97.50 366 LEU A N 1
ATOM 2931 C CA . LEU A 1 366 ? -0.453 3.690 24.017 1.00 97.50 366 LEU A CA 1
ATOM 2932 C C . LEU A 1 366 ? -0.963 3.951 25.439 1.00 97.50 366 LEU A C 1
ATOM 2934 O O . LEU A 1 366 ? -0.295 3.582 26.404 1.00 97.50 366 LEU A O 1
ATOM 2938 N N . ARG A 1 367 ? -2.165 4.526 25.597 1.00 97.00 367 ARG A N 1
ATOM 2939 C CA . ARG A 1 367 ? -2.787 4.724 26.922 1.00 97.00 367 ARG A CA 1
ATOM 2940 C C . ARG A 1 367 ? -3.020 3.395 27.646 1.00 97.00 367 ARG A C 1
ATOM 2942 O O . ARG A 1 367 ? -2.793 3.316 28.852 1.00 97.00 367 ARG A O 1
ATOM 2949 N N . LEU A 1 368 ? -3.426 2.345 26.928 1.00 96.81 368 LEU A N 1
ATOM 2950 C CA . LEU A 1 368 ? -3.592 1.001 27.492 1.00 96.81 368 LEU A CA 1
ATOM 2951 C C . LEU A 1 368 ? -2.248 0.362 27.880 1.00 96.81 368 LEU A C 1
ATOM 2953 O O . LEU A 1 368 ? -2.141 -0.178 28.978 1.00 96.81 368 LEU A O 1
ATOM 2957 N N . ALA A 1 369 ? -1.220 0.465 27.034 1.00 96.69 369 ALA A N 1
ATOM 2958 C CA . ALA A 1 369 ? 0.118 -0.061 27.303 1.00 96.69 369 ALA A CA 1
ATOM 2959 C C . ALA A 1 369 ? 0.778 0.639 28.502 1.00 96.69 369 ALA A C 1
ATOM 2961 O O . ALA A 1 369 ? 1.134 -0.016 29.477 1.00 96.69 369 ALA A O 1
ATOM 2962 N N . SER A 1 370 ? 0.846 1.974 28.507 1.00 95.25 370 SER A N 1
ATOM 2963 C CA . SER A 1 370 ? 1.397 2.737 29.635 1.00 95.25 370 SER A CA 1
ATOM 2964 C C . SER A 1 370 ? 0.631 2.502 30.943 1.00 95.25 370 SER A C 1
ATOM 2966 O O . SER A 1 370 ? 1.244 2.473 32.009 1.00 95.25 370 SER A O 1
ATOM 2968 N N . LYS A 1 371 ? -0.683 2.239 30.893 1.00 94.00 371 LYS A N 1
ATOM 2969 C CA . LYS A 1 371 ? -1.450 1.833 32.080 1.00 94.00 371 LYS A CA 1
ATOM 2970 C C . LYS A 1 371 ? -1.024 0.464 32.631 1.00 94.00 371 LYS A C 1
ATOM 2972 O O . LYS A 1 371 ? -1.041 0.296 33.844 1.00 94.00 371 LYS A O 1
ATOM 2977 N N . LEU A 1 372 ? -0.637 -0.491 31.782 1.00 93.44 372 LEU A N 1
ATOM 2978 C CA . LEU A 1 372 ? -0.102 -1.794 32.213 1.00 93.44 372 LEU A CA 1
ATOM 2979 C C . LEU A 1 372 ? 1.321 -1.690 32.796 1.00 93.44 372 LEU A C 1
ATOM 2981 O O . LEU A 1 372 ? 1.712 -2.546 33.582 1.00 93.44 372 LEU A O 1
ATOM 2985 N N . LEU A 1 373 ? 2.067 -0.640 32.436 1.00 93.00 373 LEU A N 1
ATOM 2986 C CA . LEU A 1 373 ? 3.405 -0.328 32.962 1.00 93.00 373 LEU A CA 1
ATOM 2987 C C . LEU A 1 373 ? 3.377 0.558 34.228 1.00 93.00 373 LEU A C 1
ATOM 2989 O O . LEU A 1 373 ? 4.422 0.796 34.831 1.00 93.00 373 LEU A O 1
ATOM 2993 N N . SER A 1 374 ? 2.204 1.068 34.616 1.00 92.00 374 SER A N 1
ATOM 2994 C CA . SER A 1 374 ? 2.012 1.942 35.784 1.00 92.00 374 SER A CA 1
ATOM 2995 C C . SER A 1 374 ? 1.723 1.147 37.064 1.00 92.00 374 SER A C 1
ATOM 2997 O O . SER A 1 374 ? 1.202 0.034 37.014 1.00 92.00 374 SER A O 1
ATOM 2999 N N . SER A 1 375 ? 1.980 1.752 38.224 1.00 87.69 375 SER A N 1
ATOM 3000 C CA . SER A 1 375 ? 1.601 1.235 39.546 1.00 87.69 375 SER A CA 1
ATOM 3001 C C . SER A 1 375 ? 0.913 2.315 40.391 1.00 87.69 375 SER A C 1
ATOM 3003 O O . SER A 1 375 ? 0.947 3.496 40.048 1.00 87.69 375 SER A O 1
ATOM 3005 N N . ASP A 1 376 ? 0.315 1.940 41.527 1.00 84.31 376 ASP A N 1
ATOM 3006 C CA . ASP A 1 376 ? -0.382 2.887 42.420 1.00 84.31 376 ASP A CA 1
ATOM 3007 C C . ASP A 1 376 ? 0.522 4.021 42.953 1.00 84.31 376 ASP A C 1
ATOM 3009 O O . ASP A 1 376 ? 0.025 5.059 43.388 1.00 84.31 376 ASP A O 1
ATOM 3013 N N . ALA A 1 377 ? 1.847 3.837 42.905 1.00 85.44 377 ALA A N 1
ATOM 3014 C CA . ALA A 1 377 ? 2.849 4.816 43.327 1.00 85.44 377 ALA A CA 1
ATOM 3015 C C . ALA A 1 377 ? 3.578 5.516 42.160 1.00 85.44 377 ALA A C 1
ATOM 3017 O O . ALA A 1 377 ? 4.415 6.382 42.409 1.00 85.44 377 ALA A O 1
ATOM 3018 N N . CYS A 1 378 ? 3.315 5.141 40.902 1.00 89.12 378 CYS A N 1
ATOM 3019 C CA . CYS A 1 378 ? 4.056 5.633 39.740 1.00 89.12 378 CYS A CA 1
ATOM 3020 C C . CYS A 1 378 ? 3.225 5.555 38.451 1.00 89.12 378 CYS A C 1
ATOM 3022 O O . CYS A 1 378 ? 2.864 4.476 37.979 1.00 89.12 378 CYS A O 1
ATOM 3024 N N . SER A 1 379 ? 2.951 6.713 37.851 1.00 90.94 379 SER A N 1
ATOM 3025 C CA . SER A 1 379 ? 2.261 6.823 36.566 1.00 90.94 379 SER A CA 1
ATOM 3026 C C . SER A 1 379 ? 3.245 6.818 35.396 1.00 90.94 379 SER A C 1
ATOM 3028 O O . SER A 1 379 ? 4.181 7.611 35.359 1.00 90.94 379 SER A O 1
ATOM 3030 N N . VAL A 1 380 ? 2.990 5.988 34.388 1.00 93.81 380 VAL A N 1
ATOM 3031 C CA . VAL A 1 380 ? 3.618 6.098 33.065 1.00 93.81 380 VAL A CA 1
ATOM 3032 C C . VAL A 1 380 ? 2.609 6.761 32.130 1.00 93.81 380 VAL A C 1
ATOM 3034 O O . VAL A 1 380 ? 1.477 6.289 32.006 1.00 93.81 380 VAL A O 1
ATOM 3037 N N . THR A 1 381 ? 2.989 7.851 31.461 1.00 94.06 381 THR A N 1
ATOM 3038 C CA . THR A 1 381 ? 2.111 8.571 30.521 1.00 94.06 381 THR A CA 1
ATOM 3039 C C . THR A 1 381 ? 2.757 8.682 29.141 1.00 94.06 381 THR A C 1
ATOM 3041 O O . THR A 1 381 ? 3.884 9.171 29.059 1.00 94.06 381 THR A O 1
ATOM 3044 N N . PRO A 1 382 ? 2.081 8.273 28.049 1.00 95.50 382 PRO A N 1
ATOM 3045 C CA . PRO A 1 382 ? 2.622 8.419 26.702 1.00 95.50 382 PRO A CA 1
ATOM 3046 C C . PRO A 1 382 ? 2.645 9.897 26.301 1.00 95.50 382 PRO A C 1
ATOM 3048 O O . PRO A 1 382 ? 1.643 10.595 26.462 1.00 95.50 382 PRO A O 1
ATOM 3051 N N . SER A 1 383 ? 3.780 10.365 25.784 1.00 92.75 383 SER A N 1
ATOM 3052 C CA . SER A 1 383 ? 4.000 11.764 25.398 1.00 92.75 383 SER A CA 1
ATOM 3053 C C . SER A 1 383 ? 3.933 11.969 23.883 1.00 92.75 383 SER A C 1
ATOM 3055 O O . SER A 1 383 ? 3.262 12.892 23.425 1.00 92.75 383 SER A O 1
ATOM 3057 N N . ARG A 1 384 ? 4.582 11.102 23.094 1.00 95.25 384 ARG A N 1
ATOM 3058 C CA . ARG A 1 384 ? 4.693 11.240 21.632 1.00 95.25 384 ARG A CA 1
ATOM 3059 C C . ARG A 1 384 ? 4.700 9.883 20.935 1.00 95.25 384 ARG A C 1
ATOM 3061 O O . ARG A 1 384 ? 5.456 8.993 21.308 1.00 95.25 384 ARG A O 1
ATOM 3068 N N . LEU A 1 385 ? 3.884 9.746 19.893 1.00 96.69 385 LEU A N 1
ATOM 3069 C CA . LEU A 1 385 ? 3.967 8.643 18.935 1.00 96.69 385 LEU A CA 1
ATOM 3070 C C . LEU A 1 385 ? 5.106 8.929 17.940 1.00 96.69 385 LEU A C 1
ATOM 3072 O O . LEU A 1 385 ? 5.201 10.052 17.445 1.00 96.69 385 LEU A O 1
ATOM 3076 N N . LEU A 1 386 ? 5.959 7.940 17.659 1.00 97.56 386 LEU A N 1
ATOM 3077 C CA . LEU A 1 386 ? 7.078 8.071 16.717 1.00 97.56 386 LEU A CA 1
ATOM 3078 C C . LEU A 1 386 ? 6.871 7.244 15.445 1.00 97.56 386 LEU A C 1
ATOM 3080 O O . LEU A 1 386 ? 7.093 7.763 14.352 1.00 97.56 386 LEU A O 1
ATOM 3084 N N . GLU A 1 387 ? 6.441 5.988 15.580 1.00 98.12 387 GLU A N 1
ATOM 3085 C CA . GLU A 1 387 ? 6.277 5.063 14.452 1.00 98.12 387 GLU A CA 1
ATOM 3086 C C . GLU A 1 387 ? 5.220 3.984 14.741 1.00 98.12 387 GLU A C 1
ATOM 3088 O O . GLU A 1 387 ? 4.994 3.612 15.898 1.00 98.12 387 GLU A O 1
ATOM 3093 N N . VAL A 1 388 ? 4.590 3.456 13.688 1.00 98.38 388 VAL A N 1
ATOM 3094 C CA . VAL A 1 388 ? 3.811 2.212 13.724 1.00 98.38 388 VAL A CA 1
ATOM 3095 C C . VAL A 1 388 ? 4.290 1.287 12.609 1.00 98.38 388 VAL A C 1
ATOM 3097 O O . VAL A 1 388 ? 4.233 1.647 11.434 1.00 98.38 388 VAL A O 1
ATOM 3100 N N . THR A 1 389 ? 4.677 0.065 12.970 1.00 98.31 389 THR A N 1
ATOM 3101 C CA . THR A 1 389 ? 5.337 -0.892 12.070 1.00 98.31 389 THR A CA 1
ATOM 3102 C C . THR A 1 389 ? 4.581 -2.217 12.036 1.00 98.31 389 THR A C 1
ATOM 3104 O O . THR A 1 389 ? 4.310 -2.829 13.064 1.00 98.31 389 THR A O 1
ATOM 3107 N N . SER A 1 390 ? 4.200 -2.681 10.848 1.00 97.38 390 SER A N 1
ATOM 3108 C CA . SER A 1 390 ? 3.530 -3.967 10.635 1.00 97.38 390 SER A CA 1
ATOM 3109 C C . SER A 1 390 ? 4.540 -5.111 10.762 1.00 97.38 390 SER A C 1
ATOM 3111 O O . SER A 1 390 ? 5.489 -5.165 9.982 1.00 97.38 390 SER A O 1
ATOM 3113 N N . TYR A 1 391 ? 4.341 -6.024 11.720 1.00 98.06 391 TYR A N 1
ATOM 3114 C CA . TYR A 1 391 ? 5.227 -7.165 11.970 1.00 98.06 391 TYR A CA 1
ATOM 3115 C C . TYR A 1 391 ? 4.617 -8.476 11.453 1.00 98.06 391 TYR A C 1
ATOM 3117 O O . TYR A 1 391 ? 3.510 -8.885 11.830 1.00 98.06 391 TYR A O 1
ATOM 3125 N N . HIS A 1 392 ? 5.375 -9.157 10.596 1.00 97.50 392 HIS A N 1
ATOM 3126 C CA . HIS A 1 392 ? 5.049 -10.443 9.985 1.00 97.50 392 HIS A CA 1
ATOM 3127 C C . HIS A 1 392 ? 6.149 -11.460 10.287 1.00 97.50 392 HIS A C 1
ATOM 3129 O O . HIS A 1 392 ? 7.325 -11.120 10.364 1.00 97.50 392 HIS A O 1
ATOM 3135 N N . HIS A 1 393 ? 5.781 -12.732 10.420 1.00 96.81 393 HIS A N 1
ATOM 3136 C CA . HIS A 1 393 ? 6.746 -13.824 10.547 1.00 96.81 393 HIS A CA 1
ATOM 3137 C C . HIS A 1 393 ? 6.186 -15.096 9.900 1.00 96.81 393 HIS A C 1
ATOM 3139 O O . HIS A 1 393 ? 5.052 -15.488 10.193 1.00 96.81 393 HIS A O 1
ATOM 3145 N N . GLN A 1 394 ? 6.968 -15.732 9.022 1.00 95.88 394 GLN A N 1
ATOM 3146 C CA . GLN A 1 394 ? 6.534 -16.843 8.158 1.00 95.88 394 GLN A CA 1
ATOM 3147 C C . GLN A 1 394 ? 5.271 -16.478 7.349 1.00 95.88 394 GLN A C 1
ATOM 3149 O O . GLN A 1 394 ? 4.216 -17.084 7.528 1.00 95.88 394 GLN A O 1
ATOM 3154 N N . ASP A 1 395 ? 5.370 -15.431 6.517 1.00 95.50 395 ASP A N 1
ATOM 3155 C CA . ASP A 1 395 ? 4.301 -14.907 5.639 1.00 95.50 395 ASP A CA 1
ATOM 3156 C C . ASP A 1 395 ? 2.955 -14.631 6.349 1.00 95.50 395 ASP A C 1
ATOM 3158 O O . ASP A 1 395 ? 1.878 -14.691 5.756 1.00 95.50 395 ASP A O 1
ATOM 3162 N N . SER A 1 396 ? 2.999 -14.349 7.654 1.00 94.62 396 SER A N 1
ATOM 3163 C CA . SER A 1 396 ? 1.817 -14.190 8.498 1.00 94.62 396 SER A CA 1
ATOM 3164 C C . SER A 1 396 ? 1.986 -13.025 9.468 1.00 94.62 396 SER A C 1
ATOM 3166 O O . SER A 1 396 ? 2.870 -13.044 10.330 1.00 94.62 396 SER A O 1
ATOM 3168 N N . TYR A 1 397 ? 1.075 -12.054 9.365 1.00 95.31 397 TYR A N 1
ATOM 3169 C CA . TYR A 1 397 ? 0.927 -10.932 10.293 1.00 95.31 397 TYR A CA 1
ATOM 3170 C C . TYR A 1 397 ? 0.796 -11.423 11.740 1.00 95.31 397 TYR A C 1
ATOM 3172 O O . TYR A 1 397 ? -0.048 -12.273 12.048 1.00 95.31 397 TYR A O 1
ATOM 3180 N N . LYS A 1 398 ? 1.634 -10.890 12.634 1.00 96.81 398 LYS A N 1
ATOM 3181 C CA . LYS A 1 398 ? 1.639 -11.203 14.075 1.00 96.81 398 LYS A CA 1
ATOM 3182 C C . LYS A 1 398 ? 1.089 -10.059 14.922 1.00 96.81 398 LYS A C 1
ATOM 3184 O O . LYS A 1 398 ? 0.632 -10.289 16.043 1.00 96.81 398 LYS A O 1
ATOM 3189 N N . GLY A 1 399 ? 1.121 -8.842 14.395 1.00 97.12 399 GLY A N 1
ATOM 3190 C CA . GLY A 1 399 ? 0.652 -7.628 15.048 1.00 97.12 399 GLY A CA 1
ATOM 3191 C C . GLY A 1 399 ? 1.343 -6.398 14.478 1.00 97.12 399 GLY A C 1
ATOM 3192 O O . GLY A 1 399 ? 2.181 -6.503 13.586 1.00 97.12 399 GLY A O 1
ATOM 3193 N N . SER A 1 400 ? 0.992 -5.233 15.000 1.00 98.38 400 SER A N 1
ATOM 3194 C CA . SER A 1 400 ? 1.766 -4.018 14.766 1.00 98.38 400 SER A CA 1
ATOM 3195 C C . SER A 1 400 ? 2.628 -3.731 15.986 1.00 98.38 400 SER A C 1
ATOM 3197 O O . SER A 1 400 ? 2.295 -4.113 17.107 1.00 98.38 400 SER A O 1
ATOM 3199 N N . LEU A 1 401 ? 3.738 -3.059 15.758 1.00 98.69 401 LEU A N 1
ATOM 3200 C CA . LEU A 1 401 ? 4.624 -2.528 16.773 1.00 98.69 401 LEU A CA 1
ATOM 3201 C C . LEU A 1 401 ? 4.403 -1.023 16.804 1.00 98.69 401 LEU A C 1
ATOM 3203 O O . LEU A 1 401 ? 4.203 -0.414 15.753 1.00 98.69 401 LEU A O 1
ATOM 3207 N N . ILE A 1 402 ? 4.384 -0.436 17.991 1.00 98.69 402 ILE A N 1
ATOM 3208 C CA . ILE A 1 402 ? 4.235 1.007 18.157 1.00 98.69 402 ILE A CA 1
ATOM 3209 C C . ILE A 1 402 ? 5.466 1.510 18.895 1.00 98.69 402 ILE A C 1
ATOM 3211 O O . ILE A 1 402 ? 5.674 1.110 20.041 1.00 98.69 402 ILE A O 1
ATOM 3215 N N . LEU A 1 403 ? 6.246 2.382 18.255 1.00 98.75 403 LEU A N 1
ATOM 3216 C CA . LEU A 1 403 ? 7.401 3.058 18.842 1.00 98.75 403 LEU A CA 1
ATOM 3217 C C . LEU A 1 403 ? 6.963 4.436 19.352 1.00 98.75 403 LEU A C 1
ATOM 3219 O O . LEU A 1 403 ? 6.364 5.227 18.615 1.00 98.75 403 LEU A O 1
ATOM 3223 N N . TYR A 1 404 ? 7.227 4.724 20.624 1.00 98.38 404 TYR A N 1
ATOM 3224 C CA . TYR A 1 404 ? 6.711 5.916 21.294 1.00 98.38 404 TYR A CA 1
ATOM 3225 C C . TYR A 1 404 ? 7.568 6.349 22.485 1.00 98.38 404 TYR A C 1
ATOM 3227 O O . TYR A 1 404 ? 8.380 5.597 23.021 1.00 98.38 404 TYR A O 1
ATOM 3235 N N . GLU A 1 405 ? 7.362 7.590 22.904 1.00 97.75 405 GLU A N 1
ATOM 3236 C CA . GLU A 1 405 ? 7.954 8.185 24.096 1.00 97.75 405 GLU A CA 1
ATOM 3237 C C . GLU A 1 405 ? 6.951 8.152 25.260 1.00 97.75 405 GLU A C 1
ATOM 3239 O O . GLU A 1 405 ? 5.746 8.378 25.080 1.00 97.75 405 GLU A O 1
ATOM 3244 N N . VAL A 1 406 ? 7.450 7.885 26.470 1.00 96.25 406 VAL A N 1
ATOM 3245 C CA . VAL A 1 406 ? 6.710 8.014 27.732 1.00 96.25 406 VAL A CA 1
ATOM 3246 C C . VAL A 1 406 ? 7.450 8.916 28.712 1.00 96.25 406 VAL A C 1
ATOM 3248 O O . VAL A 1 406 ? 8.678 8.919 28.767 1.00 96.25 406 VAL A O 1
ATOM 3251 N N . SER A 1 407 ? 6.689 9.622 29.540 1.00 94.38 407 SER A N 1
ATOM 3252 C CA . SER A 1 407 ? 7.175 10.273 30.758 1.00 94.38 407 SER A CA 1
ATOM 3253 C C . SER A 1 407 ? 6.807 9.423 31.975 1.00 94.38 407 SER A C 1
ATOM 3255 O O . SER A 1 407 ? 5.734 8.812 32.009 1.00 94.38 407 SER A O 1
ATOM 3257 N N . VAL A 1 408 ? 7.686 9.393 32.979 1.00 90.31 408 VAL A N 1
ATOM 3258 C CA . VAL A 1 408 ? 7.492 8.630 34.223 1.00 90.31 408 VAL A CA 1
ATOM 3259 C C . VAL A 1 408 ? 7.266 9.596 35.383 1.00 90.31 408 VAL A C 1
ATOM 3261 O O . VAL A 1 408 ? 8.100 10.454 35.660 1.00 90.31 408 VAL A O 1
ATOM 3264 N N . GLY A 1 409 ? 6.137 9.464 36.078 1.00 82.12 409 GLY A N 1
ATOM 3265 C CA . GLY A 1 409 ? 5.762 10.322 37.199 1.00 82.12 409 GLY A CA 1
ATOM 3266 C C . GLY A 1 409 ? 6.808 10.289 38.312 1.00 82.12 409 GLY A C 1
ATOM 3267 O O . GLY A 1 409 ? 7.013 9.256 38.943 1.00 82.12 409 GLY A O 1
ATOM 3268 N N . GLY A 1 410 ? 7.457 11.431 38.550 1.00 75.19 410 GLY A N 1
ATOM 3269 C CA . GLY A 1 410 ? 8.550 11.571 39.517 1.00 75.19 410 GLY A CA 1
ATOM 3270 C C . GLY A 1 410 ? 9.953 11.654 38.903 1.00 75.19 410 GLY A C 1
ATOM 3271 O O . GLY A 1 410 ? 10.884 11.968 39.637 1.00 75.19 410 GLY A O 1
ATOM 3272 N N . SER A 1 411 ? 10.110 11.454 37.588 1.00 78.06 411 SER A N 1
ATOM 3273 C CA . SER A 1 411 ? 11.336 11.800 36.855 1.00 78.06 411 SER A CA 1
ATOM 3274 C C . SER A 1 411 ? 11.073 12.816 35.736 1.00 78.06 411 SER A C 1
ATOM 3276 O O . SER A 1 411 ? 9.954 12.961 35.244 1.00 78.06 411 SER A O 1
ATOM 3278 N N . SER A 1 412 ? 12.129 13.520 35.328 1.00 75.50 412 SER A N 1
ATOM 3279 C CA . SER A 1 412 ? 12.200 14.292 34.083 1.00 75.50 412 SER A CA 1
ATOM 3280 C C . SER A 1 412 ? 12.474 13.425 32.848 1.00 75.50 412 SER A C 1
ATOM 3282 O O . SER A 1 412 ? 12.376 13.921 31.727 1.00 75.50 412 SER A O 1
ATOM 3284 N N . ASP A 1 413 ? 12.850 12.158 33.037 1.00 80.81 413 ASP A N 1
ATOM 3285 C CA . ASP A 1 413 ? 13.314 11.292 31.954 1.00 80.81 413 ASP A CA 1
ATOM 3286 C C . ASP A 1 413 ? 12.186 10.915 30.985 1.00 80.81 413 ASP A C 1
ATOM 3288 O O . ASP A 1 413 ? 11.112 10.450 31.383 1.00 80.81 413 ASP A O 1
ATOM 3292 N N . VAL A 1 414 ? 12.471 11.062 29.690 1.00 91.56 414 VAL A N 1
ATOM 3293 C CA . VAL A 1 414 ? 11.638 10.540 28.606 1.00 91.56 414 VAL A CA 1
ATOM 3294 C C . VAL A 1 414 ? 12.218 9.204 28.157 1.00 91.56 414 VAL A C 1
ATOM 3296 O O . VAL A 1 414 ? 13.339 9.142 27.652 1.00 91.56 414 VAL A O 1
ATOM 3299 N N . VAL A 1 415 ? 11.452 8.129 28.326 1.00 94.25 415 VAL A N 1
ATOM 3300 C CA . VAL A 1 415 ? 11.860 6.773 27.940 1.00 94.25 415 VAL A CA 1
ATOM 3301 C C . VAL A 1 415 ? 11.220 6.420 26.600 1.00 94.25 415 VAL A C 1
ATOM 3303 O O . VAL A 1 415 ? 10.017 6.602 26.416 1.00 94.25 415 VAL A O 1
ATOM 3306 N N . LYS A 1 416 ? 12.013 5.891 25.664 1.00 97.19 416 LYS A N 1
ATOM 3307 C CA . LYS A 1 416 ? 11.511 5.346 24.396 1.00 97.19 416 LYS A CA 1
ATOM 3308 C C . LYS A 1 416 ? 11.179 3.870 24.554 1.00 97.19 416 LYS A C 1
ATOM 3310 O O . LYS A 1 416 ? 12.026 3.085 24.980 1.00 97.19 416 LYS A O 1
ATOM 3315 N N . LEU A 1 417 ? 9.953 3.504 24.206 1.00 97.81 417 LEU A N 1
ATOM 3316 C CA . LEU A 1 417 ? 9.426 2.147 24.282 1.00 97.81 417 LEU A CA 1
ATOM 3317 C C . LEU A 1 417 ? 8.929 1.708 22.909 1.00 97.81 417 LEU A C 1
ATOM 3319 O O . LEU A 1 417 ? 8.350 2.511 22.177 1.00 97.81 417 LEU A O 1
ATOM 3323 N N . GLU A 1 418 ? 9.074 0.423 22.602 1.00 98.62 418 GLU A N 1
ATOM 3324 C CA . GLU A 1 418 ? 8.268 -0.214 21.563 1.00 98.62 418 GLU A CA 1
ATOM 3325 C C . GLU A 1 418 ? 7.299 -1.208 22.211 1.00 98.62 418 GLU A C 1
ATOM 3327 O O . GLU A 1 418 ? 7.619 -1.869 23.200 1.00 98.62 418 GLU A O 1
ATOM 3332 N N . THR A 1 419 ? 6.070 -1.285 21.705 1.00 98.56 419 THR A N 1
ATOM 3333 C CA . THR A 1 419 ? 5.049 -2.216 22.203 1.00 98.56 419 THR A CA 1
ATOM 3334 C C . THR A 1 419 ? 4.380 -2.961 21.063 1.00 98.56 419 THR A C 1
ATOM 3336 O O . THR A 1 419 ? 3.815 -2.354 20.153 1.00 98.56 419 THR A O 1
ATOM 3339 N N . TRP A 1 420 ? 4.394 -4.290 21.151 1.00 98.56 420 TRP A N 1
ATOM 3340 C CA . TRP A 1 420 ? 3.691 -5.173 20.233 1.00 98.56 420 TRP A CA 1
ATOM 3341 C C . TRP A 1 420 ? 2.206 -5.236 20.605 1.00 98.56 420 TRP A C 1
ATOM 3343 O O . TRP A 1 420 ? 1.817 -5.633 21.706 1.00 98.56 420 TRP A O 1
ATOM 3353 N N . VAL A 1 421 ? 1.353 -4.863 19.656 1.00 98.31 421 VAL A N 1
ATOM 3354 C CA . VAL A 1 421 ? -0.110 -4.911 19.733 1.00 98.31 421 VAL A CA 1
ATOM 3355 C C . VAL A 1 421 ? -0.672 -5.804 18.633 1.00 98.31 421 VAL A C 1
ATOM 3357 O O . VAL A 1 421 ? -0.100 -5.914 17.550 1.00 98.31 421 VAL A O 1
ATOM 3360 N N . ARG A 1 422 ? -1.832 -6.427 18.855 1.00 96.06 422 ARG A N 1
ATOM 3361 C CA . ARG A 1 422 ? -2.543 -7.132 17.775 1.00 96.06 422 ARG A CA 1
ATOM 3362 C C . ARG A 1 422 ? -4.061 -7.173 17.954 1.00 96.06 422 ARG A C 1
ATOM 3364 O O . ARG A 1 422 ? -4.525 -7.197 19.099 1.00 96.06 422 ARG A O 1
ATOM 3371 N N . PRO A 1 423 ? -4.835 -7.270 16.856 1.00 94.25 423 PRO A N 1
ATOM 3372 C CA . PRO A 1 423 ? -6.269 -7.525 16.924 1.00 94.25 423 PRO A CA 1
ATOM 3373 C C . PRO A 1 423 ? -6.605 -8.849 17.632 1.00 94.25 423 PRO A C 1
ATOM 3375 O O . PRO A 1 423 ? -5.840 -9.824 17.614 1.00 94.25 423 PRO A O 1
ATOM 3378 N N . GLN A 1 424 ? -7.792 -8.895 18.231 1.00 88.12 424 GLN A N 1
ATOM 3379 C CA . GLN A 1 424 ? -8.414 -10.078 18.816 1.00 88.12 424 GLN A CA 1
ATOM 3380 C C . GLN A 1 424 ? -9.638 -10.471 17.979 1.00 88.12 424 GLN A C 1
ATOM 3382 O O . GLN A 1 424 ? -10.618 -9.735 17.910 1.00 88.12 424 GLN A O 1
ATOM 3387 N N . GLN A 1 425 ? -9.609 -11.653 17.356 1.00 71.56 425 GLN A N 1
ATOM 3388 C CA . GLN A 1 425 ? -10.751 -12.154 16.586 1.00 71.56 425 GLN A CA 1
ATOM 3389 C C . GLN A 1 425 ? -11.904 -12.563 17.518 1.00 71.56 425 GLN A C 1
ATOM 3391 O O . GLN A 1 425 ? -11.850 -13.601 18.177 1.00 71.56 425 GLN A O 1
ATOM 3396 N N . LEU A 1 426 ? -12.972 -11.762 17.548 1.00 68.00 426 LEU A N 1
ATOM 3397 C CA . LEU A 1 426 ? -14.179 -12.017 18.343 1.00 68.00 426 LEU A CA 1
ATOM 3398 C C . LEU A 1 426 ? -15.185 -12.914 17.594 1.00 68.00 426 LEU A C 1
ATOM 3400 O O . LEU A 1 426 ? -16.311 -12.513 17.295 1.00 68.00 426 LEU A O 1
ATOM 3404 N N . LEU A 1 427 ? -14.782 -14.154 17.300 1.00 65.31 427 LEU A N 1
ATOM 3405 C CA . LEU A 1 427 ? -15.667 -15.175 16.727 1.00 65.31 427 LEU A CA 1
ATOM 3406 C C . LEU A 1 427 ? -16.678 -15.663 17.776 1.00 65.31 427 LEU A C 1
ATOM 3408 O O . LEU A 1 427 ? -16.315 -16.242 18.801 1.00 65.31 427 LEU A O 1
ATOM 3412 N N . TRP A 1 428 ? -17.969 -15.423 17.532 1.00 54.03 428 TRP A N 1
ATOM 3413 C CA . TRP A 1 428 ? -18.978 -15.424 18.598 1.00 54.03 428 TRP A CA 1
ATOM 3414 C C . TRP A 1 428 ? -19.979 -16.592 18.547 1.00 54.03 428 TRP A C 1
ATOM 3416 O O . TRP A 1 428 ? -21.148 -16.444 18.180 1.00 54.03 428 TRP A O 1
ATOM 3426 N N . GLY A 1 429 ? -19.527 -17.748 19.044 1.00 47.59 429 GLY A N 1
ATOM 3427 C CA . GLY A 1 429 ? -20.386 -18.710 19.754 1.00 47.59 429 GLY A CA 1
ATOM 3428 C C . GLY A 1 429 ? -21.448 -19.455 18.939 1.00 47.59 429 GLY A C 1
ATOM 3429 O O . GLY A 1 429 ? -22.444 -19.890 19.512 1.00 47.59 429 GLY A O 1
ATOM 3430 N N . LEU A 1 430 ? -21.267 -19.612 17.626 1.00 52.75 430 LEU A N 1
ATOM 3431 C CA . LEU A 1 430 ? -22.153 -20.429 16.793 1.00 52.75 430 LEU A CA 1
ATOM 3432 C C . LEU A 1 430 ? -21.617 -21.855 16.640 1.00 52.75 430 LEU A C 1
ATOM 3434 O O . LEU A 1 430 ? -20.435 -22.071 16.374 1.00 52.75 430 LEU A O 1
ATOM 3438 N N . LYS A 1 431 ? -22.517 -22.842 16.738 1.00 52.00 431 LYS A N 1
ATOM 3439 C CA . LYS A 1 431 ? -22.258 -24.184 16.207 1.00 52.00 431 LYS A CA 1
ATOM 3440 C C . LYS A 1 431 ? -22.247 -24.073 14.684 1.00 52.00 431 LYS A C 1
ATOM 3442 O O . LYS A 1 431 ? -23.315 -23.966 14.086 1.00 52.00 431 LYS A O 1
ATOM 3447 N N . MET A 1 432 ? -21.061 -24.088 14.074 1.00 55.97 432 MET A N 1
ATOM 3448 C CA . MET A 1 432 ? -20.941 -24.115 12.615 1.00 55.97 432 MET A CA 1
ATOM 3449 C C . MET A 1 432 ? -21.729 -25.313 12.068 1.00 55.97 432 MET A C 1
ATOM 3451 O O . MET A 1 432 ? -21.485 -26.461 12.454 1.00 55.97 432 MET A O 1
ATOM 3455 N N . ASN A 1 433 ? -22.688 -25.044 11.187 1.00 53.84 433 ASN A N 1
ATOM 3456 C CA . ASN A 1 433 ? -23.626 -26.029 10.655 1.00 53.84 433 ASN A CA 1
ATOM 3457 C C . ASN A 1 433 ? -23.542 -26.078 9.125 1.00 53.84 433 ASN A C 1
ATOM 3459 O O . ASN A 1 433 ? -23.292 -25.066 8.470 1.00 53.84 433 ASN A O 1
ATOM 3463 N N . GLY A 1 434 ? -23.764 -27.265 8.554 1.00 62.53 434 GLY A N 1
ATOM 3464 C CA . GLY A 1 434 ? -23.674 -27.470 7.107 1.00 62.53 434 GLY A CA 1
ATOM 3465 C C . GLY A 1 434 ? -22.281 -27.134 6.536 1.00 62.53 434 GLY A C 1
ATOM 3466 O O . GLY A 1 434 ? -21.280 -27.364 7.222 1.00 62.53 434 GLY A O 1
ATOM 3467 N N . PRO A 1 435 ? -22.203 -26.589 5.305 1.00 58.66 435 PRO A N 1
ATOM 3468 C CA . PRO A 1 435 ? -20.941 -26.278 4.622 1.00 58.66 435 PRO A CA 1
ATOM 3469 C C . PRO A 1 435 ? -20.012 -25.332 5.395 1.00 58.66 435 PRO A C 1
ATOM 3471 O O . PRO A 1 435 ? -18.798 -25.477 5.335 1.00 58.66 435 PRO A O 1
ATOM 3474 N N . VAL A 1 436 ? -20.565 -24.407 6.188 1.00 62.72 436 VAL A N 1
ATOM 3475 C CA . VAL A 1 436 ? -19.792 -23.371 6.903 1.00 62.72 436 VAL A CA 1
ATOM 3476 C C . VAL A 1 436 ? -18.951 -23.950 8.059 1.00 62.72 436 VAL A C 1
ATOM 3478 O O . VAL A 1 436 ? -18.103 -23.264 8.620 1.00 62.72 436 VAL A O 1
ATOM 3481 N N . LYS A 1 437 ? -19.070 -25.256 8.353 1.00 66.94 437 LYS A N 1
ATOM 3482 C CA . LYS A 1 437 ? -18.097 -26.000 9.178 1.00 66.94 437 LYS A CA 1
ATOM 3483 C C . LYS A 1 437 ? -16.656 -25.914 8.679 1.00 66.94 437 LYS A C 1
ATOM 3485 O O . LYS A 1 437 ? -15.751 -26.135 9.474 1.00 66.94 437 LYS A O 1
ATOM 3490 N N . THR A 1 438 ? -16.438 -25.619 7.399 1.00 72.44 438 THR A N 1
ATOM 3491 C CA . THR A 1 438 ? -15.095 -25.524 6.823 1.00 72.44 438 THR A CA 1
ATOM 3492 C C . THR A 1 438 ? -14.459 -24.134 6.957 1.00 72.44 438 THR A C 1
ATOM 3494 O O . THR A 1 438 ? -13.307 -23.976 6.564 1.00 72.44 438 THR A O 1
ATOM 3497 N N . LEU A 1 439 ? -15.164 -23.131 7.494 1.00 78.06 439 LEU A N 1
ATOM 3498 C CA . LEU A 1 439 ? -14.713 -21.735 7.572 1.00 78.06 439 LEU A CA 1
ATOM 3499 C C . LEU A 1 439 ? -13.387 -21.584 8.347 1.00 78.06 439 LEU A C 1
ATOM 3501 O O . LEU A 1 439 ? -13.354 -21.735 9.566 1.00 78.06 439 LEU A O 1
ATOM 3505 N N . LYS A 1 440 ? -12.303 -21.262 7.628 1.00 79.81 440 LYS A N 1
ATOM 3506 C CA . LYS A 1 440 ? -10.951 -21.037 8.174 1.00 79.81 440 LYS A CA 1
ATOM 3507 C C . LYS A 1 440 ? -10.784 -19.633 8.742 1.00 79.81 440 LYS A C 1
ATOM 3509 O O . LYS A 1 440 ? -10.154 -19.454 9.779 1.00 79.81 440 LYS A O 1
ATOM 3514 N N . THR A 1 441 ? -11.307 -18.634 8.034 1.00 85.19 441 THR A N 1
ATOM 3515 C CA . THR A 1 441 ? -11.132 -17.213 8.353 1.00 85.19 441 THR A CA 1
ATOM 3516 C C . THR A 1 441 ? -12.444 -16.460 8.167 1.00 85.19 441 THR A C 1
ATOM 3518 O O . THR A 1 441 ? -13.221 -16.767 7.262 1.00 85.19 441 THR A O 1
ATOM 3521 N N . LEU A 1 442 ? -12.694 -15.481 9.042 1.00 89.69 442 LEU A N 1
ATOM 3522 C CA . LEU A 1 442 ? -13.830 -14.562 8.968 1.00 89.69 442 LEU A CA 1
ATOM 3523 C C . LEU A 1 442 ? -13.501 -13.277 9.741 1.00 89.69 442 LEU A C 1
ATOM 3525 O O . LEU A 1 442 ? -13.520 -13.268 10.974 1.00 89.69 442 LEU A O 1
ATOM 3529 N N . TYR A 1 443 ? -13.201 -12.196 9.029 1.00 92.88 443 TYR A N 1
ATOM 3530 C CA . TYR A 1 443 ? -12.882 -10.893 9.620 1.00 92.88 443 TYR A CA 1
ATOM 3531 C C . TYR A 1 443 ? -13.347 -9.747 8.715 1.00 92.88 443 TYR A C 1
ATOM 3533 O O . TYR A 1 443 ? -13.724 -9.970 7.567 1.00 92.88 443 TYR A O 1
ATOM 3541 N N . VAL A 1 444 ? -13.332 -8.521 9.237 1.00 95.50 444 VAL A N 1
ATOM 3542 C CA . VAL A 1 444 ? -13.593 -7.298 8.467 1.00 95.50 444 VAL A CA 1
ATOM 3543 C C . VAL A 1 444 ? -12.353 -6.412 8.551 1.00 95.50 444 VAL A C 1
ATOM 3545 O O . VAL A 1 444 ? -11.759 -6.298 9.620 1.00 95.50 444 VAL A O 1
ATOM 3548 N N . SER A 1 445 ? -11.957 -5.805 7.435 1.00 95.31 445 SER A N 1
ATOM 3549 C CA . SER A 1 445 ? -10.943 -4.743 7.382 1.00 95.31 445 SER A CA 1
ATOM 3550 C C . SER A 1 445 ? -11.213 -3.815 6.194 1.00 95.31 445 SER A C 1
ATOM 3552 O O . SER A 1 445 ? -12.204 -4.007 5.496 1.00 95.31 445 SER A O 1
ATOM 3554 N N . SER A 1 446 ? -10.363 -2.821 5.951 1.00 95.06 446 SER A N 1
ATOM 3555 C CA . SER A 1 446 ? -10.371 -2.004 4.732 1.00 95.06 446 SER A CA 1
ATOM 3556 C C . SER A 1 446 ? -9.270 -2.446 3.758 1.00 95.06 446 SER A C 1
ATOM 3558 O O . SER A 1 446 ? -8.503 -3.375 4.033 1.00 95.06 446 SER A O 1
ATOM 3560 N N . ASP A 1 447 ? -9.197 -1.783 2.600 1.00 91.25 447 ASP A N 1
ATOM 3561 C CA . ASP A 1 447 ? -8.065 -1.881 1.666 1.00 91.25 447 ASP A CA 1
ATOM 3562 C C . ASP A 1 447 ? -7.787 -3.312 1.179 1.00 91.25 447 ASP A C 1
ATOM 3564 O O . ASP A 1 447 ? -6.644 -3.771 1.100 1.00 91.25 447 ASP A O 1
ATOM 3568 N N . TYR A 1 448 ? -8.863 -4.042 0.871 1.00 92.88 448 TYR A N 1
ATOM 3569 C CA . TYR A 1 448 ? -8.781 -5.401 0.346 1.00 92.88 448 TYR A CA 1
ATOM 3570 C C . TYR A 1 448 ? -8.268 -5.416 -1.098 1.00 92.88 448 TYR A C 1
ATOM 3572 O O . TYR A 1 448 ? -8.959 -5.030 -2.047 1.00 92.88 448 TYR A O 1
ATOM 3580 N N . ASP A 1 449 ? -7.047 -5.910 -1.269 1.00 91.25 449 ASP A N 1
ATOM 3581 C CA . ASP A 1 449 ? -6.387 -6.042 -2.554 1.00 91.25 449 ASP A CA 1
ATOM 3582 C C . ASP A 1 449 ? -6.894 -7.286 -3.298 1.00 91.25 449 ASP A C 1
ATOM 3584 O O . ASP A 1 449 ? -6.405 -8.401 -3.114 1.00 91.25 449 ASP A O 1
ATOM 3588 N N . GLN A 1 450 ? -7.863 -7.090 -4.196 1.00 88.31 450 GLN A N 1
ATOM 3589 C CA . GLN A 1 450 ? -8.391 -8.152 -5.063 1.00 88.31 450 GLN A CA 1
ATOM 3590 C C . GLN A 1 450 ? -7.344 -8.769 -6.014 1.00 88.31 450 GLN A C 1
ATOM 3592 O O . GLN A 1 450 ? -7.608 -9.838 -6.568 1.00 88.31 450 GLN A O 1
ATOM 3597 N N . LYS A 1 451 ? -6.188 -8.120 -6.237 1.00 89.12 451 LYS A N 1
ATOM 3598 C CA . LYS A 1 451 ? -5.081 -8.683 -7.028 1.00 89.12 451 LYS A CA 1
ATOM 3599 C C . LYS A 1 451 ? -4.448 -9.842 -6.269 1.00 89.12 451 LYS A C 1
ATOM 3601 O O . LYS A 1 451 ? -4.286 -10.914 -6.841 1.00 89.12 451 LYS A O 1
ATOM 3606 N N . GLU A 1 452 ? -4.125 -9.631 -4.995 1.00 90.88 452 GLU A N 1
ATOM 3607 C CA . GLU A 1 452 ? -3.370 -10.588 -4.175 1.00 90.88 452 GLU A CA 1
ATOM 3608 C C . GLU A 1 452 ? -4.186 -11.374 -3.154 1.00 90.88 452 GLU A C 1
ATOM 3610 O O . GLU A 1 452 ? -3.665 -12.330 -2.577 1.00 90.88 452 GLU A O 1
ATOM 3615 N N . GLN A 1 453 ? -5.459 -11.012 -2.995 1.00 90.69 453 GLN A N 1
ATOM 3616 C CA . GLN A 1 453 ? -6.433 -11.604 -2.079 1.00 90.69 453 GLN A CA 1
ATOM 3617 C C . GLN A 1 453 ? -6.087 -11.414 -0.588 1.00 90.69 453 GLN A C 1
ATOM 3619 O O . GLN A 1 453 ? -6.364 -12.277 0.245 1.00 90.69 453 GLN A O 1
ATOM 3624 N N . VAL A 1 454 ? -5.505 -10.256 -0.251 1.00 91.19 454 VAL A N 1
ATOM 3625 C CA . VAL A 1 454 ? -5.115 -9.857 1.115 1.00 91.19 454 VAL A CA 1
ATOM 3626 C C . VAL A 1 454 ? -5.677 -8.480 1.484 1.00 91.19 454 VAL A C 1
ATOM 3628 O O . VAL A 1 454 ? -5.878 -7.635 0.616 1.00 91.19 454 VAL A O 1
ATOM 3631 N N . SER A 1 455 ? -5.902 -8.228 2.775 1.00 93.12 455 SER A N 1
ATOM 3632 C CA . SER A 1 455 ? -6.249 -6.887 3.278 1.00 93.12 455 SER A CA 1
ATOM 3633 C C . SER A 1 455 ? -4.973 -6.113 3.594 1.00 93.12 455 SER A C 1
ATOM 3635 O O . SER A 1 455 ? -4.148 -6.606 4.362 1.00 93.12 455 SER A O 1
ATOM 3637 N N . ARG A 1 456 ? -4.790 -4.911 3.033 1.00 91.88 456 ARG A N 1
ATOM 3638 C CA . ARG A 1 456 ? -3.593 -4.094 3.306 1.00 91.88 456 ARG A CA 1
ATOM 3639 C C . ARG A 1 456 ? -3.663 -3.415 4.682 1.00 91.88 456 ARG A C 1
ATOM 3641 O O . ARG A 1 456 ? -2.642 -3.334 5.365 1.00 91.88 456 ARG A O 1
ATOM 3648 N N . ASN A 1 457 ? -4.862 -3.055 5.157 1.00 95.00 457 ASN A N 1
ATOM 3649 C CA . ASN A 1 457 ? -5.083 -2.677 6.555 1.00 95.00 457 ASN A CA 1
ATOM 3650 C C . ASN A 1 457 ? -5.013 -3.926 7.459 1.00 95.00 457 ASN A C 1
ATOM 3652 O O . ASN A 1 457 ? -6.011 -4.603 7.717 1.00 95.00 457 ASN A O 1
ATOM 3656 N N . ASN A 1 458 ? -3.803 -4.256 7.915 1.00 93.69 458 ASN A N 1
ATOM 3657 C CA . ASN A 1 458 ? -3.546 -5.419 8.768 1.00 93.69 458 ASN A CA 1
ATOM 3658 C C . ASN A 1 458 ? -4.007 -5.205 10.222 1.00 93.69 458 ASN A C 1
ATOM 3660 O O . ASN A 1 458 ? -4.484 -6.145 10.860 1.00 93.69 458 ASN A O 1
ATOM 3664 N N . LEU A 1 459 ? -3.899 -3.973 10.737 1.00 94.94 459 LEU A N 1
ATOM 3665 C CA . LEU A 1 459 ? -4.275 -3.644 12.116 1.00 94.94 459 LEU A CA 1
ATOM 3666 C C . LEU A 1 459 ? -5.797 -3.507 12.300 1.00 94.94 459 LEU A C 1
ATOM 3668 O O . LEU A 1 459 ? -6.258 -3.580 13.428 1.00 94.94 459 LEU A O 1
ATOM 3672 N N . GLN A 1 460 ? -6.579 -3.388 11.221 1.00 95.75 460 GLN A N 1
ATOM 3673 C CA . GLN A 1 460 ? -8.042 -3.210 11.241 1.00 95.75 460 GLN A CA 1
ATOM 3674 C C . GLN A 1 460 ? -8.464 -1.856 11.850 1.00 95.75 460 GLN A C 1
ATOM 3676 O O . GLN A 1 460 ? -9.483 -1.746 12.538 1.00 95.75 460 GLN A O 1
ATOM 3681 N N . SER A 1 461 ? -7.684 -0.803 11.566 1.00 95.75 461 SER A N 1
ATOM 3682 C CA . SER A 1 461 ? -7.971 0.588 11.943 1.00 95.75 461 SER A CA 1
ATOM 3683 C C . SER A 1 461 ? -9.124 1.171 11.117 1.00 95.75 461 SER A C 1
ATOM 3685 O O . SER A 1 461 ? -8.917 1.913 10.165 1.00 95.75 461 SER A O 1
ATOM 3687 N N . LEU A 1 462 ? -10.359 0.806 11.461 1.00 97.81 462 LEU A N 1
ATOM 3688 C CA . LEU A 1 462 ? -11.563 1.301 10.793 1.00 97.81 462 LEU A CA 1
ATOM 3689 C C . LEU A 1 462 ? -12.122 2.526 11.528 1.00 97.81 462 LEU A C 1
ATOM 3691 O O . LEU A 1 462 ? -12.458 2.442 12.709 1.00 97.81 462 LEU A O 1
ATOM 3695 N N . GLY A 1 463 ? -12.243 3.653 10.833 1.00 97.31 463 GLY A N 1
ATOM 3696 C CA . GLY A 1 463 ? -12.870 4.891 11.301 1.00 97.31 463 GLY A CA 1
ATOM 3697 C C . GLY A 1 463 ? -14.229 5.164 10.637 1.00 97.31 463 GLY A C 1
ATOM 3698 O O . GLY A 1 463 ? -14.730 4.335 9.872 1.00 97.31 463 GLY A O 1
ATOM 3699 N N . PRO A 1 464 ? -14.852 6.331 10.897 1.00 97.12 464 PRO A N 1
ATOM 3700 C CA . PRO A 1 464 ? -16.182 6.672 10.382 1.00 97.12 464 PRO A CA 1
ATOM 3701 C C . PRO A 1 464 ? -16.260 6.807 8.851 1.00 97.12 464 PRO A C 1
ATOM 3703 O O . PRO A 1 464 ? -17.357 6.765 8.305 1.00 97.12 464 PRO A O 1
ATOM 3706 N N . PHE A 1 465 ? -15.122 6.959 8.169 1.00 95.69 465 PHE A N 1
ATOM 3707 C CA . PHE A 1 465 ? -15.015 7.104 6.709 1.00 95.69 465 PHE A CA 1
ATOM 3708 C C . PHE A 1 465 ? -14.221 5.959 6.053 1.00 95.69 465 PHE A C 1
ATOM 3710 O O . PHE A 1 465 ? -13.749 6.082 4.928 1.00 95.69 465 PHE A O 1
ATOM 3717 N N . SER A 1 466 ? -14.013 4.845 6.764 1.00 96.00 466 SER A N 1
ATOM 3718 C CA . SER A 1 466 ? -13.394 3.656 6.173 1.00 96.00 466 SER A CA 1
ATOM 3719 C C . SER A 1 466 ? -14.417 2.860 5.367 1.00 96.00 466 SER A C 1
ATOM 3721 O O . SER A 1 466 ? -15.560 2.713 5.793 1.00 96.00 466 SER A O 1
ATOM 3723 N N . GLU A 1 467 ? -13.987 2.255 4.260 1.00 95.38 467 GLU A N 1
ATOM 3724 C CA . GLU A 1 467 ? -14.781 1.276 3.511 1.00 95.38 467 GLU A CA 1
ATOM 3725 C C . GLU A 1 467 ? -14.523 -0.148 4.057 1.00 95.38 467 GLU A C 1
ATOM 3727 O O . GLU A 1 467 ? -13.519 -0.765 3.683 1.00 95.38 467 GLU A O 1
ATOM 3732 N N . PRO A 1 468 ? -15.368 -0.711 4.947 1.00 96.88 468 PRO A N 1
ATOM 3733 C CA . PRO A 1 468 ? -15.170 -2.068 5.440 1.00 96.88 468 PRO A CA 1
ATOM 3734 C C . PRO A 1 468 ? -15.445 -3.103 4.345 1.00 96.88 468 PRO A C 1
ATOM 3736 O O . PRO A 1 468 ? -16.350 -2.959 3.527 1.00 96.88 468 PRO A O 1
ATOM 3739 N N . VAL A 1 469 ? -14.698 -4.198 4.381 1.00 97.00 469 VAL A N 1
ATOM 3740 C CA . VAL A 1 469 ? -14.830 -5.367 3.514 1.00 97.00 469 VAL A CA 1
ATOM 3741 C C . VAL A 1 469 ? -14.811 -6.604 4.404 1.00 97.00 469 VAL A C 1
ATOM 3743 O O . VAL A 1 469 ? -13.875 -6.806 5.179 1.00 97.00 469 VAL A O 1
ATOM 3746 N N . LEU A 1 470 ? -15.841 -7.446 4.306 1.00 95.81 470 LEU A N 1
ATOM 3747 C CA . LEU A 1 470 ? -15.838 -8.767 4.933 1.00 95.81 470 LEU A CA 1
ATOM 3748 C C . LEU A 1 470 ? -14.928 -9.675 4.111 1.00 95.81 470 LEU A C 1
ATOM 3750 O O . LEU A 1 470 ? -15.120 -9.788 2.903 1.00 95.81 470 LEU A O 1
ATOM 3754 N N . VAL A 1 471 ? -13.986 -10.355 4.756 1.00 93.81 471 VAL A N 1
ATOM 3755 C CA . VAL A 1 471 ? -13.072 -11.309 4.120 1.00 93.81 471 VAL A CA 1
ATOM 3756 C C . VAL A 1 471 ? -13.207 -12.659 4.812 1.00 93.81 471 VAL A C 1
ATOM 3758 O O . VAL A 1 471 ? -13.159 -12.753 6.044 1.00 93.81 471 VAL A O 1
ATOM 3761 N N . PHE A 1 472 ? -13.396 -13.715 4.022 1.00 90.06 472 PHE A N 1
ATOM 3762 C CA . PHE A 1 472 ? -13.580 -15.066 4.535 1.00 90.06 472 PHE A CA 1
ATOM 3763 C C . PHE A 1 472 ? -13.020 -16.140 3.599 1.00 90.06 472 PHE A C 1
ATOM 3765 O O . PHE A 1 472 ? -13.004 -15.989 2.379 1.00 90.06 472 PHE A O 1
ATOM 3772 N N . GLN A 1 473 ? -12.578 -17.256 4.172 1.00 86.88 473 GLN A N 1
ATOM 3773 C CA . GLN A 1 473 ? -12.119 -18.423 3.419 1.00 86.88 473 GLN A CA 1
ATOM 3774 C C . GLN A 1 473 ? -12.722 -19.693 4.011 1.00 86.88 473 GLN A C 1
ATOM 3776 O O . GLN A 1 473 ? -12.749 -19.883 5.230 1.00 86.88 473 GLN A O 1
ATOM 3781 N N . LEU A 1 474 ? -13.187 -20.578 3.138 1.00 80.31 474 LEU A N 1
ATOM 3782 C CA . LEU A 1 474 ? -13.652 -21.915 3.482 1.00 80.31 474 LEU A CA 1
ATOM 3783 C C . LEU A 1 474 ? -12.498 -22.923 3.312 1.00 80.31 474 LEU A C 1
ATOM 3785 O O . LEU A 1 474 ? -11.471 -22.636 2.700 1.00 80.31 474 LEU A O 1
ATOM 3789 N N . SER A 1 475 ? -12.633 -24.113 3.891 1.00 70.38 475 SER A N 1
ATOM 3790 C CA . SER A 1 475 ? -11.760 -25.247 3.570 1.00 70.38 475 SER A CA 1
ATOM 3791 C C . SER A 1 475 ? -12.380 -26.042 2.438 1.00 70.38 475 SER A C 1
ATOM 3793 O O . SER A 1 475 ? -13.602 -26.206 2.381 1.00 70.38 475 SER A O 1
ATOM 3795 N N . GLU A 1 476 ? -11.515 -26.571 1.583 1.00 64.88 476 GLU A N 1
ATOM 3796 C CA . GLU A 1 476 ? -11.874 -27.542 0.561 1.00 64.88 476 GLU A CA 1
ATOM 3797 C C . GLU A 1 476 ? -12.599 -28.747 1.180 1.00 64.88 476 GLU A C 1
ATOM 3799 O O . GLU A 1 476 ? -12.343 -29.142 2.323 1.00 64.88 476 GLU A O 1
ATOM 3804 N N . GLY A 1 477 ? -13.529 -29.322 0.417 1.00 59.19 477 GLY A N 1
ATOM 3805 C CA . GLY A 1 477 ? -14.141 -30.600 0.765 1.00 59.19 477 GLY A CA 1
ATOM 3806 C C . GLY A 1 477 ? -13.163 -31.771 0.586 1.00 59.19 477 GLY A C 1
ATOM 3807 O O . GLY A 1 477 ? -12.046 -31.583 0.101 1.00 59.19 477 GLY A O 1
ATOM 3808 N N . PRO A 1 478 ? -13.570 -33.004 0.937 1.00 56.00 478 PRO A N 1
ATOM 3809 C CA . PRO A 1 478 ? -12.784 -34.192 0.615 1.00 56.00 478 PRO A CA 1
ATOM 3810 C C . PRO A 1 478 ? -12.512 -34.269 -0.897 1.00 56.00 478 PRO A C 1
ATOM 3812 O O . PRO A 1 478 ? -13.407 -34.035 -1.714 1.00 56.00 478 PRO A O 1
ATOM 3815 N N . ALA A 1 479 ? -11.265 -34.583 -1.253 1.00 46.44 479 ALA A N 1
ATOM 3816 C CA . ALA A 1 479 ? -10.770 -34.507 -2.625 1.00 46.44 479 ALA A CA 1
ATOM 3817 C C . ALA A 1 479 ? -11.637 -35.307 -3.616 1.00 46.44 479 ALA A C 1
ATOM 3819 O O . ALA A 1 479 ? -11.981 -36.462 -3.372 1.00 46.44 479 ALA A O 1
ATOM 3820 N N . GLY A 1 480 ? -11.972 -34.680 -4.747 1.00 48.88 480 GLY A N 1
ATOM 3821 C CA . GLY A 1 480 ? -12.835 -35.251 -5.788 1.00 48.88 480 GLY A CA 1
ATOM 3822 C C . GLY A 1 480 ? -14.319 -34.879 -5.677 1.00 48.88 480 GLY A C 1
ATOM 3823 O O . GLY A 1 480 ? -15.051 -35.067 -6.646 1.00 48.88 480 GLY A O 1
ATOM 3824 N N . ALA A 1 481 ? -14.775 -34.299 -4.562 1.00 53.72 481 ALA A N 1
ATOM 3825 C CA . ALA A 1 481 ? -16.106 -33.701 -4.491 1.00 53.72 481 ALA A CA 1
ATOM 3826 C C . ALA A 1 481 ? -16.136 -32.345 -5.219 1.00 53.72 481 ALA A C 1
ATOM 3828 O O . ALA A 1 481 ? -15.350 -31.450 -4.906 1.00 53.72 481 ALA A O 1
ATOM 3829 N N . SER A 1 482 ? -17.077 -32.159 -6.150 1.00 52.50 482 SER A N 1
ATOM 3830 C CA . SER A 1 482 ? -17.379 -30.835 -6.704 1.00 52.50 482 SER A CA 1
ATOM 3831 C C . SER A 1 482 ? -17.859 -29.914 -5.582 1.00 52.50 482 SER A C 1
ATOM 3833 O O . SER A 1 482 ? -18.861 -30.220 -4.928 1.00 52.50 482 SER A O 1
ATOM 3835 N N . ALA A 1 483 ? -17.160 -28.802 -5.355 1.00 55.34 483 ALA A N 1
ATOM 3836 C CA . ALA A 1 483 ? -17.534 -27.840 -4.327 1.00 55.34 483 ALA A CA 1
ATOM 3837 C C . ALA A 1 483 ? -18.967 -27.321 -4.582 1.00 55.34 483 ALA A C 1
ATOM 3839 O O . ALA A 1 483 ? -19.247 -26.852 -5.687 1.00 55.34 483 ALA A O 1
ATOM 3840 N N . PRO A 1 484 ? -19.897 -27.423 -3.613 1.00 60.88 484 PRO A N 1
ATOM 3841 C CA . PRO A 1 484 ? -21.252 -26.927 -3.803 1.00 60.88 484 PRO A CA 1
ATOM 3842 C C . PRO A 1 484 ? -21.230 -25.399 -3.822 1.00 60.88 484 PRO A C 1
ATOM 3844 O O . PRO A 1 484 ? -20.703 -24.782 -2.896 1.00 60.88 484 PRO A O 1
ATOM 3847 N N . SER A 1 485 ? -21.838 -24.789 -4.839 1.00 71.62 485 SER A N 1
ATOM 3848 C CA . SER A 1 485 ? -21.990 -23.336 -4.894 1.00 71.62 485 SER A CA 1
ATOM 3849 C C . SER A 1 485 ? -22.882 -22.853 -3.745 1.00 71.62 485 SER A C 1
ATOM 3851 O O . SER A 1 485 ? -23.992 -23.368 -3.573 1.00 71.62 485 SER A O 1
ATOM 3853 N N . LEU A 1 486 ? -22.423 -21.876 -2.960 1.00 80.81 486 LEU A N 1
ATOM 3854 C CA . LEU A 1 486 ? -23.144 -21.394 -1.776 1.00 80.81 486 LEU A CA 1
ATOM 3855 C C . LEU A 1 486 ? -23.726 -20.000 -2.011 1.00 80.81 486 LEU A C 1
ATOM 3857 O O . LEU A 1 486 ? -22.981 -19.051 -2.244 1.00 80.81 486 LEU A O 1
ATOM 3861 N N . ASN A 1 487 ? -25.046 -19.877 -1.863 1.00 87.69 487 ASN A N 1
ATOM 3862 C CA . ASN A 1 487 ? -25.726 -18.587 -1.769 1.00 87.69 487 ASN A CA 1
ATOM 3863 C C . ASN A 1 487 ? -25.760 -18.164 -0.297 1.00 87.69 487 ASN A C 1
ATOM 3865 O O . ASN A 1 487 ? -26.397 -18.825 0.527 1.00 87.69 487 ASN A O 1
ATOM 3869 N N . LEU A 1 488 ? -25.063 -17.080 0.031 1.00 88.94 488 LEU A N 1
ATOM 3870 C CA . LEU A 1 488 ? -24.956 -16.538 1.382 1.00 88.94 488 LEU A CA 1
ATOM 3871 C C . LEU A 1 488 ? -25.529 -15.121 1.410 1.00 88.94 488 LEU A C 1
ATOM 3873 O O . LEU A 1 488 ? -25.143 -14.276 0.605 1.00 88.94 488 LEU A O 1
ATOM 3877 N N . THR A 1 489 ? -26.413 -14.851 2.366 1.00 92.69 489 THR A N 1
ATOM 3878 C CA . THR A 1 489 ? -26.898 -13.495 2.654 1.00 92.69 489 THR A CA 1
ATOM 3879 C C . THR A 1 489 ? -26.118 -12.947 3.843 1.00 92.69 489 THR A C 1
ATOM 3881 O O . THR A 1 489 ? -26.031 -13.598 4.887 1.00 92.69 489 THR A O 1
ATOM 3884 N N . VAL A 1 490 ? -25.541 -11.760 3.702 1.00 94.31 490 VAL A N 1
ATOM 3885 C CA . VAL A 1 490 ? -24.732 -11.091 4.722 1.00 94.31 490 VAL A CA 1
ATOM 3886 C C . VAL A 1 490 ? -25.499 -9.879 5.239 1.00 94.31 490 VAL A C 1
ATOM 3888 O O . VAL A 1 490 ? -25.805 -8.969 4.476 1.00 94.31 490 VAL A O 1
ATOM 3891 N N . LEU A 1 491 ? -25.816 -9.862 6.536 1.00 95.62 491 LEU A N 1
ATOM 3892 C CA . LEU A 1 491 ? -26.415 -8.702 7.199 1.00 95.62 491 LEU A CA 1
ATOM 3893 C C . LEU A 1 491 ? -25.333 -7.885 7.901 1.00 95.62 491 LEU A C 1
ATOM 3895 O O . LEU A 1 491 ? -24.572 -8.437 8.704 1.00 95.62 491 LEU A O 1
ATOM 3899 N N . TRP A 1 492 ? -25.334 -6.575 7.669 1.00 96.75 492 TRP A N 1
ATOM 3900 C CA . TRP A 1 492 ? -24.483 -5.610 8.362 1.00 96.75 492 TRP A CA 1
ATOM 3901 C C . TRP A 1 492 ? -25.312 -4.871 9.409 1.00 96.75 492 TRP A C 1
ATOM 3903 O O . TRP A 1 492 ? -26.299 -4.217 9.068 1.00 96.75 492 TRP A O 1
ATOM 3913 N N . VAL A 1 493 ? -24.945 -4.995 10.686 1.00 95.88 493 VAL A N 1
ATOM 3914 C CA . VAL A 1 493 ? -25.708 -4.442 11.816 1.00 95.88 493 VAL A CA 1
ATOM 3915 C C . VAL A 1 493 ? -24.881 -3.389 12.551 1.00 95.88 493 VAL A C 1
ATOM 3917 O O . VAL A 1 493 ? -23.746 -3.655 12.954 1.00 95.88 493 VAL A O 1
ATOM 3920 N N . ASP A 1 494 ? -25.464 -2.202 12.728 1.00 96.06 494 ASP A N 1
ATOM 3921 C CA . ASP A 1 494 ? -24.814 -1.050 13.356 1.00 96.06 494 ASP A CA 1
ATOM 3922 C C . ASP A 1 494 ? -24.737 -1.165 14.903 1.00 96.06 494 ASP A C 1
ATOM 3924 O O . ASP A 1 494 ? -25.438 -1.982 15.517 1.00 96.06 494 ASP A O 1
ATOM 3928 N N . PRO A 1 495 ? -23.935 -0.318 15.582 1.00 96.44 495 PRO A N 1
ATOM 3929 C CA . PRO A 1 495 ? -23.854 -0.282 17.047 1.00 96.44 495 PRO A CA 1
ATOM 3930 C C . PRO A 1 495 ? -25.153 0.127 17.767 1.00 96.44 495 PRO A C 1
ATOM 3932 O O . PRO A 1 495 ? -25.232 0.019 18.993 1.00 96.44 495 PRO A O 1
ATOM 3935 N N . ALA A 1 496 ? -26.168 0.600 17.035 1.00 94.56 496 ALA A N 1
ATOM 3936 C CA . ALA A 1 496 ? -27.511 0.892 17.531 1.00 94.56 496 ALA A CA 1
ATOM 3937 C C . ALA A 1 496 ? -28.487 -0.301 17.364 1.00 94.56 496 ALA A C 1
ATOM 3939 O O . ALA A 1 496 ? -29.657 -0.198 17.745 1.00 94.56 496 ALA A O 1
ATOM 3940 N N . GLY A 1 497 ? -28.019 -1.443 16.840 1.00 92.31 497 GLY A N 1
ATOM 3941 C CA . GLY A 1 497 ? -28.797 -2.667 16.624 1.00 92.31 497 GLY A CA 1
ATOM 3942 C C . GLY A 1 497 ? -29.648 -2.663 15.348 1.00 92.31 497 GLY A C 1
ATOM 3943 O O . GLY A 1 497 ? -30.556 -3.488 15.219 1.00 92.31 497 GLY A O 1
ATOM 3944 N N . GLN A 1 498 ? -29.402 -1.732 14.427 1.00 91.50 498 GLN A N 1
ATOM 3945 C CA . GLN A 1 498 ? -30.148 -1.548 13.182 1.00 91.50 498 GLN A CA 1
ATOM 3946 C C . GLN A 1 498 ? -29.477 -2.288 12.025 1.00 91.50 498 GLN A C 1
ATOM 3948 O O . GLN A 1 498 ? -28.253 -2.346 11.943 1.00 91.50 498 GLN A O 1
ATOM 3953 N N . LEU A 1 499 ? -30.278 -2.808 11.097 1.00 94.12 499 LEU A N 1
ATOM 3954 C CA . LEU A 1 499 ? -29.777 -3.303 9.818 1.00 94.12 499 LEU A CA 1
ATOM 3955 C C . LEU A 1 499 ? -29.339 -2.108 8.958 1.00 94.12 499 LEU A C 1
ATOM 3957 O O . LEU A 1 499 ? -30.148 -1.219 8.701 1.00 94.12 499 LEU A O 1
ATOM 3961 N N . ALA A 1 500 ? -28.074 -2.088 8.548 1.00 94.44 500 ALA A N 1
ATOM 3962 C CA . ALA A 1 500 ? -27.459 -1.006 7.782 1.00 94.44 500 ALA A CA 1
ATOM 3963 C C . ALA A 1 500 ? -27.276 -1.352 6.296 1.00 94.44 500 ALA A C 1
ATOM 3965 O O . ALA A 1 500 ? -27.327 -0.454 5.460 1.00 94.44 500 ALA A O 1
ATOM 3966 N N . GLU A 1 501 ? -27.080 -2.633 5.967 1.00 94.38 501 GLU A N 1
ATOM 3967 C CA . GLU A 1 501 ? -27.069 -3.149 4.594 1.00 94.38 501 GLU A CA 1
ATOM 3968 C C . GLU A 1 501 ? -27.311 -4.671 4.576 1.00 94.38 501 GLU A C 1
ATOM 3970 O O . GLU A 1 501 ? -27.132 -5.356 5.593 1.00 94.38 501 GLU A O 1
ATOM 3975 N N . VAL A 1 502 ? -27.733 -5.186 3.418 1.00 94.56 502 VAL A N 1
ATOM 3976 C CA . VAL A 1 502 ? -27.833 -6.616 3.107 1.00 94.56 502 VAL A CA 1
ATOM 3977 C C . VAL A 1 502 ? -27.095 -6.887 1.801 1.00 94.56 502 VAL A C 1
ATOM 3979 O O . VAL A 1 502 ? -27.493 -6.361 0.761 1.00 94.56 502 VAL A O 1
ATOM 3982 N N . SER A 1 503 ? -26.079 -7.745 1.842 1.00 93.75 503 SER A N 1
ATOM 3983 C CA . SER A 1 503 ? -25.311 -8.159 0.664 1.00 93.75 503 SER A CA 1
ATOM 3984 C C . SER A 1 503 ? -25.585 -9.626 0.333 1.00 93.75 503 SER A C 1
ATOM 3986 O O . SER A 1 503 ? -25.599 -10.481 1.219 1.00 93.75 503 SER A O 1
ATOM 3988 N N . GLU A 1 504 ? -25.769 -9.943 -0.947 1.00 90.62 504 GLU A N 1
ATOM 3989 C CA . GLU A 1 504 ? -25.870 -11.324 -1.431 1.00 90.62 504 GLU A CA 1
ATOM 3990 C C . GLU A 1 504 ? -24.545 -11.775 -2.052 1.00 90.62 504 GLU A C 1
ATOM 3992 O O . GLU A 1 504 ? -23.879 -11.015 -2.755 1.00 90.62 504 GLU A O 1
ATOM 3997 N N . VAL A 1 505 ? -24.147 -13.016 -1.772 1.00 88.38 505 VAL A N 1
ATOM 3998 C CA . VAL A 1 505 ? -22.847 -13.571 -2.163 1.00 88.38 505 VAL A CA 1
ATOM 3999 C C . VAL A 1 505 ? -23.044 -14.955 -2.769 1.00 88.38 505 VAL A C 1
ATOM 4001 O O . VAL A 1 505 ? -23.584 -15.849 -2.116 1.00 88.38 505 VAL A O 1
ATOM 4004 N N . HIS A 1 506 ? -22.565 -15.145 -3.998 1.00 87.56 506 HIS A N 1
ATOM 4005 C CA . HIS A 1 506 ? -22.467 -16.454 -4.640 1.00 87.56 506 HIS A CA 1
ATOM 4006 C C . HIS A 1 506 ? -21.016 -16.945 -4.566 1.00 87.56 506 HIS A C 1
ATOM 4008 O O . HIS A 1 506 ? -20.126 -16.364 -5.185 1.00 87.56 506 HIS A O 1
ATOM 4014 N N . VAL A 1 507 ? -20.767 -17.994 -3.782 1.00 82.00 507 VAL A N 1
ATOM 4015 C CA . VAL A 1 507 ? -19.443 -18.620 -3.658 1.00 82.00 507 VAL A CA 1
ATOM 4016 C C . VAL A 1 507 ? -19.369 -19.784 -4.642 1.00 82.00 507 VAL A C 1
ATOM 4018 O O . VAL A 1 507 ? -19.905 -20.856 -4.369 1.00 82.00 507 VAL A O 1
ATOM 4021 N N . GLU A 1 508 ? -18.704 -19.566 -5.776 1.00 70.19 508 GLU A N 1
ATOM 4022 C CA . GLU A 1 508 ? -18.424 -20.602 -6.787 1.00 70.19 508 GLU A CA 1
ATOM 4023 C C . GLU A 1 508 ? -17.230 -21.489 -6.395 1.00 70.19 508 GLU A C 1
ATOM 4025 O O . GLU A 1 508 ? -17.242 -22.696 -6.624 1.00 70.19 508 GLU A O 1
ATOM 4030 N N . ASP A 1 509 ? -16.192 -20.889 -5.802 1.00 68.00 509 ASP A N 1
ATOM 4031 C CA . ASP A 1 509 ? -14.897 -21.529 -5.557 1.00 68.00 509 ASP A CA 1
ATOM 4032 C C . ASP A 1 509 ? -14.521 -21.467 -4.069 1.00 68.00 509 ASP A C 1
ATOM 4034 O O . ASP A 1 509 ? -14.044 -20.455 -3.543 1.00 68.00 509 ASP A O 1
ATOM 4038 N N . VAL A 1 510 ? -14.759 -22.592 -3.397 1.00 60.88 510 VAL A N 1
ATOM 4039 C CA . VAL A 1 510 ? -14.577 -22.800 -1.952 1.00 60.88 510 VAL A CA 1
ATOM 4040 C C . VAL A 1 510 ? -13.096 -22.800 -1.534 1.00 60.88 510 VAL A C 1
ATOM 4042 O O . VAL A 1 510 ? -12.811 -22.585 -0.358 1.00 60.88 510 VAL A O 1
ATOM 4045 N N . SER A 1 511 ? -12.150 -22.983 -2.466 1.00 58.34 511 SER A N 1
ATOM 4046 C CA . SER A 1 511 ? -10.708 -22.902 -2.170 1.00 58.34 511 SER A CA 1
ATOM 4047 C C . SER A 1 511 ? -10.231 -21.456 -1.958 1.00 58.34 511 SER A C 1
ATOM 4049 O O . SER A 1 511 ? -9.326 -21.186 -1.160 1.00 58.34 511 SER A O 1
ATOM 4051 N N . THR A 1 512 ? -10.867 -20.506 -2.651 1.00 74.25 512 THR A N 1
ATOM 4052 C CA . THR A 1 512 ? -10.408 -19.115 -2.744 1.00 74.25 512 THR A CA 1
ATOM 4053 C C . THR A 1 512 ? -10.797 -18.256 -1.540 1.00 74.25 512 THR A C 1
ATOM 4055 O O . THR A 1 512 ? -11.805 -18.483 -0.865 1.00 74.25 512 THR A O 1
ATOM 4058 N N . VAL A 1 513 ? -10.009 -17.207 -1.283 1.00 86.19 513 VAL A N 1
ATOM 4059 C CA . VAL A 1 513 ? -10.405 -16.136 -0.359 1.00 86.19 513 VAL A CA 1
ATOM 4060 C C . VAL A 1 513 ? -11.527 -15.324 -1.009 1.00 86.19 513 VAL A C 1
ATOM 4062 O O . VAL A 1 513 ? -11.340 -14.696 -2.058 1.00 86.19 513 VAL A O 1
ATOM 4065 N N . ASN A 1 514 ? -12.693 -15.361 -0.372 1.00 89.44 514 ASN A N 1
ATOM 4066 C CA . ASN A 1 514 ? -13.910 -14.669 -0.765 1.00 89.44 514 ASN A CA 1
ATOM 4067 C C . ASN A 1 514 ? -14.025 -13.341 0.003 1.00 89.44 514 ASN A C 1
ATOM 4069 O O . ASN A 1 514 ? -13.520 -13.204 1.119 1.00 89.44 514 ASN A O 1
ATOM 4073 N N . HIS A 1 515 ? -14.688 -12.349 -0.596 1.00 92.62 515 HIS A N 1
ATOM 4074 C CA . HIS A 1 515 ? -14.838 -11.025 0.006 1.00 92.62 515 HIS A CA 1
ATOM 4075 C C . HIS A 1 515 ? -16.186 -10.380 -0.331 1.00 92.62 515 HIS A C 1
ATOM 4077 O O . HIS A 1 515 ? -16.797 -10.704 -1.349 1.00 92.62 515 HIS A O 1
ATOM 4083 N N . VAL A 1 516 ? -16.633 -9.453 0.518 1.00 94.62 516 VAL A N 1
ATOM 4084 C CA . VAL A 1 516 ? -17.891 -8.707 0.369 1.00 94.62 516 VAL A CA 1
ATOM 4085 C C . VAL A 1 516 ? -17.641 -7.247 0.722 1.00 94.62 516 VAL A C 1
ATOM 4087 O O . VAL A 1 516 ? -17.301 -6.948 1.867 1.00 94.62 516 VAL A O 1
ATOM 4090 N N . LYS A 1 517 ? -17.815 -6.341 -0.243 1.00 93.94 517 LYS A N 1
ATOM 4091 C CA . LYS A 1 517 ? -17.824 -4.894 0.001 1.00 93.94 517 LYS A CA 1
ATOM 4092 C C . LYS A 1 517 ? -19.283 -4.403 -0.011 1.00 93.94 517 LYS A C 1
ATOM 4094 O O . LYS A 1 517 ? -19.882 -4.418 -1.086 1.00 93.94 517 LYS A O 1
ATOM 4099 N N . PRO A 1 518 ? -19.854 -4.010 1.139 1.00 94.75 518 PRO A N 1
ATOM 4100 C CA . PRO A 1 518 ? -21.215 -3.500 1.231 1.00 94.75 518 PRO A CA 1
ATOM 4101 C C . PRO A 1 518 ? -21.320 -2.049 0.748 1.00 94.75 518 PRO A C 1
ATOM 4103 O O . PRO A 1 518 ? -20.336 -1.309 0.721 1.00 94.75 518 PRO A O 1
ATOM 4106 N N . SER A 1 519 ? -22.541 -1.613 0.448 1.00 92.94 519 SER A N 1
ATOM 4107 C CA . SER A 1 519 ? -22.872 -0.217 0.125 1.00 92.94 519 SER A CA 1
ATOM 4108 C C . SER A 1 519 ? -23.342 0.558 1.366 1.00 92.94 519 SER A C 1
ATOM 4110 O O . SER A 1 519 ? -24.472 1.048 1.420 1.00 92.94 519 SER A O 1
ATOM 4112 N N . LEU A 1 520 ? -22.491 0.634 2.396 1.00 93.19 520 LEU A N 1
ATOM 4113 C CA . LEU A 1 520 ? -22.789 1.389 3.620 1.00 93.19 520 LEU A CA 1
ATOM 4114 C C . LEU A 1 520 ? -22.796 2.906 3.367 1.00 93.19 520 LEU A C 1
ATOM 4116 O O . LEU A 1 520 ? -22.157 3.405 2.445 1.00 93.19 520 LEU A O 1
ATOM 4120 N N . ARG A 1 521 ? -23.527 3.647 4.209 1.00 92.75 521 ARG A N 1
ATOM 4121 C CA . ARG A 1 521 ? -23.581 5.116 4.178 1.00 92.75 521 ARG A CA 1
ATOM 4122 C C . ARG A 1 521 ? -22.676 5.713 5.248 1.00 92.75 521 ARG A C 1
ATOM 4124 O O . ARG A 1 521 ? -22.749 5.312 6.408 1.00 92.75 521 ARG A O 1
ATOM 4131 N N . GLU A 1 522 ? -21.901 6.714 4.857 1.00 92.38 522 GLU A N 1
ATOM 4132 C CA . GLU A 1 522 ? -21.019 7.474 5.742 1.00 92.38 522 GLU A CA 1
ATOM 4133 C C . GLU A 1 522 ? -21.737 8.665 6.424 1.00 92.38 522 GLU A C 1
ATOM 4135 O O . GLU A 1 522 ? -22.756 9.148 5.914 1.00 92.38 522 GLU A O 1
ATOM 4140 N N . PRO A 1 523 ? -21.216 9.165 7.563 1.00 95.88 523 PRO A N 1
ATOM 4141 C CA . PRO A 1 523 ? -20.184 8.528 8.384 1.00 95.88 523 PRO A CA 1
ATOM 4142 C C . PRO A 1 523 ? -20.735 7.265 9.061 1.00 95.88 523 PRO A C 1
ATOM 4144 O O . PRO A 1 523 ? -21.871 7.248 9.534 1.00 95.88 523 PRO A O 1
ATOM 4147 N N . LEU A 1 524 ? -19.936 6.202 9.139 1.00 97.19 524 LEU A N 1
ATOM 4148 C CA . LEU A 1 524 ? -20.283 4.989 9.875 1.00 97.19 524 LEU A CA 1
ATOM 4149 C C . LEU A 1 524 ? -20.450 5.310 11.365 1.00 97.19 524 LEU A C 1
ATOM 4151 O O . LEU A 1 524 ? -19.580 5.922 11.984 1.00 97.19 524 LEU A O 1
ATOM 4155 N N . LEU A 1 525 ? -21.556 4.858 11.961 1.00 97.31 525 LEU A N 1
ATOM 4156 C CA . LEU A 1 525 ? -21.813 5.021 13.392 1.00 97.31 525 LEU A CA 1
ATOM 4157 C C . LEU A 1 525 ? -20.703 4.327 14.215 1.00 97.31 525 LEU A C 1
ATOM 4159 O O . LEU A 1 525 ? -20.555 3.108 14.086 1.00 97.31 525 LEU A O 1
ATOM 4163 N N . PRO A 1 526 ? -19.930 5.031 15.066 1.00 98.19 526 PRO A N 1
ATOM 4164 C CA . PRO A 1 526 ? -18.817 4.406 15.771 1.00 98.19 526 PRO A CA 1
ATOM 4165 C C . PRO A 1 526 ? -19.249 3.495 16.920 1.00 98.19 526 PRO A C 1
ATOM 4167 O O . PRO A 1 526 ? -20.269 3.697 17.585 1.00 98.19 526 PRO A O 1
ATOM 4170 N N . GLY A 1 527 ? -18.421 2.492 17.188 1.00 97.62 527 GLY A N 1
ATOM 4171 C CA . GLY A 1 527 ? -18.665 1.425 18.143 1.00 97.62 527 GLY A CA 1
ATOM 4172 C C . GLY A 1 527 ? -18.583 0.049 17.491 1.00 97.62 527 GLY A C 1
ATOM 4173 O O . GLY A 1 527 ? -17.903 -0.158 16.488 1.00 97.62 527 GLY A O 1
ATOM 4174 N N . VAL A 1 528 ? -19.267 -0.915 18.102 1.00 96.75 528 VAL A N 1
ATOM 4175 C CA . VAL A 1 528 ? -19.168 -2.329 17.730 1.00 96.75 528 VAL A CA 1
ATOM 4176 C C . VAL A 1 528 ? -20.240 -2.702 16.718 1.00 96.75 528 VAL A C 1
ATOM 4178 O O . VAL A 1 528 ? -21.418 -2.756 17.065 1.00 96.75 528 VAL A O 1
ATOM 4181 N N . TRP A 1 529 ? -19.804 -2.993 15.498 1.00 96.88 529 TRP A N 1
ATOM 4182 C CA . TRP A 1 529 ? -20.629 -3.535 14.426 1.00 96.88 529 TRP A CA 1
ATOM 4183 C C . TRP A 1 529 ? -20.673 -5.065 14.502 1.00 96.88 529 TRP A C 1
ATOM 4185 O O . TRP A 1 529 ? -19.740 -5.712 14.988 1.00 96.88 529 TRP A O 1
ATOM 4195 N N . GLU A 1 530 ? -21.751 -5.663 14.000 1.00 95.19 530 GLU A N 1
ATOM 4196 C CA . GLU A 1 530 ? -21.912 -7.117 13.898 1.00 95.19 530 GLU A CA 1
ATOM 4197 C C . GLU A 1 530 ? -22.253 -7.509 12.456 1.00 95.19 530 GLU A C 1
ATOM 4199 O O . GLU A 1 530 ? -23.184 -6.967 11.862 1.00 95.19 530 GLU A O 1
ATOM 4204 N N . VAL A 1 531 ? -21.520 -8.478 11.901 1.00 94.69 531 VAL A N 1
ATOM 4205 C CA . VAL A 1 531 ? -21.794 -9.049 10.575 1.00 94.69 531 VAL A CA 1
ATOM 4206 C C . VAL A 1 531 ? -22.303 -10.474 10.743 1.00 94.69 531 VAL A C 1
ATOM 4208 O O . VAL A 1 531 ? -21.688 -11.280 11.448 1.00 94.69 531 VAL A O 1
ATOM 4211 N N . LYS A 1 532 ? -23.429 -10.790 10.099 1.00 92.62 532 LYS A N 1
ATOM 4212 C CA . LYS A 1 532 ? -24.135 -12.077 10.212 1.00 92.62 532 LYS A CA 1
ATOM 4213 C C . LYS A 1 532 ? -24.250 -12.742 8.850 1.00 92.62 532 LYS A C 1
ATOM 4215 O O . LYS A 1 532 ? -24.826 -12.165 7.937 1.00 92.62 532 LYS A O 1
ATOM 4220 N N . MET A 1 533 ? -23.748 -13.967 8.737 1.00 90.62 533 MET A N 1
ATOM 4221 C CA . MET A 1 533 ? -23.859 -14.790 7.534 1.00 90.62 533 MET A CA 1
ATOM 4222 C C . MET A 1 533 ? -25.039 -15.751 7.680 1.00 90.62 533 MET A C 1
ATOM 4224 O O . MET A 1 533 ? -25.103 -16.526 8.640 1.00 90.62 533 MET A O 1
ATOM 4228 N N . ILE A 1 534 ? -25.956 -15.713 6.721 1.00 89.75 534 ILE A N 1
ATOM 4229 C CA . ILE A 1 534 ? -27.167 -16.529 6.660 1.00 89.75 534 ILE A CA 1
ATOM 4230 C C . ILE A 1 534 ? -27.078 -17.462 5.450 1.00 89.75 534 ILE A C 1
ATOM 4232 O O . ILE A 1 534 ? -26.729 -17.044 4.349 1.00 89.75 534 ILE A O 1
ATOM 4236 N N . LEU A 1 535 ? -27.436 -18.726 5.664 1.00 86.62 535 LEU A N 1
ATOM 4237 C CA . LEU A 1 535 ? -27.581 -19.758 4.639 1.00 86.62 535 LEU A CA 1
ATOM 4238 C C . LEU A 1 535 ? -28.920 -20.461 4.876 1.00 86.62 535 LEU A C 1
ATOM 4240 O O . LEU A 1 535 ? -29.216 -20.838 6.008 1.00 86.62 535 LEU A O 1
ATOM 4244 N N . ASN A 1 536 ? -29.736 -20.636 3.834 1.00 85.12 536 ASN A N 1
ATOM 4245 C CA . ASN A 1 536 ? -31.026 -21.341 3.903 1.00 85.12 536 ASN A CA 1
ATOM 4246 C C . ASN A 1 536 ? -31.901 -20.897 5.098 1.00 85.12 536 ASN A C 1
ATOM 4248 O O . ASN A 1 536 ? -32.327 -21.708 5.921 1.00 85.12 536 ASN A O 1
ATOM 4252 N N . SER A 1 537 ? -32.130 -19.583 5.229 1.00 84.56 537 SER A N 1
ATOM 4253 C CA . SER A 1 537 ? -32.903 -18.983 6.333 1.00 84.56 537 SER A CA 1
ATOM 4254 C C . SER A 1 537 ? -32.379 -19.270 7.755 1.00 84.56 537 SER A C 1
ATOM 4256 O O . SER A 1 537 ? -33.127 -19.100 8.719 1.00 84.56 537 SER A O 1
ATOM 4258 N N . SER A 1 538 ? -31.106 -19.654 7.901 1.00 86.19 538 SER A N 1
ATOM 4259 C CA . SER A 1 538 ? -30.446 -19.968 9.176 1.00 86.19 538 SER A CA 1
ATOM 4260 C C . SER A 1 538 ? -29.152 -19.165 9.355 1.00 86.19 538 SER A C 1
ATOM 4262 O O . SER A 1 538 ? -28.342 -19.077 8.434 1.00 86.19 538 SER A O 1
ATOM 4264 N N . LEU A 1 539 ? -28.924 -18.614 10.551 1.00 87.56 539 LEU A N 1
ATOM 4265 C CA . LEU A 1 539 ? -27.661 -17.960 10.914 1.00 87.56 539 LEU A CA 1
ATOM 4266 C C . LEU A 1 539 ? -26.551 -19.018 11.045 1.00 87.56 539 LEU A C 1
ATOM 4268 O O . LEU A 1 539 ? -26.644 -19.900 11.899 1.00 87.56 539 LEU A O 1
ATOM 4272 N N . VAL A 1 540 ? -25.512 -18.934 10.210 1.00 85.19 540 VAL A N 1
ATOM 4273 C CA . VAL A 1 540 ? -24.436 -19.944 10.128 1.00 85.19 540 VAL A CA 1
ATOM 4274 C C . VAL A 1 540 ? -23.098 -19.469 10.685 1.00 85.19 540 VAL A C 1
ATOM 4276 O O . VAL A 1 540 ? -22.392 -20.269 11.292 1.00 85.19 540 VAL A O 1
ATOM 4279 N N . ALA A 1 541 ? -22.770 -18.184 10.544 1.00 86.69 541 ALA A N 1
ATOM 4280 C CA . ALA A 1 541 ? -21.591 -17.576 11.159 1.00 86.69 541 ALA A CA 1
ATOM 4281 C C . ALA A 1 541 ? -21.853 -16.103 11.510 1.00 86.69 541 ALA A C 1
ATOM 4283 O O . ALA A 1 541 ? -22.747 -15.466 10.948 1.00 86.69 541 ALA A O 1
ATOM 4284 N N . ARG A 1 542 ? -21.069 -15.553 12.442 1.00 89.44 542 ARG A N 1
ATOM 4285 C CA . ARG A 1 542 ? -21.065 -14.123 12.766 1.00 89.44 542 ARG A CA 1
ATOM 4286 C C . ARG A 1 542 ? -19.708 -13.677 13.291 1.00 89.44 542 ARG A C 1
ATOM 4288 O O . ARG A 1 542 ? -19.020 -14.452 13.958 1.00 89.44 542 ARG A O 1
ATOM 4295 N N . THR A 1 543 ? -19.363 -12.427 13.022 1.00 91.94 543 THR A N 1
ATOM 4296 C CA . THR A 1 543 ? -18.157 -11.766 13.533 1.00 91.94 543 THR A CA 1
ATOM 4297 C C . THR A 1 543 ? -18.486 -10.329 13.939 1.00 91.94 543 THR A C 1
ATOM 4299 O O . THR A 1 543 ? -19.557 -9.813 13.606 1.00 91.94 543 THR A O 1
ATOM 4302 N N . GLN A 1 544 ? -17.588 -9.686 14.678 1.00 94.75 544 GLN A N 1
ATOM 4303 C CA . GLN A 1 544 ? -17.718 -8.285 15.071 1.00 94.75 544 GLN A CA 1
ATOM 4304 C C . GLN A 1 544 ? -16.474 -7.502 14.681 1.00 94.75 544 GLN A C 1
ATOM 4306 O O . GLN A 1 544 ? -15.365 -8.030 14.735 1.00 94.75 544 GLN A O 1
ATOM 4311 N N . PHE A 1 545 ? -16.669 -6.232 14.344 1.00 95.81 545 PHE A N 1
ATOM 4312 C CA . PHE A 1 545 ? -15.589 -5.287 14.086 1.00 95.81 545 PHE A CA 1
ATOM 4313 C C . PHE A 1 545 ? -15.855 -3.963 14.800 1.00 95.81 545 PHE A C 1
ATOM 4315 O O . PHE A 1 545 ? -16.973 -3.682 15.244 1.00 95.81 545 PHE A O 1
ATOM 4322 N N . LEU A 1 546 ? -14.799 -3.172 14.953 1.00 97.44 546 LEU A N 1
ATOM 4323 C CA . LEU A 1 546 ? -14.831 -1.898 15.649 1.00 97.44 546 LEU A CA 1
ATOM 4324 C C . LEU A 1 546 ? -14.688 -0.764 14.635 1.00 97.44 546 LEU A C 1
ATOM 4326 O O . LEU A 1 546 ? -13.664 -0.682 13.970 1.00 97.44 546 LEU A O 1
ATOM 4330 N N . VAL A 1 547 ? -15.681 0.124 14.571 1.00 98.31 547 VAL A N 1
ATOM 4331 C CA . VAL A 1 547 ? -15.517 1.461 13.984 1.00 98.31 547 VAL A CA 1
ATOM 4332 C C . VAL A 1 547 ? -15.116 2.405 15.111 1.00 98.31 547 VAL A C 1
ATOM 4334 O O . VAL A 1 547 ? -15.858 2.589 16.078 1.00 98.31 547 VAL A O 1
ATOM 4337 N N . ILE A 1 548 ? -13.921 2.970 15.020 1.00 97.81 548 ILE A N 1
ATOM 4338 C CA . ILE A 1 548 ? -13.291 3.767 16.069 1.00 97.81 548 ILE A CA 1
ATOM 4339 C C . ILE A 1 548 ? -13.798 5.213 15.968 1.00 97.81 548 ILE A C 1
ATOM 4341 O O . ILE A 1 548 ? -13.694 5.820 14.902 1.00 97.81 548 ILE A O 1
ATOM 4345 N N . PRO A 1 549 ? -14.346 5.803 17.047 1.00 97.81 549 PRO A N 1
ATOM 4346 C CA . PRO A 1 549 ? -14.675 7.220 17.048 1.00 97.81 549 PRO A CA 1
ATOM 4347 C C . PRO A 1 549 ? -13.376 8.031 17.092 1.00 97.81 549 PRO A C 1
ATOM 4349 O O . PRO A 1 549 ? -12.594 7.898 18.029 1.00 97.81 549 PRO A O 1
ATOM 4352 N N . LEU A 1 550 ? -13.146 8.857 16.069 1.00 97.31 550 LEU A N 1
ATOM 4353 C CA . LEU A 1 550 ? -11.940 9.684 15.943 1.00 97.31 550 LEU A CA 1
ATOM 4354 C C . LEU A 1 550 ? -11.780 10.646 17.129 1.00 97.31 550 LEU A C 1
ATOM 4356 O O . LEU A 1 550 ? -12.750 11.307 17.500 1.00 97.31 550 LEU A O 1
ATOM 4360 N N . GLN A 1 551 ? -10.568 10.758 17.683 1.00 95.69 551 GLN A N 1
ATOM 4361 C CA . GLN A 1 551 ? -10.207 11.806 18.656 1.00 95.69 551 GLN A CA 1
ATOM 4362 C C . GLN A 1 551 ? -9.480 12.985 17.976 1.00 95.69 551 GLN A C 1
ATOM 4364 O O . GLN A 1 551 ? -9.500 14.103 18.489 1.00 95.69 551 GLN A O 1
ATOM 4369 N N . LEU A 1 552 ? -8.864 12.722 16.818 1.00 93.00 552 LEU A N 1
ATOM 4370 C CA . LEU A 1 552 ? -8.105 13.653 15.983 1.00 93.00 552 LEU A CA 1
ATOM 4371 C C . LEU A 1 552 ? -8.740 13.718 14.585 1.00 93.00 552 LEU A C 1
ATOM 4373 O O . LEU A 1 552 ? -9.314 12.728 14.133 1.00 93.00 552 LEU A O 1
ATOM 4377 N N . VAL A 1 553 ? -8.625 14.861 13.910 1.00 91.88 553 VAL A N 1
ATOM 4378 C CA . VAL A 1 553 ? -8.807 14.991 12.456 1.00 91.88 553 VAL A CA 1
ATOM 4379 C C . VAL A 1 553 ? -7.654 15.822 11.899 1.00 91.88 553 VAL A C 1
ATOM 4381 O O . VAL A 1 553 ? -7.397 16.924 12.386 1.00 91.88 553 VAL A O 1
ATOM 4384 N N . SER A 1 554 ? -6.956 15.301 10.890 1.00 87.00 554 SER A N 1
ATOM 4385 C CA . SER A 1 554 ? -5.725 15.870 10.324 1.00 87.00 554 SER A CA 1
ATOM 4386 C C . SER A 1 554 ? -4.685 16.222 11.400 1.00 87.00 554 SER A C 1
ATOM 4388 O O . SER A 1 554 ? -4.037 17.266 11.339 1.00 87.00 554 SER A O 1
ATOM 4390 N N . GLY A 1 555 ? -4.563 15.371 12.426 1.00 83.88 555 GLY A N 1
ATOM 4391 C CA . GLY A 1 555 ? -3.641 15.570 13.552 1.00 83.88 555 GLY A CA 1
ATOM 4392 C C . GLY A 1 555 ? -4.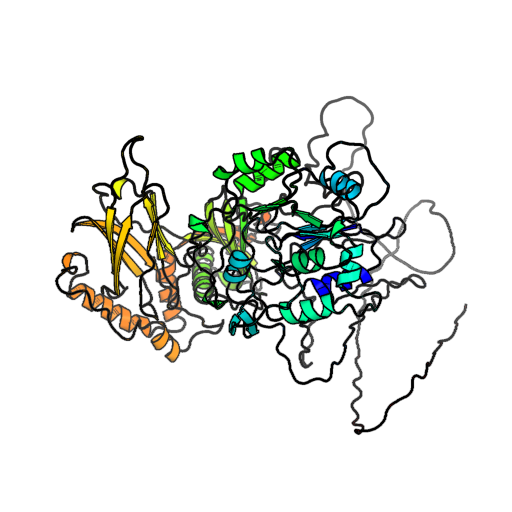060 16.612 14.604 1.00 83.88 555 GLY A C 1
ATOM 4393 O O . GLY A 1 555 ? -3.291 16.860 15.530 1.00 83.88 555 GLY A O 1
ATOM 4394 N N . VAL A 1 556 ? -5.259 17.201 14.517 1.00 90.69 556 VAL A N 1
ATOM 4395 C CA . VAL A 1 556 ? -5.784 18.185 15.490 1.00 90.69 556 VAL A CA 1
ATOM 4396 C C . VAL A 1 556 ? -6.933 17.578 16.302 1.00 90.69 556 VAL A C 1
ATOM 4398 O O . VAL A 1 556 ? -7.787 16.897 15.737 1.00 90.69 556 VAL A O 1
ATOM 4401 N N . GLU A 1 557 ? -6.984 17.807 17.623 1.00 93.94 557 GLU A N 1
ATOM 4402 C CA . GLU A 1 557 ? -8.079 17.290 18.467 1.00 93.94 557 GLU A CA 1
ATOM 4403 C C . GLU A 1 557 ? -9.445 17.855 18.045 1.00 93.94 557 GLU A C 1
ATOM 4405 O O . GLU A 1 557 ? -9.590 19.048 17.764 1.00 93.94 557 GLU A O 1
ATOM 4410 N N . ILE A 1 558 ? -10.471 16.999 18.017 1.00 95.69 558 ILE A N 1
ATOM 4411 C CA . ILE A 1 558 ? -11.791 17.397 17.516 1.00 95.69 558 ILE A CA 1
ATOM 4412 C C . ILE A 1 558 ? -12.576 18.267 18.508 1.00 95.69 558 ILE A C 1
ATOM 4414 O O . ILE A 1 558 ? -12.661 17.989 19.707 1.00 95.69 558 ILE A O 1
ATOM 4418 N N . SER A 1 559 ? -13.246 19.295 17.986 1.00 94.31 559 SER A N 1
ATOM 4419 C CA . SER A 1 559 ? -14.184 20.110 18.763 1.00 94.31 559 SER A CA 1
ATOM 4420 C C . SER A 1 559 ? -15.485 19.362 19.093 1.00 94.31 559 SER A C 1
ATOM 4422 O O . SER A 1 559 ? -15.892 18.425 18.403 1.00 94.31 559 SER A O 1
ATOM 4424 N N . GLN A 1 560 ? -16.210 19.845 20.107 1.00 91.31 560 GLN A N 1
ATOM 4425 C CA . GLN A 1 560 ? -17.531 19.326 20.492 1.00 91.31 560 GLN A CA 1
ATOM 4426 C C . GLN A 1 560 ? -18.578 19.411 19.357 1.00 91.31 560 GLN A C 1
ATOM 4428 O O . GLN A 1 560 ? -19.504 18.600 19.299 1.00 91.31 560 GLN A O 1
ATOM 4433 N N . HIS A 1 561 ? -18.434 20.367 18.432 1.00 88.88 561 HIS A N 1
ATOM 4434 C CA . HIS A 1 561 ? -19.283 20.446 17.240 1.00 88.88 561 HIS A CA 1
ATOM 4435 C C . HIS A 1 561 ? -18.923 19.361 16.215 1.00 88.88 561 HIS A C 1
ATOM 4437 O O . HIS A 1 561 ? -19.818 18.734 15.646 1.00 88.88 561 HIS A O 1
ATOM 4443 N N . GLN A 1 562 ? -17.628 19.094 16.017 1.00 93.44 562 GLN A N 1
ATOM 4444 C CA . GLN A 1 562 ? -17.161 18.033 15.122 1.00 93.44 562 GLN A CA 1
ATOM 4445 C C . GLN A 1 562 ? -17.521 16.637 15.638 1.00 93.44 562 GLN A C 1
ATOM 4447 O O . GLN A 1 562 ? -17.933 15.818 14.826 1.00 93.44 562 GLN A O 1
ATOM 4452 N N . SER A 1 563 ? -17.449 16.349 16.945 1.00 93.44 563 SER A N 1
ATOM 4453 C CA . SER A 1 563 ? -17.777 14.999 17.445 1.00 93.44 563 SER A CA 1
ATOM 4454 C C . SER A 1 563 ? -19.212 14.580 17.116 1.00 93.44 563 SER A C 1
ATOM 4456 O O . SER A 1 563 ? -19.431 13.477 16.621 1.00 93.44 563 SER A O 1
ATOM 4458 N N . THR A 1 564 ? -20.176 15.499 17.234 1.00 90.94 564 THR A N 1
ATOM 4459 C CA . THR A 1 564 ? -21.573 15.221 16.852 1.00 90.94 564 THR A CA 1
ATOM 4460 C C . THR A 1 564 ? -21.737 14.989 15.344 1.00 90.94 564 THR A C 1
ATOM 4462 O O . THR A 1 564 ? -22.578 14.188 14.949 1.00 90.94 564 THR A O 1
ATOM 4465 N N . PHE A 1 565 ? -20.937 15.631 14.487 1.00 91.81 565 PHE A N 1
ATOM 4466 C CA . PHE A 1 565 ? -20.947 15.353 13.045 1.00 91.81 565 PHE A CA 1
ATOM 4467 C C . PHE A 1 565 ? -20.292 13.999 12.718 1.00 91.81 565 PHE A C 1
ATOM 4469 O O . PHE A 1 565 ? -20.870 13.186 12.003 1.00 91.81 565 PHE A O 1
ATOM 4476 N N . LEU A 1 566 ? -19.112 13.737 13.284 1.00 94.19 566 LEU A N 1
ATOM 4477 C CA . LEU A 1 566 ? -18.286 12.561 13.001 1.00 94.19 566 LEU A CA 1
ATOM 4478 C C . LEU A 1 566 ? -18.858 11.259 13.581 1.00 94.19 566 LEU A C 1
ATOM 4480 O O . LEU A 1 566 ? -18.624 10.188 13.027 1.00 94.19 566 LEU A O 1
ATOM 4484 N N . HIS A 1 567 ? -19.557 11.319 14.720 1.00 97.12 567 HIS A N 1
ATOM 4485 C CA . HIS A 1 567 ? -19.897 10.130 15.515 1.00 97.12 567 HIS A CA 1
ATOM 4486 C C . HIS A 1 567 ? -21.396 9.812 15.591 1.00 97.12 567 HIS A C 1
ATOM 4488 O O . HIS A 1 567 ? -21.773 8.868 16.281 1.00 97.12 567 HIS A O 1
ATOM 4494 N N . ASN A 1 568 ? -22.271 10.565 14.917 1.00 94.19 568 ASN A N 1
ATOM 4495 C CA . ASN A 1 568 ? -23.725 10.347 14.992 1.00 94.19 568 ASN A CA 1
ATOM 4496 C C . ASN A 1 568 ? -24.286 9.376 13.930 1.00 94.19 568 ASN A C 1
ATOM 4498 O O . ASN A 1 568 ? -25.474 9.061 13.966 1.00 94.19 568 ASN A O 1
ATOM 4502 N N . GLY A 1 569 ? -23.441 8.855 13.036 1.00 93.19 569 GLY A N 1
ATOM 4503 C CA . GLY A 1 569 ? -23.847 7.920 11.983 1.00 93.19 569 GLY A CA 1
ATOM 4504 C C . GLY A 1 569 ? -24.484 8.600 10.759 1.00 93.19 569 GLY A C 1
ATOM 4505 O O . GLY A 1 569 ? -24.571 9.832 10.706 1.00 93.19 569 GLY A O 1
ATOM 4506 N N . PRO A 1 570 ? -24.958 7.819 9.771 1.00 92.31 570 PRO A N 1
ATOM 4507 C CA . PRO A 1 570 ? -25.511 8.363 8.538 1.00 92.31 570 PRO A CA 1
ATOM 4508 C C . PRO A 1 570 ? -26.883 9.006 8.770 1.00 92.31 570 PRO A C 1
ATOM 4510 O O . PRO A 1 570 ? -27.739 8.463 9.468 1.00 92.31 570 PRO A O 1
ATOM 4513 N N . ALA A 1 571 ? -27.136 10.140 8.112 1.00 84.31 571 ALA A N 1
ATOM 4514 C CA . ALA A 1 571 ? -28.367 10.921 8.287 1.00 84.31 571 ALA A CA 1
ATOM 4515 C C . ALA A 1 571 ? -29.657 10.229 7.785 1.00 84.31 571 ALA A C 1
ATOM 4517 O O . ALA A 1 571 ? -30.757 10.702 8.067 1.00 84.31 571 ALA A O 1
ATOM 4518 N N . GLN A 1 572 ? -29.540 9.129 7.034 1.00 82.81 572 GLN A N 1
ATOM 4519 C CA . GLN A 1 572 ? -30.667 8.363 6.497 1.00 82.81 572 GLN A CA 1
ATOM 4520 C C . GLN A 1 572 ? -30.520 6.875 6.825 1.00 82.81 572 GLN A C 1
ATOM 4522 O O . GLN A 1 572 ? -29.551 6.237 6.401 1.00 82.81 572 GLN A O 1
ATOM 4527 N N . SER A 1 573 ? -31.530 6.302 7.482 1.00 80.44 573 SER A N 1
ATOM 4528 C CA . SER A 1 573 ? -31.639 4.859 7.725 1.00 80.44 573 SER A CA 1
ATOM 4529 C C . SER A 1 573 ? -31.660 4.046 6.427 1.00 80.44 573 SER A C 1
ATOM 4531 O O . SER A 1 573 ? -32.198 4.484 5.405 1.00 80.44 573 SER A O 1
ATOM 4533 N N . PHE A 1 574 ? -31.113 2.833 6.481 1.00 84.00 574 PHE A N 1
ATOM 4534 C CA . PHE A 1 574 ? -31.315 1.819 5.449 1.00 84.00 574 PHE A CA 1
ATOM 4535 C C . PHE A 1 574 ? -32.786 1.374 5.402 1.00 84.00 574 PHE A C 1
ATOM 4537 O O . PHE A 1 574 ? -33.487 1.394 6.416 1.00 84.00 574 PHE A O 1
ATOM 4544 N N . VAL A 1 575 ? -33.243 0.971 4.216 1.00 79.94 575 VAL A N 1
ATOM 4545 C CA . VAL A 1 575 ? -34.572 0.399 3.977 1.00 79.94 575 VAL A CA 1
ATOM 4546 C C . VAL A 1 575 ? -34.348 -0.981 3.372 1.00 79.94 575 VAL A C 1
ATOM 4548 O O . VAL A 1 575 ? -33.716 -1.094 2.324 1.00 79.94 575 VAL A O 1
ATOM 4551 N N . ALA A 1 576 ? -34.814 -2.024 4.058 1.00 74.94 576 ALA A N 1
ATOM 4552 C CA . ALA A 1 576 ? -34.661 -3.396 3.587 1.00 74.94 576 ALA A CA 1
ATOM 4553 C C . ALA A 1 576 ? -35.557 -3.669 2.360 1.00 74.94 576 ALA A C 1
ATOM 4555 O O . ALA A 1 576 ? -36.632 -3.071 2.262 1.00 74.94 576 ALA A O 1
ATOM 4556 N N . PRO A 1 577 ? -35.159 -4.580 1.449 1.00 74.56 577 PRO A N 1
ATOM 4557 C CA . PRO A 1 577 ? -36.017 -5.027 0.354 1.00 74.56 577 PRO A CA 1
ATOM 4558 C C . PRO A 1 577 ? -37.353 -5.589 0.856 1.00 74.56 577 PRO A C 1
ATOM 4560 O O . PRO A 1 577 ? -37.401 -6.295 1.866 1.00 74.56 577 PRO A O 1
ATOM 4563 N N . GLU A 1 578 ? -38.438 -5.299 0.137 1.00 69.06 578 GLU A N 1
ATOM 4564 C CA . GLU A 1 578 ? -39.769 -5.794 0.491 1.00 69.06 578 GLU A CA 1
ATOM 4565 C C . GLU A 1 578 ? -39.845 -7.331 0.421 1.00 69.06 578 GLU A C 1
ATOM 4567 O O . GLU A 1 578 ? -39.252 -7.970 -0.447 1.00 69.06 578 GLU A O 1
ATOM 4572 N N . GLY A 1 579 ? -40.608 -7.932 1.339 1.00 66.81 579 GLY A N 1
ATOM 4573 C CA . GLY A 1 579 ? -40.917 -9.367 1.327 1.00 66.81 579 GLY A CA 1
ATOM 4574 C C . GLY A 1 579 ? -39.953 -10.292 2.084 1.00 66.81 579 GLY A C 1
ATOM 4575 O O . GLY A 1 579 ? -40.259 -11.479 2.191 1.00 66.81 579 GLY A O 1
ATOM 4576 N N . VAL A 1 580 ? -38.845 -9.799 2.659 1.00 73.50 580 VAL A N 1
ATOM 4577 C CA . VAL A 1 580 ? -37.912 -10.635 3.448 1.00 73.50 580 VAL A CA 1
ATOM 4578 C C . VAL A 1 580 ? -37.795 -10.160 4.898 1.00 73.50 580 VAL A C 1
ATOM 4580 O O . VAL A 1 580 ? -37.275 -9.082 5.174 1.00 73.50 580 VAL A O 1
ATOM 4583 N N . ASP A 1 581 ? -38.236 -10.999 5.843 1.00 80.38 581 ASP A N 1
ATOM 4584 C CA . ASP A 1 581 ? -38.097 -10.720 7.277 1.00 80.38 581 ASP A CA 1
ATOM 4585 C C . ASP A 1 581 ? -36.721 -11.136 7.833 1.00 80.38 581 ASP A C 1
ATOM 4587 O O . ASP A 1 581 ? -36.399 -12.327 7.995 1.00 80.38 581 ASP A O 1
ATOM 4591 N N . TYR A 1 582 ? -35.934 -10.112 8.170 1.00 87.88 582 TYR A N 1
ATOM 4592 C CA . TYR A 1 582 ? -34.648 -10.211 8.854 1.00 87.88 582 TYR A CA 1
ATOM 4593 C C . TYR A 1 582 ? -34.722 -9.924 10.366 1.00 87.88 582 TYR A C 1
ATOM 4595 O O . TYR A 1 582 ? -33.729 -10.161 11.054 1.00 87.88 582 TYR A O 1
ATOM 4603 N N . GLU A 1 583 ? -35.849 -9.451 10.920 1.00 86.00 583 GLU A N 1
ATOM 4604 C CA . GLU A 1 583 ? -35.957 -9.027 12.331 1.00 86.00 583 GLU A CA 1
ATOM 4605 C C . GLU A 1 583 ? -35.614 -10.158 13.307 1.00 86.00 583 GLU A C 1
ATOM 4607 O O . GLU A 1 583 ? -34.933 -9.923 14.304 1.00 86.00 583 GLU A O 1
ATOM 4612 N N . ARG A 1 584 ? -35.951 -11.406 12.961 1.00 88.56 584 ARG A N 1
ATOM 4613 C CA . ARG A 1 584 ? -35.555 -12.631 13.689 1.00 88.56 584 ARG A CA 1
ATOM 4614 C C . ARG A 1 584 ? -34.038 -12.847 13.865 1.00 88.56 584 ARG A C 1
ATOM 4616 O O . ARG A 1 584 ? -33.646 -13.728 14.626 1.00 88.56 584 ARG A O 1
ATOM 4623 N N . PHE A 1 585 ? -33.187 -12.085 13.172 1.00 89.31 585 PHE A N 1
ATOM 4624 C CA . PHE A 1 585 ? -31.722 -12.100 13.318 1.00 89.31 585 PHE A CA 1
ATOM 4625 C C . PHE A 1 585 ? -31.155 -10.815 13.954 1.00 89.31 585 PHE A C 1
ATOM 4627 O O . PHE A 1 585 ? -29.942 -10.713 14.180 1.00 89.31 585 PHE A O 1
ATOM 4634 N N . LEU A 1 586 ? -32.003 -9.823 14.225 1.00 90.94 586 LEU A N 1
ATOM 4635 C CA . LEU A 1 586 ? -31.639 -8.531 14.804 1.00 90.94 586 LEU A CA 1
ATOM 4636 C C . LEU A 1 586 ? -31.914 -8.510 16.317 1.00 90.94 586 LEU A C 1
ATOM 4638 O O . LEU A 1 586 ? -32.466 -9.450 16.883 1.00 90.94 586 LEU A O 1
ATOM 4642 N N . ALA A 1 587 ? -31.487 -7.439 16.986 1.00 88.25 587 ALA A N 1
ATOM 4643 C CA . ALA A 1 587 ? -31.824 -7.214 18.390 1.00 88.25 587 ALA A CA 1
ATOM 4644 C C . ALA A 1 587 ? -33.321 -6.877 18.544 1.00 88.25 587 ALA A C 1
ATOM 4646 O O . ALA A 1 587 ? -33.922 -6.285 17.642 1.00 88.25 587 ALA A O 1
ATOM 4647 N N . SER A 1 588 ? -33.921 -7.208 19.688 1.00 90.81 588 SER A N 1
ATOM 4648 C CA . SER A 1 588 ? -35.332 -6.907 19.961 1.00 90.81 588 SER A CA 1
ATOM 4649 C C . SER A 1 588 ? -35.608 -5.397 19.985 1.00 90.81 588 SER A C 1
ATOM 4651 O O . SER A 1 588 ? -34.707 -4.581 20.183 1.00 90.81 588 SER A O 1
ATOM 4653 N N . ALA A 1 589 ? -36.874 -4.992 19.841 1.00 88.81 589 ALA A N 1
ATOM 4654 C CA . ALA A 1 589 ? -37.255 -3.575 19.845 1.00 88.81 589 ALA A CA 1
ATOM 4655 C C . ALA A 1 589 ? -36.812 -2.817 21.120 1.00 88.81 589 ALA A C 1
ATOM 4657 O O . ALA A 1 589 ? -36.432 -1.647 21.042 1.00 88.81 589 ALA A O 1
ATOM 4658 N N . GLY A 1 590 ? -36.809 -3.486 22.281 1.00 91.19 590 GLY A N 1
ATOM 4659 C CA . GLY A 1 590 ? -36.321 -2.917 23.542 1.00 91.19 590 GLY A CA 1
ATOM 4660 C C . GLY A 1 590 ? -34.801 -2.727 23.562 1.00 91.19 590 GLY A C 1
ATOM 4661 O O . GLY A 1 590 ? -34.314 -1.667 23.959 1.00 91.19 590 GLY A O 1
ATOM 4662 N N . GLU A 1 591 ? -34.049 -3.710 23.063 1.00 91.75 591 GLU A N 1
ATOM 4663 C CA . GLU A 1 591 ? -32.590 -3.623 22.926 1.00 91.75 591 GLU A CA 1
ATOM 4664 C C . GLU A 1 591 ? -32.190 -2.559 21.898 1.00 91.75 591 GLU A C 1
ATOM 4666 O O . GLU A 1 591 ? -31.364 -1.705 22.209 1.00 91.75 591 GLU A O 1
ATOM 4671 N N . LYS A 1 592 ? -32.838 -2.521 20.725 1.00 91.44 592 LYS A N 1
ATOM 4672 C CA . LYS A 1 592 ? -32.673 -1.461 19.712 1.00 91.44 592 LYS A CA 1
ATOM 4673 C C . LYS A 1 592 ? -32.902 -0.068 20.304 1.00 91.44 592 LYS A C 1
ATOM 4675 O O . LYS A 1 592 ? -32.143 0.854 20.018 1.00 91.44 592 LYS A O 1
ATOM 4680 N N . LEU A 1 593 ? -33.910 0.112 21.163 1.00 93.38 593 LEU A N 1
ATOM 4681 C CA . LEU A 1 593 ? -34.151 1.391 21.842 1.00 93.38 593 LEU A CA 1
ATOM 4682 C C . LEU A 1 593 ? -33.032 1.748 22.838 1.00 93.38 593 LEU A C 1
ATOM 4684 O O . LEU A 1 593 ? -32.614 2.906 22.895 1.00 93.38 593 LEU A O 1
ATOM 4688 N N . ALA A 1 594 ? -32.528 0.778 23.605 1.00 95.25 594 ALA A N 1
ATOM 4689 C CA . ALA A 1 594 ? -31.418 0.987 24.536 1.00 95.25 594 ALA A CA 1
ATOM 4690 C C . ALA A 1 594 ? -30.093 1.297 23.809 1.00 95.25 594 ALA A C 1
ATOM 4692 O O . ALA A 1 594 ? -29.383 2.232 24.186 1.00 95.25 594 ALA A O 1
ATOM 4693 N N . LEU A 1 595 ? -29.793 0.564 22.734 1.00 95.06 595 LEU A N 1
ATOM 4694 C CA . LEU A 1 595 ? -28.610 0.748 21.894 1.00 95.06 595 LEU A CA 1
ATOM 4695 C C . LEU A 1 595 ? -28.645 2.099 21.162 1.00 95.06 595 LEU A C 1
ATOM 4697 O O . LEU A 1 595 ? -27.678 2.852 21.260 1.00 95.06 595 LEU A O 1
ATOM 4701 N N . ARG A 1 596 ? -29.776 2.481 20.545 1.00 93.38 596 ARG A N 1
ATOM 4702 C CA . ARG A 1 596 ? -29.977 3.828 19.967 1.00 93.38 596 ARG A CA 1
ATOM 4703 C C . ARG A 1 596 ? -29.739 4.940 20.995 1.00 93.38 596 ARG A C 1
ATOM 4705 O O . ARG A 1 596 ? -28.981 5.864 20.722 1.00 93.38 596 ARG A O 1
ATOM 4712 N N . ARG A 1 597 ? -30.317 4.840 22.202 1.00 95.19 597 ARG A N 1
ATOM 4713 C CA . ARG A 1 597 ? -30.087 5.824 23.284 1.00 95.19 597 ARG A CA 1
ATOM 4714 C C . ARG A 1 597 ? -28.607 5.928 23.667 1.00 95.19 597 ARG A C 1
ATOM 4716 O O . ARG A 1 597 ? -28.111 7.036 23.861 1.00 95.19 597 ARG A O 1
ATOM 4723 N N . LYS A 1 598 ? -27.897 4.798 23.741 1.00 95.88 598 LYS A N 1
ATOM 4724 C CA . LYS A 1 598 ? -26.452 4.759 24.011 1.00 95.88 598 LYS A CA 1
ATOM 4725 C C . LYS A 1 598 ? -25.639 5.389 22.875 1.00 95.88 598 LYS A C 1
ATOM 4727 O O . LYS A 1 598 ? -24.721 6.151 23.160 1.00 95.88 598 LYS A O 1
ATOM 4732 N N . ALA A 1 599 ? -25.999 5.138 21.617 1.00 95.00 599 ALA A N 1
ATOM 4733 C CA . ALA A 1 599 ? -25.367 5.751 20.451 1.00 95.00 599 ALA A CA 1
ATOM 4734 C C . ALA A 1 599 ? -25.519 7.285 20.452 1.00 95.00 599 ALA A C 1
ATOM 4736 O O . ALA A 1 599 ? -24.519 7.989 20.375 1.00 95.00 599 ALA A O 1
ATOM 4737 N N . THR A 1 600 ? -26.732 7.814 20.657 1.00 94.50 600 THR A N 1
ATOM 4738 C CA . THR A 1 600 ? -26.995 9.271 20.712 1.00 94.50 600 THR A CA 1
ATOM 4739 C C . THR A 1 600 ? -26.377 9.972 21.932 1.00 94.50 600 THR A C 1
ATOM 4741 O O . THR A 1 600 ? -26.183 11.188 21.917 1.00 94.50 600 THR A O 1
ATOM 4744 N N . ALA A 1 601 ? -26.074 9.236 23.007 1.00 95.62 601 ALA A N 1
ATOM 4745 C CA . ALA A 1 601 ? -25.274 9.749 24.119 1.00 95.62 601 ALA A CA 1
ATOM 4746 C C . ALA A 1 601 ? -23.774 9.754 23.775 1.00 95.62 601 ALA A C 1
ATOM 4748 O O . ALA A 1 601 ? -23.072 10.721 24.063 1.00 95.62 601 ALA A O 1
ATOM 4749 N N . ASN A 1 602 ? -23.290 8.691 23.129 1.00 96.31 602 ASN A N 1
ATOM 4750 C CA . ASN A 1 602 ? -21.890 8.546 22.748 1.00 96.31 602 ASN A CA 1
ATOM 4751 C C . ASN A 1 602 ? -21.459 9.510 21.634 1.00 96.31 602 ASN A C 1
ATOM 4753 O O . ASN A 1 602 ? -20.348 10.027 21.707 1.00 96.31 602 ASN A O 1
ATOM 4757 N N . SER A 1 603 ? -22.330 9.823 20.668 1.00 95.06 603 SER A N 1
ATOM 4758 C CA . SER A 1 603 ? -22.020 10.754 19.571 1.00 95.06 603 SER A CA 1
ATOM 4759 C C . SER A 1 603 ? -21.719 12.188 20.025 1.00 95.06 603 SER A C 1
ATOM 4761 O O . SER A 1 603 ? -21.196 12.982 19.254 1.00 95.06 603 SER A O 1
ATOM 4763 N N . LYS A 1 604 ? -22.018 12.523 21.286 1.00 95.75 604 LYS A N 1
ATOM 4764 C CA . LYS A 1 604 ? -21.785 13.845 21.891 1.00 95.75 604 LYS A CA 1
ATOM 4765 C C . LYS A 1 604 ? -20.553 13.895 22.798 1.00 95.75 604 LYS A C 1
ATOM 4767 O O . LYS A 1 604 ? -20.284 14.935 23.398 1.00 95.75 604 LYS A O 1
ATOM 4772 N N . ARG A 1 605 ? -19.822 12.783 22.938 1.00 96.19 605 ARG A N 1
ATOM 4773 C CA . ARG A 1 605 ? -18.588 12.713 23.733 1.00 96.19 605 ARG A CA 1
ATOM 4774 C C . ARG A 1 605 ? -17.497 13.565 23.081 1.00 96.19 605 ARG A C 1
ATOM 4776 O O . ARG A 1 605 ? -17.412 13.648 21.860 1.00 96.19 605 ARG A O 1
ATOM 4783 N N . PHE A 1 606 ? -16.656 14.190 23.897 1.00 95.94 606 PHE A N 1
ATOM 4784 C CA . PHE A 1 606 ? -15.477 14.939 23.453 1.00 95.94 606 PHE A CA 1
ATOM 4785 C C . PHE A 1 606 ? -14.398 14.923 24.550 1.00 95.94 606 PHE A C 1
ATOM 4787 O O . PHE A 1 606 ? -14.679 14.550 25.695 1.00 95.94 606 PHE A O 1
ATOM 4794 N N . GLY A 1 607 ? -13.157 15.274 24.195 1.00 95.50 607 GLY A N 1
ATOM 4795 C CA . GLY A 1 607 ? -12.015 15.293 25.116 1.00 95.50 607 GLY A CA 1
ATOM 4796 C C . GLY A 1 607 ? -11.854 13.994 25.919 1.00 95.50 607 GLY A C 1
ATOM 4797 O O . GLY A 1 607 ? -11.972 12.890 25.387 1.00 95.50 607 GLY A O 1
ATOM 4798 N N . VAL A 1 608 ? -11.641 14.115 27.230 1.00 95.75 608 VAL A N 1
ATOM 4799 C CA . VAL A 1 608 ? -11.375 12.980 28.136 1.00 95.75 608 VAL A CA 1
ATOM 4800 C C . VAL A 1 608 ? -12.512 11.939 28.175 1.00 95.75 608 VAL A C 1
ATOM 4802 O O . VAL A 1 608 ? -12.246 10.752 28.361 1.00 95.75 608 VAL A O 1
ATOM 4805 N N . ASP A 1 609 ? -13.780 12.328 27.988 1.00 97.06 609 ASP A N 1
ATOM 4806 C CA . ASP A 1 609 ? -14.902 11.367 27.978 1.00 97.06 609 ASP A CA 1
ATOM 4807 C C . ASP A 1 609 ? -15.043 10.631 26.629 1.00 97.06 609 ASP A C 1
ATOM 4809 O O . ASP A 1 609 ? -15.540 9.503 26.571 1.00 97.06 609 ASP A O 1
ATOM 4813 N N . LEU A 1 610 ? -14.529 11.222 25.546 1.00 97.75 610 LEU A N 1
ATOM 4814 C CA . LEU A 1 610 ? -14.319 10.533 24.272 1.00 97.75 610 LEU A CA 1
ATOM 4815 C C . LEU A 1 610 ? -13.129 9.568 24.363 1.00 97.75 610 LEU A C 1
ATOM 4817 O O . LEU A 1 610 ? -13.294 8.394 24.044 1.00 97.75 610 LEU A O 1
ATOM 4821 N N . GLN A 1 611 ? -11.982 10.007 24.893 1.00 97.00 611 GLN A N 1
ATOM 4822 C CA . GLN A 1 611 ? -10.804 9.150 25.108 1.00 97.00 611 GLN A CA 1
ATOM 4823 C C . GLN A 1 611 ? -11.155 7.897 25.933 1.00 97.00 611 GLN A C 1
ATOM 4825 O O . GLN A 1 611 ? -10.859 6.782 25.512 1.00 97.00 611 GLN A O 1
ATOM 4830 N N . LYS A 1 612 ? -11.901 8.048 27.039 1.00 97.62 612 LYS A N 1
ATOM 4831 C CA . LYS A 1 612 ? -12.404 6.918 27.851 1.00 97.62 612 LYS A CA 1
ATOM 4832 C C . LYS A 1 612 ? -13.327 5.965 27.082 1.00 97.62 612 LYS A C 1
ATOM 4834 O O . LYS A 1 612 ? -13.314 4.763 27.346 1.00 97.62 612 LYS A O 1
ATOM 4839 N N . TRP A 1 613 ? -14.138 6.475 26.153 1.00 98.06 613 TRP A N 1
ATOM 4840 C CA . TRP A 1 613 ? -14.994 5.636 25.310 1.00 98.06 613 TRP A CA 1
ATOM 4841 C C . TRP A 1 613 ? -14.177 4.864 24.268 1.00 98.06 613 TRP A C 1
ATOM 4843 O O . TRP A 1 613 ? -14.402 3.663 24.113 1.00 98.06 613 TRP A O 1
ATOM 4853 N N . ILE A 1 614 ? -13.199 5.513 23.629 1.00 98.44 614 ILE A N 1
ATOM 4854 C CA . ILE A 1 614 ? -12.254 4.871 22.705 1.00 98.44 614 ILE A CA 1
ATOM 4855 C C . ILE A 1 614 ? -11.489 3.765 23.437 1.00 98.44 614 ILE A C 1
ATOM 4857 O O . ILE A 1 614 ? -11.537 2.618 23.010 1.00 98.44 614 ILE A O 1
ATOM 4861 N N . ASP A 1 615 ? -10.883 4.053 24.590 1.00 98.06 615 ASP A N 1
ATOM 4862 C CA . ASP A 1 615 ? -10.080 3.077 25.342 1.00 98.06 615 ASP A CA 1
ATOM 4863 C C . ASP A 1 615 ? -10.919 1.870 25.801 1.00 98.06 615 ASP A C 1
ATOM 4865 O O . ASP A 1 615 ? -10.461 0.726 25.741 1.00 98.06 615 ASP A O 1
ATOM 4869 N N . SER A 1 616 ? -12.188 2.092 26.167 1.00 97.38 616 SER A N 1
ATOM 4870 C CA . SER A 1 616 ? -13.146 1.020 26.474 1.00 97.38 616 SER A CA 1
ATOM 4871 C C . SER A 1 616 ? -13.545 0.168 25.259 1.00 97.38 616 SER A C 1
ATOM 4873 O O . SER A 1 616 ? -14.032 -0.950 25.453 1.00 97.38 616 SER A O 1
ATOM 4875 N N . LEU A 1 617 ? -13.405 0.677 24.033 1.00 97.19 617 LEU A N 1
ATOM 4876 C CA . LEU A 1 617 ? -13.625 -0.074 22.796 1.00 97.19 617 LEU A CA 1
ATOM 4877 C C . LEU A 1 617 ? -12.344 -0.809 22.378 1.00 97.19 617 LEU A C 1
ATOM 4879 O O . LEU A 1 617 ? -12.381 -2.020 22.161 1.00 97.19 617 LEU A O 1
ATOM 4883 N N . THR A 1 618 ? -11.207 -0.112 22.345 1.00 96.88 618 THR A N 1
ATOM 4884 C CA . THR A 1 618 ? -9.888 -0.654 21.992 1.00 96.88 618 THR A CA 1
ATOM 4885 C C . THR A 1 618 ? -9.523 -1.859 22.859 1.00 96.88 618 THR A C 1
ATOM 4887 O O . THR A 1 618 ? -9.218 -2.924 22.327 1.00 96.88 618 THR A O 1
ATOM 4890 N N . ASN A 1 619 ? -9.678 -1.757 24.185 1.00 95.81 619 ASN A N 1
ATOM 4891 C CA . ASN A 1 619 ? -9.381 -2.832 25.146 1.00 95.81 619 ASN A CA 1
ATOM 4892 C C . ASN A 1 619 ? -10.249 -4.101 24.973 1.00 95.81 619 ASN A C 1
ATOM 4894 O O . ASN A 1 619 ? -10.017 -5.107 25.638 1.00 95.81 619 ASN A O 1
ATOM 4898 N N . ARG A 1 620 ? -11.282 -4.065 24.121 1.00 94.75 620 ARG A N 1
ATOM 4899 C CA . ARG A 1 620 ? -12.113 -5.229 23.776 1.00 94.75 620 ARG A CA 1
ATOM 4900 C C . ARG A 1 620 ? -11.701 -5.896 22.454 1.00 94.75 620 ARG A C 1
ATOM 4902 O O . ARG A 1 620 ? -12.028 -7.062 22.251 1.00 94.75 620 ARG A O 1
ATOM 4909 N N . PHE A 1 621 ? -11.047 -5.159 21.558 1.00 95.88 621 PHE A N 1
ATOM 4910 C CA . PHE A 1 621 ? -10.711 -5.604 20.198 1.00 95.88 621 PHE A CA 1
ATOM 4911 C C . PHE A 1 621 ? -9.214 -5.819 19.975 1.00 95.88 621 PHE A C 1
ATOM 4913 O O . PHE A 1 621 ? -8.836 -6.437 18.984 1.00 95.88 621 PHE A O 1
ATOM 4920 N N . TYR A 1 622 ? -8.367 -5.348 20.888 1.00 97.00 622 TYR A N 1
ATOM 4921 C CA . TYR A 1 622 ? -6.917 -5.377 20.755 1.00 97.00 622 TYR A CA 1
ATOM 4922 C C . TYR A 1 622 ? -6.258 -5.883 22.032 1.00 97.00 622 TYR A C 1
ATOM 4924 O O . TYR A 1 622 ? -6.665 -5.540 23.141 1.00 97.00 622 TYR A O 1
ATOM 4932 N N . LYS A 1 623 ? -5.191 -6.668 21.866 1.00 96.00 623 LYS A N 1
ATOM 4933 C CA . LYS A 1 623 ? -4.301 -7.076 22.952 1.00 96.00 623 LYS A CA 1
ATOM 4934 C C . LYS A 1 623 ? -2.959 -6.352 22.817 1.00 96.00 623 LYS A C 1
ATOM 4936 O O . LYS A 1 623 ? -2.299 -6.497 21.790 1.00 96.00 623 LYS A O 1
ATOM 4941 N N . VAL A 1 624 ? -2.535 -5.677 23.888 1.00 97.38 624 VAL A N 1
ATOM 4942 C CA . VAL A 1 624 ? -1.115 -5.397 24.167 1.00 97.38 624 VAL A CA 1
ATOM 4943 C C . VAL A 1 624 ? -0.443 -6.730 24.500 1.00 97.38 624 VAL A C 1
ATOM 4945 O O . VAL A 1 624 ? -0.898 -7.446 25.397 1.00 97.38 624 VAL A O 1
ATOM 4948 N N . VAL A 1 625 ? 0.559 -7.119 23.716 1.00 97.00 625 VAL A N 1
ATOM 4949 C CA . VAL A 1 625 ? 1.225 -8.422 23.819 1.00 97.00 625 VAL A CA 1
ATOM 4950 C C . VAL A 1 625 ? 2.412 -8.335 24.767 1.00 97.00 625 VAL A C 1
ATOM 4952 O O . VAL A 1 625 ? 2.434 -9.084 25.740 1.00 97.00 625 VAL A O 1
ATOM 4955 N N . GLU A 1 626 ? 3.343 -7.426 24.478 1.00 96.25 626 GLU A N 1
ATOM 4956 C CA . GLU A 1 626 ? 4.628 -7.259 25.162 1.00 96.25 626 GLU A CA 1
ATOM 4957 C C . GLU A 1 626 ? 5.202 -5.859 24.865 1.00 96.25 626 GLU A C 1
ATOM 4959 O O . GLU A 1 626 ? 4.812 -5.230 23.875 1.00 96.25 626 GLU A O 1
ATOM 4964 N N . SER A 1 627 ? 6.116 -5.377 25.709 1.00 97.31 627 SER A N 1
ATOM 4965 C CA . SER A 1 627 ? 6.778 -4.071 25.579 1.00 97.31 627 SER A CA 1
ATOM 4966 C C . SER A 1 627 ? 8.276 -4.211 25.849 1.00 97.31 627 SER A C 1
ATOM 4968 O O . SER A 1 627 ? 8.666 -4.919 26.773 1.00 97.31 627 SER A O 1
ATOM 4970 N N . CYS A 1 628 ? 9.102 -3.494 25.092 1.00 97.69 628 CYS A N 1
ATOM 4971 C CA . CYS A 1 628 ? 10.552 -3.412 25.272 1.00 97.69 628 CYS A CA 1
ATOM 4972 C C . CYS A 1 628 ? 10.995 -1.943 25.364 1.00 97.69 628 CYS A C 1
ATOM 4974 O O . CYS A 1 628 ? 10.246 -1.029 25.004 1.00 97.69 628 CYS A O 1
ATOM 4976 N N . ALA A 1 629 ? 12.213 -1.703 25.851 1.00 97.25 629 ALA A N 1
ATOM 4977 C CA . ALA A 1 629 ? 12.813 -0.373 25.887 1.00 97.25 629 ALA A CA 1
ATOM 4978 C C . ALA A 1 629 ? 13.799 -0.183 24.725 1.00 97.25 629 ALA A C 1
ATOM 4980 O O . ALA A 1 629 ? 14.677 -1.017 24.501 1.00 97.25 629 ALA A O 1
ATOM 4981 N N . ALA A 1 630 ? 13.694 0.940 24.012 1.00 96.38 630 ALA A N 1
ATOM 4982 C CA . ALA A 1 630 ? 14.631 1.331 22.958 1.00 96.38 630 ALA A CA 1
ATOM 4983 C C . ALA A 1 630 ? 15.914 1.902 23.595 1.00 96.38 630 ALA A C 1
ATOM 4985 O O . ALA A 1 630 ? 16.153 3.109 23.620 1.00 96.38 630 ALA A O 1
ATOM 4986 N N . SER A 1 631 ? 16.685 1.004 24.207 1.00 93.38 631 SER A N 1
ATOM 4987 C CA . SER A 1 631 ? 17.846 1.264 25.056 1.00 93.38 631 SER A CA 1
ATOM 4988 C C . SER A 1 631 ? 18.802 0.075 24.983 1.00 93.38 631 SER A C 1
ATOM 4990 O O . SER A 1 631 ? 18.360 -1.070 24.956 1.00 93.38 631 SER A O 1
ATOM 4992 N N . THR A 1 632 ? 20.111 0.325 25.047 1.00 88.00 632 THR A N 1
ATOM 4993 C CA . THR A 1 632 ? 21.153 -0.722 25.059 1.00 88.00 632 THR A CA 1
ATOM 4994 C C . THR A 1 632 ? 21.248 -1.484 26.389 1.00 88.00 632 THR A C 1
ATOM 4996 O O . THR A 1 632 ? 22.095 -2.364 26.552 1.00 88.00 632 THR A O 1
ATOM 4999 N N . ARG A 1 633 ? 20.414 -1.143 27.384 1.00 91.00 633 ARG A N 1
ATOM 5000 C CA . ARG A 1 633 ? 20.383 -1.768 28.715 1.00 91.00 633 ARG A CA 1
ATOM 5001 C C . ARG A 1 633 ? 18.949 -1.982 29.194 1.00 91.00 633 ARG A C 1
ATOM 5003 O O . ARG A 1 633 ? 18.047 -1.217 28.851 1.00 91.00 633 ARG A O 1
ATOM 5010 N N . GLN A 1 634 ? 18.764 -2.995 30.045 1.00 91.69 634 GLN A N 1
ATOM 5011 C CA . GLN A 1 634 ? 17.502 -3.208 30.757 1.00 91.69 634 GLN A CA 1
ATOM 5012 C C . GLN A 1 634 ? 17.064 -1.921 31.462 1.00 91.69 634 GLN A C 1
ATOM 5014 O O . GLN A 1 634 ? 17.858 -1.269 32.143 1.00 91.69 634 GLN A O 1
ATOM 5019 N N . THR A 1 635 ? 15.798 -1.562 31.283 1.00 91.25 635 THR A N 1
ATOM 5020 C CA . THR A 1 635 ? 15.222 -0.304 31.759 1.00 91.25 635 THR A CA 1
ATOM 5021 C C . THR A 1 635 ? 14.168 -0.613 32.814 1.00 91.25 635 THR A C 1
ATOM 5023 O O . THR A 1 635 ? 13.195 -1.311 32.538 1.00 91.25 635 THR A O 1
ATOM 5026 N N . SER A 1 636 ? 14.370 -0.118 34.036 1.00 88.69 636 SER A N 1
ATOM 5027 C CA . SER A 1 636 ? 13.422 -0.301 35.140 1.00 88.69 636 SER A CA 1
ATOM 5028 C C . SER A 1 636 ? 12.414 0.845 35.159 1.00 88.69 636 SER A C 1
ATOM 5030 O O . SER A 1 636 ? 12.788 1.997 35.373 1.00 88.69 636 SER A O 1
ATOM 5032 N N . LEU A 1 637 ? 11.138 0.529 34.949 1.00 87.56 637 LEU A N 1
ATOM 5033 C CA . LEU A 1 637 ? 10.017 1.450 35.107 1.00 87.56 637 LEU A CA 1
ATOM 5034 C C . LEU A 1 637 ? 9.305 1.197 36.438 1.00 87.56 637 LEU A C 1
ATOM 5036 O O . LEU A 1 637 ? 9.118 0.056 36.872 1.00 87.56 637 LEU A O 1
ATOM 5040 N N . CYS A 1 638 ? 8.906 2.286 37.098 1.00 85.94 638 CYS A N 1
ATOM 5041 C CA . CYS A 1 638 ? 8.129 2.270 38.341 1.00 85.94 638 CYS A CA 1
ATOM 5042 C C . CYS A 1 638 ? 8.679 1.358 39.461 1.00 85.94 638 CYS A C 1
ATOM 5044 O O . CYS A 1 638 ? 7.922 0.867 40.297 1.00 85.94 638 CYS A O 1
ATOM 5046 N N . GLY A 1 639 ? 9.998 1.122 39.478 1.00 74.88 639 GLY A N 1
ATOM 5047 C CA . GLY A 1 639 ? 10.706 0.339 40.498 1.00 74.88 639 GLY A CA 1
ATOM 5048 C C . GLY A 1 639 ? 10.454 -1.175 40.485 1.00 74.88 639 GLY A C 1
ATOM 5049 O O . GLY A 1 639 ? 11.041 -1.877 41.304 1.00 74.88 639 GLY A O 1
ATOM 5050 N N . GLY A 1 640 ? 9.610 -1.686 39.582 1.00 77.25 640 GLY A N 1
ATOM 5051 C CA . GLY A 1 640 ? 9.199 -3.097 39.568 1.00 77.25 640 GLY A CA 1
ATOM 5052 C C . GLY A 1 640 ? 8.913 -3.697 38.189 1.00 77.25 640 GLY A C 1
ATOM 5053 O O . GLY A 1 640 ? 8.791 -4.915 38.087 1.00 77.25 640 GLY A O 1
ATOM 5054 N N . VAL A 1 641 ? 8.839 -2.887 37.129 1.00 87.56 641 VAL A N 1
ATOM 5055 C CA . VAL A 1 641 ? 8.673 -3.364 35.750 1.00 87.56 641 VAL A CA 1
ATOM 5056 C C . VAL A 1 641 ? 10.022 -3.273 35.043 1.00 87.56 641 VAL A C 1
ATOM 5058 O O . VAL A 1 641 ? 10.455 -2.191 34.655 1.00 87.56 641 VAL A O 1
ATOM 5061 N N . ILE A 1 642 ? 10.705 -4.407 34.889 1.00 91.94 642 ILE A N 1
ATOM 5062 C CA . ILE A 1 642 ? 11.967 -4.485 34.145 1.00 91.94 642 ILE A CA 1
ATOM 5063 C C . ILE A 1 642 ? 11.635 -4.756 32.678 1.00 91.94 642 ILE A C 1
ATOM 5065 O O . ILE A 1 642 ? 11.089 -5.810 32.359 1.00 91.94 642 ILE A O 1
ATOM 5069 N N . LEU A 1 643 ? 11.973 -3.816 31.797 1.00 94.88 643 LEU A N 1
ATOM 5070 C CA . LEU A 1 643 ? 11.882 -3.983 30.349 1.00 94.88 643 LEU A CA 1
ATOM 5071 C C . LEU A 1 643 ? 13.253 -4.332 29.769 1.00 94.88 643 LEU A C 1
ATOM 5073 O O . LEU A 1 643 ? 14.270 -3.737 30.137 1.00 94.88 643 LEU A O 1
ATOM 5077 N N . GLU A 1 644 ? 13.278 -5.288 28.847 1.00 95.88 644 GLU A N 1
ATOM 5078 C CA . GLU A 1 644 ? 14.488 -5.659 28.116 1.00 95.88 644 GLU A CA 1
ATOM 5079 C C . GLU A 1 644 ? 14.784 -4.704 26.942 1.00 95.88 644 GLU A C 1
ATOM 5081 O O . GLU A 1 644 ? 13.869 -4.033 26.448 1.00 95.88 644 GLU A O 1
ATOM 5086 N N . PRO A 1 645 ? 16.055 -4.614 26.496 1.00 97.56 645 PRO A N 1
ATOM 5087 C CA . PRO A 1 645 ? 16.421 -3.961 25.243 1.00 97.56 645 PRO A CA 1
ATOM 5088 C C . PRO A 1 645 ? 15.603 -4.492 24.066 1.00 97.56 645 PRO A C 1
ATOM 5090 O O . PRO A 1 645 ? 15.577 -5.698 23.829 1.00 97.56 645 PRO A O 1
ATOM 5093 N N . CYS A 1 646 ? 15.004 -3.603 23.276 1.00 97.88 646 CYS A N 1
ATOM 5094 C CA . CYS A 1 646 ? 14.295 -3.980 22.052 1.00 97.88 646 CYS A CA 1
ATOM 5095 C C . CYS A 1 646 ? 15.190 -4.750 21.057 1.00 97.88 646 CYS A C 1
ATOM 5097 O O . CYS A 1 646 ? 14.741 -5.723 20.449 1.00 97.88 646 CYS A O 1
ATOM 5099 N N . GLU A 1 647 ? 16.477 -4.389 20.988 1.00 95.94 647 GLU A N 1
ATOM 5100 C CA . GLU A 1 647 ? 17.534 -5.090 20.236 1.00 95.94 647 GLU A CA 1
ATOM 5101 C C . GLU A 1 647 ? 17.729 -6.561 20.664 1.00 95.94 647 GLU A C 1
ATOM 5103 O O . GLU A 1 647 ? 18.229 -7.371 19.889 1.00 95.94 647 GLU A O 1
ATOM 5108 N N . GLY A 1 648 ? 17.345 -6.926 21.893 1.00 94.06 648 GLY A N 1
ATOM 5109 C CA . GLY A 1 648 ? 17.428 -8.296 22.411 1.00 94.06 648 GLY A CA 1
ATOM 5110 C C . GLY A 1 648 ? 16.229 -9.183 22.057 1.00 94.06 648 GLY A C 1
ATOM 5111 O O . GLY A 1 648 ? 16.281 -10.390 22.286 1.00 94.06 648 GLY A O 1
ATOM 5112 N N . THR A 1 649 ? 15.154 -8.606 21.511 1.00 95.44 649 THR A N 1
ATOM 5113 C CA . THR A 1 649 ? 13.909 -9.328 21.207 1.00 95.44 649 THR A CA 1
ATOM 5114 C C . THR A 1 649 ? 13.970 -10.061 19.859 1.00 95.44 649 THR A C 1
ATOM 5116 O O . THR A 1 649 ? 14.844 -9.832 19.026 1.00 95.44 649 THR A O 1
ATOM 5119 N N . VAL A 1 650 ? 12.976 -10.918 19.600 1.00 94.62 650 VAL A N 1
ATOM 5120 C CA . VAL A 1 650 ? 12.758 -11.575 18.291 1.00 94.62 650 VAL A CA 1
ATOM 5121 C C . VAL A 1 650 ? 11.604 -10.960 17.485 1.00 94.62 650 VAL A C 1
ATOM 5123 O O . VAL A 1 650 ? 11.173 -11.532 16.484 1.00 94.62 650 VAL A O 1
ATOM 5126 N N . TRP A 1 651 ? 11.045 -9.836 17.947 1.00 96.50 651 TRP A N 1
ATOM 5127 C CA . TRP A 1 651 ? 9.842 -9.229 17.365 1.00 96.50 651 TRP A CA 1
ATOM 5128 C C . TRP A 1 651 ? 9.942 -7.723 17.119 1.00 96.50 651 TRP A C 1
ATOM 5130 O O . TRP A 1 651 ? 9.184 -7.231 16.285 1.00 96.50 651 TRP A O 1
ATOM 5140 N N . SER A 1 652 ? 10.826 -6.995 17.808 1.00 98.19 652 SER A N 1
ATOM 5141 C CA . SER A 1 652 ? 10.937 -5.538 17.676 1.00 98.19 652 SER A CA 1
ATOM 5142 C C . SER A 1 652 ? 11.398 -5.110 16.282 1.00 98.19 652 SER A C 1
ATOM 5144 O O . SER A 1 652 ? 12.172 -5.823 15.647 1.00 98.19 652 SER A O 1
ATOM 5146 N N . SER A 1 653 ? 10.999 -3.916 15.831 1.00 97.31 653 SER A N 1
ATOM 5147 C CA . SER A 1 653 ? 11.601 -3.283 14.645 1.00 97.31 653 SER A CA 1
ATOM 5148 C C . SER A 1 653 ? 13.083 -2.933 14.848 1.00 97.31 653 SER A C 1
ATOM 5150 O O . SER A 1 653 ? 13.827 -2.809 13.879 1.00 97.31 653 SER A O 1
ATOM 5152 N N . LEU A 1 654 ? 13.517 -2.822 16.109 1.00 96.56 654 LEU A N 1
ATOM 5153 C CA . LEU A 1 654 ? 14.901 -2.581 16.521 1.00 96.56 654 LEU A CA 1
ATOM 5154 C C . LEU A 1 654 ? 15.689 -3.886 16.742 1.00 96.56 654 LEU A C 1
ATOM 5156 O O . LEU A 1 654 ? 16.872 -3.836 17.074 1.00 96.56 654 LEU A O 1
ATOM 5160 N N . ALA A 1 655 ? 15.061 -5.057 16.584 1.00 95.50 655 ALA A N 1
ATOM 5161 C CA . ALA A 1 655 ? 15.764 -6.334 16.637 1.00 95.50 655 ALA A CA 1
ATOM 5162 C C . ALA A 1 655 ? 16.696 -6.487 15.413 1.00 95.50 655 ALA A C 1
ATOM 5164 O O . ALA A 1 655 ? 16.335 -6.059 14.315 1.00 95.50 655 ALA A O 1
ATOM 5165 N N . PRO A 1 656 ? 17.871 -7.134 15.539 1.00 92.94 656 PRO A N 1
ATOM 5166 C CA . PRO A 1 656 ? 18.771 -7.351 14.411 1.00 92.94 656 PRO A CA 1
ATOM 5167 C C . PRO A 1 656 ? 18.083 -8.078 13.249 1.00 92.94 656 PRO A C 1
ATOM 5169 O O . PRO A 1 656 ? 17.641 -9.218 13.409 1.00 92.94 656 PRO A O 1
ATOM 5172 N N . ASP A 1 657 ? 18.049 -7.456 12.067 1.00 91.25 657 ASP A N 1
ATOM 5173 C CA . ASP A 1 657 ? 17.576 -8.077 10.824 1.00 91.25 657 ASP A CA 1
ATOM 5174 C C . ASP A 1 657 ? 18.682 -8.109 9.751 1.00 91.25 657 ASP A C 1
ATOM 5176 O O . ASP A 1 657 ? 18.702 -7.290 8.829 1.00 91.25 657 ASP A O 1
ATOM 5180 N N . PRO A 1 658 ? 19.640 -9.052 9.827 1.00 86.81 658 PRO A N 1
ATOM 5181 C CA . PRO A 1 658 ? 20.858 -8.988 9.019 1.00 86.81 658 PRO A CA 1
ATOM 5182 C C . PRO A 1 658 ? 20.643 -9.254 7.517 1.00 86.81 658 PRO A C 1
ATOM 5184 O O . PRO A 1 658 ? 21.598 -9.201 6.748 1.00 86.81 658 PRO A O 1
ATOM 5187 N N . LYS A 1 659 ? 19.412 -9.562 7.079 1.00 84.75 659 LYS A N 1
ATOM 5188 C CA . LYS A 1 659 ? 19.063 -9.689 5.652 1.00 84.75 659 LYS A CA 1
ATOM 5189 C C . LYS A 1 659 ? 18.743 -8.346 4.983 1.00 84.75 659 LYS A C 1
ATOM 5191 O O . LYS A 1 659 ? 18.842 -8.255 3.766 1.00 84.75 659 LYS A O 1
ATOM 5196 N N . SER A 1 660 ? 18.346 -7.336 5.761 1.00 83.25 660 SER A N 1
ATOM 5197 C CA . SER A 1 660 ? 18.003 -5.988 5.281 1.00 83.25 660 SER A CA 1
ATOM 5198 C C . SER A 1 660 ? 19.074 -4.941 5.616 1.00 83.25 660 SER A C 1
ATOM 5200 O O . SER A 1 660 ? 19.064 -3.847 5.055 1.00 83.25 660 SER A O 1
ATOM 5202 N N . GLN A 1 661 ? 20.031 -5.278 6.485 1.00 78.38 661 GLN A N 1
ATOM 5203 C CA . GLN A 1 661 ? 21.169 -4.423 6.821 1.00 78.38 661 GLN A CA 1
ATOM 5204 C C . GLN A 1 661 ? 22.163 -4.294 5.656 1.00 78.38 661 GLN A C 1
ATOM 5206 O O . GLN A 1 661 ? 22.661 -5.286 5.124 1.00 78.38 661 GLN A O 1
ATOM 5211 N N . ILE A 1 662 ? 22.503 -3.051 5.309 1.00 69.62 662 ILE A N 1
ATOM 5212 C CA . ILE A 1 662 ? 23.579 -2.724 4.366 1.00 69.62 662 ILE A CA 1
ATOM 5213 C C . ILE A 1 662 ? 24.920 -2.835 5.108 1.00 69.62 662 ILE A C 1
ATOM 5215 O O . ILE A 1 662 ? 25.112 -2.239 6.167 1.00 69.62 662 ILE A O 1
ATOM 5219 N N . CYS A 1 663 ? 25.843 -3.629 4.566 1.00 69.75 663 CYS A N 1
ATOM 5220 C CA . CYS A 1 663 ? 27.162 -3.903 5.146 1.00 69.75 663 CYS A CA 1
ATOM 5221 C C . CYS A 1 663 ? 28.297 -3.427 4.222 1.00 69.75 663 CYS A C 1
ATOM 5223 O O . CYS A 1 663 ? 28.062 -2.896 3.136 1.00 69.75 663 CYS A O 1
ATOM 5225 N N . THR A 1 664 ? 29.550 -3.602 4.656 1.00 71.31 664 THR A N 1
ATOM 5226 C CA . THR A 1 664 ? 30.737 -3.223 3.875 1.00 71.31 664 THR A CA 1
ATOM 5227 C C . THR A 1 664 ? 30.771 -3.887 2.501 1.00 71.31 664 THR A C 1
ATOM 5229 O O . THR A 1 664 ? 30.332 -5.023 2.332 1.00 71.31 664 THR A O 1
ATOM 5232 N N . VAL A 1 665 ? 31.339 -3.193 1.511 1.00 68.81 665 VAL A N 1
ATOM 5233 C CA . VAL A 1 665 ? 31.611 -3.790 0.199 1.00 68.81 665 VAL A CA 1
ATOM 5234 C C . VAL A 1 665 ? 32.874 -4.647 0.285 1.00 68.81 665 VAL A C 1
ATOM 5236 O O . VAL A 1 665 ? 33.949 -4.188 0.666 1.00 68.81 665 VAL A O 1
ATOM 5239 N N . ASN A 1 666 ? 32.740 -5.900 -0.123 1.00 66.00 666 ASN A N 1
ATOM 5240 C CA . ASN A 1 666 ? 33.804 -6.875 -0.216 1.00 66.00 666 ASN A CA 1
ATOM 5241 C C . ASN A 1 666 ? 34.746 -6.527 -1.382 1.00 66.00 666 ASN A C 1
ATOM 5243 O O . ASN A 1 666 ? 34.435 -6.797 -2.546 1.00 66.00 666 ASN A O 1
ATOM 5247 N N . ASN A 1 667 ? 35.926 -5.984 -1.077 1.00 61.28 667 ASN A N 1
ATOM 5248 C CA . ASN A 1 667 ? 36.906 -5.502 -2.067 1.00 61.28 667 ASN A CA 1
ATOM 5249 C C . ASN A 1 667 ? 37.345 -6.539 -3.129 1.00 61.28 667 ASN A C 1
ATOM 5251 O O . ASN A 1 667 ? 37.860 -6.155 -4.177 1.00 61.28 667 ASN A O 1
ATOM 5255 N N . ILE A 1 668 ? 37.164 -7.843 -2.882 1.00 58.34 668 ILE A N 1
ATOM 5256 C CA . ILE A 1 668 ? 37.546 -8.918 -3.817 1.00 58.34 668 ILE A CA 1
ATOM 5257 C C . ILE A 1 668 ? 36.410 -9.236 -4.803 1.00 58.34 668 ILE A C 1
ATOM 5259 O O . ILE A 1 668 ? 36.663 -9.528 -5.973 1.00 58.34 668 ILE A O 1
ATOM 5263 N N . THR A 1 669 ? 35.156 -9.203 -4.346 1.00 59.44 669 THR A N 1
ATOM 5264 C CA . THR A 1 669 ? 33.987 -9.622 -5.143 1.00 59.44 669 THR A CA 1
ATOM 5265 C C . THR A 1 669 ? 33.137 -8.466 -5.664 1.00 59.44 669 THR A C 1
ATOM 5267 O O . THR A 1 669 ? 32.367 -8.677 -6.600 1.00 59.44 669 THR A O 1
ATOM 5270 N N . GLY A 1 670 ? 33.266 -7.261 -5.097 1.00 60.66 670 GLY A N 1
ATOM 5271 C CA . GLY A 1 670 ? 32.450 -6.091 -5.440 1.00 60.66 670 GLY A CA 1
ATOM 5272 C C . GLY A 1 670 ? 30.982 -6.197 -5.006 1.00 60.66 670 GLY A C 1
ATOM 5273 O O . GLY A 1 670 ? 30.142 -5.473 -5.531 1.00 60.66 670 GLY A O 1
ATOM 5274 N N . ARG A 1 671 ? 30.659 -7.120 -4.092 1.00 63.22 671 ARG A N 1
ATOM 5275 C CA . ARG A 1 671 ? 29.336 -7.271 -3.462 1.00 63.22 671 ARG A CA 1
ATOM 5276 C C . ARG A 1 671 ? 29.376 -6.726 -2.037 1.00 63.22 671 ARG A C 1
ATOM 5278 O O . ARG A 1 671 ? 30.451 -6.664 -1.456 1.00 63.22 671 ARG A O 1
ATOM 5285 N N . MET A 1 672 ? 28.225 -6.414 -1.444 1.00 64.56 672 MET A N 1
ATOM 5286 C CA . MET A 1 672 ? 28.143 -6.315 0.018 1.00 64.56 672 MET A CA 1
ATOM 5287 C C . MET A 1 672 ? 28.553 -7.655 0.645 1.00 64.56 672 MET A C 1
ATOM 5289 O O . MET A 1 672 ? 28.138 -8.718 0.168 1.00 64.56 672 MET A O 1
ATOM 5293 N N . ASP A 1 673 ? 29.351 -7.612 1.708 1.00 60.66 673 ASP A N 1
ATOM 5294 C CA . ASP A 1 673 ? 29.534 -8.757 2.592 1.00 60.66 673 ASP A CA 1
ATOM 5295 C C . ASP A 1 673 ? 28.174 -9.096 3.213 1.00 60.66 673 ASP A C 1
ATOM 5297 O O . ASP A 1 673 ? 27.606 -8.290 3.949 1.00 60.66 673 ASP A O 1
ATOM 5301 N N . ARG A 1 674 ? 27.641 -10.299 2.949 1.00 59.31 674 ARG A N 1
ATOM 5302 C CA . ARG A 1 674 ? 26.584 -10.847 3.815 1.00 59.31 674 ARG A CA 1
ATOM 5303 C C . ARG A 1 674 ? 27.150 -10.882 5.243 1.00 59.31 674 ARG A C 1
ATOM 5305 O O . ARG A 1 674 ? 28.293 -11.323 5.380 1.00 59.31 674 ARG A O 1
ATOM 5312 N N . PRO A 1 675 ? 26.413 -10.452 6.283 1.00 50.34 675 PRO A N 1
ATOM 5313 C CA . PRO A 1 675 ? 26.941 -10.368 7.644 1.00 50.34 675 PRO A CA 1
ATOM 5314 C C . PRO A 1 675 ? 27.363 -11.748 8.168 1.00 50.34 675 PRO A C 1
ATOM 5316 O O . PRO A 1 675 ? 26.560 -12.543 8.659 1.00 50.34 675 PRO A O 1
ATOM 5319 N N . TYR A 1 676 ? 28.656 -12.041 8.017 1.00 44.09 676 TYR A N 1
ATOM 5320 C CA . TYR A 1 676 ? 29.266 -13.302 8.405 1.00 44.09 676 TYR A CA 1
ATOM 5321 C C . TYR A 1 676 ? 29.713 -13.261 9.863 1.00 44.09 676 TYR A C 1
ATOM 5323 O O . TYR A 1 676 ? 30.354 -12.324 10.335 1.00 44.09 676 TYR A O 1
ATOM 5331 N N . VAL A 1 677 ? 29.387 -14.342 10.562 1.00 36.59 677 VAL A N 1
ATOM 5332 C CA . VAL A 1 677 ? 29.648 -14.548 11.985 1.00 36.59 677 VAL A CA 1
ATOM 5333 C C . VAL A 1 677 ? 31.159 -14.581 12.266 1.00 36.59 677 VAL A C 1
ATOM 5335 O O . VAL A 1 677 ? 31.820 -15.596 12.035 1.00 36.59 677 VAL A O 1
ATOM 5338 N N . ILE A 1 678 ? 31.709 -13.501 12.836 1.00 30.17 678 ILE A N 1
ATOM 5339 C CA . ILE A 1 678 ? 33.063 -13.483 13.425 1.00 30.17 678 ILE A CA 1
ATOM 5340 C C . ILE A 1 678 ? 33.040 -14.222 14.779 1.00 30.17 678 ILE A C 1
ATOM 5342 O O . ILE A 1 678 ? 33.233 -13.622 15.832 1.00 30.17 678 ILE A O 1
ATOM 5346 N N . SER A 1 679 ? 32.768 -15.533 14.765 1.00 29.41 679 SER A N 1
ATOM 5347 C CA . SER A 1 679 ? 32.860 -16.402 15.956 1.00 29.41 679 SER A CA 1
ATOM 5348 C C . SER A 1 679 ? 32.773 -17.916 15.672 1.00 29.41 679 SER A C 1
ATOM 5350 O O . SER A 1 679 ? 32.148 -18.653 16.434 1.00 29.41 679 SER A O 1
ATOM 5352 N N . GLN A 1 680 ? 33.435 -18.439 14.622 1.00 26.86 680 GLN A N 1
ATOM 5353 C CA . GLN A 1 680 ? 33.599 -19.908 14.510 1.00 26.86 680 GLN A CA 1
ATOM 5354 C C . GLN A 1 680 ? 34.893 -20.459 13.868 1.00 26.86 680 GLN A C 1
ATOM 5356 O O . GLN A 1 680 ? 34.970 -21.649 13.582 1.00 26.86 680 GLN A O 1
ATOM 5361 N N . PHE A 1 681 ? 35.952 -19.648 13.736 1.00 25.53 681 PHE A N 1
ATOM 5362 C CA . PHE A 1 681 ? 37.300 -20.111 13.339 1.00 25.53 681 PHE A CA 1
ATOM 5363 C C . PHE A 1 681 ? 38.359 -19.963 14.453 1.00 25.53 681 PHE A C 1
ATOM 5365 O O . PHE A 1 681 ? 39.511 -19.627 14.195 1.00 25.53 681 PHE A O 1
ATOM 5372 N N . LEU A 1 682 ? 37.984 -20.245 15.708 1.00 28.95 682 LEU A N 1
ATOM 5373 C CA . LEU A 1 682 ? 38.919 -20.364 16.840 1.00 28.95 682 LEU A CA 1
ATOM 5374 C C . LEU A 1 682 ? 38.611 -21.583 17.731 1.00 28.95 682 LEU A C 1
ATOM 5376 O O . LEU A 1 682 ? 38.275 -21.446 18.904 1.00 28.95 682 LEU A O 1
ATOM 5380 N N . SER A 1 683 ? 38.732 -22.791 17.172 1.00 26.88 683 SER A N 1
ATOM 5381 C CA . SER A 1 683 ? 39.187 -23.990 17.910 1.00 26.88 683 SER A CA 1
ATOM 5382 C C . SER A 1 683 ? 39.293 -25.229 17.010 1.00 26.88 683 SER A C 1
ATOM 5384 O O . SER A 1 683 ? 38.288 -25.805 16.626 1.00 26.88 683 SER A O 1
ATOM 5386 N N . VAL A 1 684 ? 40.528 -25.641 16.711 1.00 24.83 684 VAL A N 1
ATOM 5387 C CA . VAL A 1 684 ? 41.126 -26.997 16.800 1.00 24.83 684 VAL A CA 1
ATOM 5388 C C . VAL A 1 684 ? 42.656 -26.751 16.733 1.00 24.83 684 VAL A C 1
ATOM 5390 O O . VAL A 1 684 ? 43.080 -25.707 16.242 1.00 24.83 684 VAL A O 1
ATOM 5393 N N . GLY A 1 685 ? 43.481 -27.626 17.325 1.00 23.44 685 GLY A N 1
ATOM 5394 C CA . GLY A 1 685 ? 44.924 -27.396 17.542 1.00 23.44 685 GLY A CA 1
ATOM 5395 C C . GLY A 1 685 ? 45.787 -27.183 16.278 1.00 23.44 685 GLY A C 1
ATOM 5396 O O . GLY A 1 685 ? 45.324 -27.361 15.158 1.00 23.44 685 GLY A O 1
ATOM 5397 N N . THR A 1 686 ? 47.077 -26.847 16.407 1.00 23.97 686 THR A N 1
ATOM 5398 C CA . THR A 1 686 ? 47.973 -27.138 17.549 1.00 23.97 686 THR A CA 1
ATOM 5399 C C . THR A 1 686 ? 49.060 -26.079 17.788 1.00 23.97 686 THR A C 1
ATOM 5401 O O . THR A 1 686 ? 49.616 -25.550 16.834 1.00 23.97 686 THR A O 1
ATOM 5404 N N . THR A 1 687 ? 49.398 -25.859 19.067 1.00 26.41 687 THR A N 1
ATOM 5405 C CA . THR A 1 687 ? 50.707 -25.407 19.607 1.00 26.41 687 THR A CA 1
ATOM 5406 C C . THR A 1 687 ? 51.695 -24.730 18.637 1.00 26.41 687 THR A C 1
ATOM 5408 O O . THR A 1 687 ? 52.469 -25.414 17.971 1.00 26.41 687 THR A O 1
ATOM 5411 N N . ASP A 1 688 ? 51.795 -23.397 18.663 1.00 24.80 688 ASP A N 1
ATOM 5412 C CA . ASP A 1 688 ? 52.718 -22.742 19.608 1.00 24.80 688 ASP A CA 1
ATOM 5413 C C . ASP A 1 688 ? 52.590 -21.204 19.639 1.00 24.80 688 ASP A C 1
ATOM 5415 O O . ASP A 1 688 ? 52.051 -20.595 18.719 1.00 24.80 688 ASP A O 1
ATOM 5419 N N . LYS A 1 689 ? 53.161 -20.595 20.693 1.00 23.92 689 LYS A N 1
ATOM 5420 C CA . LYS A 1 689 ? 53.259 -19.143 20.991 1.00 23.92 689 LYS A CA 1
ATOM 5421 C C . LYS A 1 689 ? 51.954 -18.446 21.410 1.00 23.92 689 LYS A C 1
ATOM 5423 O O . LYS A 1 689 ? 51.107 -18.082 20.603 1.00 23.92 689 LYS A O 1
ATOM 5428 N N . MET A 1 690 ? 51.864 -18.169 22.713 1.00 21.78 690 MET A N 1
ATOM 5429 C CA . MET A 1 690 ? 50.891 -17.243 23.301 1.00 21.78 690 MET A CA 1
ATOM 5430 C C . MET A 1 690 ? 51.207 -15.790 22.926 1.00 21.78 690 MET A C 1
ATOM 5432 O O . MET A 1 690 ? 52.370 -15.402 22.986 1.00 21.78 690 MET A O 1
ATOM 5436 N N . TYR A 1 691 ? 50.172 -14.968 22.752 1.00 21.36 691 TYR A N 1
ATOM 5437 C CA . TYR A 1 691 ? 50.101 -13.653 23.400 1.00 21.36 691 TYR A CA 1
ATOM 5438 C C . TYR A 1 691 ? 48.668 -13.418 23.885 1.00 21.36 691 TYR A C 1
ATOM 5440 O O . TYR A 1 691 ? 47.711 -13.749 23.189 1.00 21.36 691 TYR A O 1
ATOM 5448 N N . ALA A 1 692 ? 48.527 -12.898 25.103 1.00 21.28 692 ALA A N 1
ATOM 5449 C CA . ALA A 1 692 ? 47.242 -12.627 25.741 1.00 21.28 692 ALA A CA 1
ATOM 5450 C C . ALA A 1 692 ? 47.008 -11.116 25.847 1.00 21.28 692 ALA A C 1
ATOM 5452 O O . ALA A 1 692 ? 47.963 -10.353 25.991 1.00 21.28 692 ALA A O 1
ATOM 5453 N N . LEU A 1 693 ? 45.741 -10.699 25.837 1.00 20.19 693 LEU A N 1
ATOM 5454 C CA . LEU A 1 693 ? 45.334 -9.324 26.119 1.00 20.19 693 LEU A CA 1
ATOM 5455 C C . LEU A 1 693 ? 44.171 -9.316 27.116 1.00 20.19 693 LEU A C 1
ATOM 5457 O O . LEU A 1 693 ? 43.029 -9.605 26.771 1.00 20.19 693 LEU A O 1
ATOM 5461 N N . ALA A 1 694 ? 44.494 -8.959 28.357 1.00 19.11 694 ALA A N 1
ATOM 5462 C CA . ALA A 1 694 ? 43.562 -8.413 29.336 1.00 19.11 694 ALA A CA 1
ATOM 5463 C C . ALA A 1 694 ? 43.939 -6.934 29.541 1.00 19.11 694 ALA A C 1
ATOM 5465 O O . ALA A 1 694 ? 45.125 -6.606 29.518 1.00 19.11 694 ALA A O 1
ATOM 5466 N N . GLY A 1 695 ? 42.955 -6.042 29.673 1.00 18.12 695 GLY A N 1
ATOM 5467 C CA . GLY A 1 695 ? 43.183 -4.588 29.729 1.00 18.12 695 GLY A CA 1
ATOM 5468 C C . GLY A 1 695 ? 43.135 -3.989 31.140 1.00 18.12 695 GLY A C 1
ATOM 5469 O O . GLY A 1 695 ? 42.832 -4.698 32.093 1.00 18.12 695 GLY A O 1
ATOM 5470 N N . VAL A 1 696 ? 43.406 -2.677 31.235 1.00 17.92 696 VAL A N 1
ATOM 5471 C CA . VAL A 1 696 ? 43.041 -1.696 32.294 1.00 17.92 696 VAL A CA 1
ATOM 5472 C C . VAL A 1 696 ? 43.505 -0.285 31.817 1.00 17.92 696 VAL A C 1
ATOM 5474 O O . VAL A 1 696 ? 44.156 -0.192 30.778 1.00 17.92 696 VAL A O 1
ATOM 5477 N N . VAL A 1 697 ? 43.123 0.811 32.496 1.00 18.73 697 VAL A N 1
ATOM 5478 C CA . VAL A 1 697 ? 43.383 2.239 32.129 1.00 18.73 697 VAL A CA 1
ATOM 5479 C C . VAL A 1 697 ? 44.191 2.970 33.248 1.00 18.73 697 VAL A C 1
ATOM 5481 O O . VAL A 1 697 ? 44.568 2.299 34.204 1.00 18.73 697 VAL A O 1
ATOM 5484 N N . PHE A 1 698 ? 44.578 4.265 33.243 1.00 19.97 698 PHE A N 1
ATOM 5485 C CA . PHE A 1 698 ? 43.801 5.513 33.032 1.00 19.97 698 PHE A CA 1
ATOM 5486 C C . PHE A 1 698 ? 44.702 6.791 32.999 1.00 19.97 698 PHE A C 1
ATOM 5488 O O . PHE A 1 698 ? 45.562 6.900 33.863 1.00 19.97 698 PHE A O 1
ATOM 5495 N N . VAL A 1 699 ? 44.391 7.777 32.123 1.00 19.58 699 VAL A N 1
ATOM 5496 C CA . VAL A 1 699 ? 44.747 9.244 32.138 1.00 19.58 699 VAL A CA 1
ATOM 5497 C C . VAL A 1 699 ? 46.258 9.638 32.116 1.00 19.58 699 VAL A C 1
ATOM 5499 O O . VAL A 1 699 ? 47.056 9.085 32.859 1.00 19.58 699 VAL A O 1
ATOM 5502 N N . VAL A 1 700 ? 46.725 10.549 31.235 1.00 21.02 700 VAL A N 1
ATOM 5503 C CA . VAL A 1 700 ? 47.059 11.997 31.457 1.00 21.02 700 VAL A CA 1
ATOM 5504 C C . VAL A 1 700 ? 47.767 12.541 30.169 1.00 21.02 700 VAL A C 1
ATOM 5506 O O . VAL A 1 700 ? 48.429 11.749 29.504 1.00 21.02 700 VAL A O 1
ATOM 5509 N N . GLY A 1 701 ? 47.577 13.818 29.766 1.00 20.30 701 GLY A N 1
ATOM 5510 C CA . GLY A 1 701 ? 47.700 14.303 28.358 1.00 20.30 701 GLY A CA 1
ATOM 5511 C C . GLY A 1 701 ? 48.820 15.298 27.924 1.00 20.30 701 GLY A C 1
ATOM 5512 O O . GLY A 1 701 ? 49.992 14.939 27.923 1.00 20.30 701 GLY A O 1
ATOM 5513 N N . ASP A 1 702 ? 48.379 16.480 27.460 1.00 23.47 702 ASP A N 1
ATOM 5514 C CA . ASP A 1 702 ? 48.840 17.475 26.436 1.00 23.47 702 ASP A CA 1
ATOM 5515 C C . ASP A 1 702 ? 50.315 17.996 26.505 1.00 23.47 702 ASP A C 1
ATOM 5517 O O . ASP A 1 702 ? 51.012 17.678 27.459 1.00 23.47 702 ASP A O 1
ATOM 5521 N N . ASP A 1 703 ? 50.920 18.679 25.501 1.00 21.98 703 ASP A N 1
ATOM 5522 C CA . ASP A 1 703 ? 50.817 20.143 25.172 1.00 21.98 703 ASP A CA 1
ATOM 5523 C C . ASP A 1 703 ? 51.386 20.525 23.738 1.00 21.98 703 ASP A C 1
ATOM 5525 O O . ASP A 1 703 ? 51.408 19.689 22.831 1.00 21.98 703 ASP A O 1
ATOM 5529 N N . HIS A 1 704 ? 51.823 21.780 23.493 1.00 22.61 704 HIS A N 1
ATOM 5530 C CA . HIS A 1 704 ? 52.167 22.448 22.202 1.00 22.61 704 HIS A CA 1
ATOM 5531 C C . HIS A 1 704 ? 53.655 22.955 22.094 1.00 22.61 704 HIS A C 1
ATOM 5533 O O . HIS A 1 704 ? 54.342 22.982 23.109 1.00 22.61 704 HIS A O 1
ATOM 5539 N N . TYR A 1 705 ? 54.282 23.393 20.966 1.00 20.47 705 TYR A N 1
ATOM 5540 C CA . TYR A 1 705 ? 53.864 23.748 19.579 1.00 20.47 705 TYR A CA 1
ATOM 5541 C C . TYR A 1 705 ? 55.046 23.754 18.531 1.00 20.47 705 TYR A C 1
ATOM 5543 O O . TYR A 1 705 ? 56.198 23.922 18.914 1.00 20.47 705 TYR A O 1
ATOM 5551 N N . ILE A 1 706 ? 54.703 23.695 17.223 1.00 20.89 706 ILE A N 1
ATOM 5552 C CA . ILE A 1 706 ? 55.423 23.983 15.926 1.00 20.89 706 ILE A CA 1
ATOM 5553 C C . ILE A 1 706 ? 56.674 23.214 15.384 1.00 20.89 706 ILE A C 1
ATOM 5555 O O . ILE A 1 706 ? 57.747 23.204 15.973 1.00 20.89 706 ILE A O 1
ATOM 5559 N N . ASP A 1 707 ? 56.495 22.787 14.116 1.00 20.41 707 ASP A N 1
ATOM 5560 C CA . ASP A 1 707 ? 57.399 22.592 12.946 1.00 20.41 707 ASP A CA 1
ATOM 5561 C C . ASP A 1 707 ? 58.528 21.526 12.921 1.00 20.41 707 ASP A C 1
ATOM 5563 O O . ASP A 1 707 ? 59.184 21.219 13.911 1.00 20.41 707 ASP A O 1
ATOM 5567 N N . GLY A 1 708 ? 58.791 20.993 11.716 1.00 20.61 708 GLY A N 1
ATOM 5568 C CA . GLY A 1 708 ? 59.954 20.156 11.385 1.00 20.61 708 GLY A CA 1
ATOM 5569 C C . GLY A 1 708 ? 59.656 18.679 11.075 1.00 20.61 708 GLY A C 1
ATOM 5570 O O . GLY A 1 708 ? 59.348 17.875 11.946 1.00 20.61 708 GLY A O 1
ATOM 5571 N N . GLN A 1 709 ? 59.827 18.294 9.808 1.00 21.95 709 GLN A N 1
ATOM 5572 C CA . GLN A 1 709 ? 59.684 16.931 9.267 1.00 21.95 709 GLN A CA 1
ATOM 5573 C C . GLN A 1 709 ? 60.388 15.770 10.033 1.00 21.95 709 GLN A C 1
ATOM 5575 O O . GLN A 1 709 ? 61.554 15.875 10.399 1.00 21.95 709 GLN A O 1
ATOM 5580 N N . VAL A 1 710 ? 59.736 14.587 9.982 1.00 21.12 710 VAL A N 1
ATOM 5581 C CA . VAL A 1 710 ? 60.297 13.202 9.900 1.00 21.12 710 VAL A CA 1
ATOM 5582 C C . VAL A 1 710 ? 60.491 12.334 11.176 1.00 21.12 710 VAL A C 1
ATOM 5584 O O . VAL A 1 710 ? 61.256 12.641 12.077 1.00 21.12 710 VAL A O 1
ATOM 5587 N N . ARG A 1 711 ? 59.915 11.112 11.079 1.00 21.31 711 ARG A N 1
ATOM 5588 C CA . ARG A 1 711 ? 60.135 9.841 11.828 1.00 21.31 711 ARG A CA 1
ATOM 5589 C C . ARG A 1 711 ? 59.788 9.759 13.324 1.00 21.31 711 ARG A C 1
ATOM 5591 O O . ARG A 1 711 ? 60.396 10.388 14.176 1.00 21.31 711 ARG A O 1
ATOM 5598 N N . LEU A 1 712 ? 58.941 8.771 13.631 1.00 20.03 712 LEU A N 1
ATOM 5599 C CA . LEU A 1 712 ? 58.754 8.215 14.973 1.00 20.03 712 LEU A CA 1
ATOM 5600 C C . LEU A 1 712 ? 59.975 7.392 15.420 1.00 20.03 712 LEU A C 1
ATOM 5602 O O . LEU A 1 712 ? 60.367 6.433 14.749 1.00 20.03 712 LEU A O 1
ATOM 5606 N N . VAL A 1 713 ? 60.486 7.710 16.608 1.00 20.77 713 VAL A N 1
ATOM 5607 C CA . VAL A 1 713 ? 61.206 6.799 17.513 1.00 20.77 713 VAL A CA 1
ATOM 5608 C C . VAL A 1 713 ? 60.530 6.924 18.892 1.00 20.77 713 VAL A C 1
ATOM 5610 O O . VAL A 1 713 ? 59.802 7.881 19.142 1.00 20.77 713 VAL A O 1
ATOM 5613 N N . LYS A 1 714 ? 60.664 5.903 19.737 1.00 25.66 714 LYS A N 1
ATOM 5614 C CA . LYS A 1 714 ? 59.798 5.611 20.891 1.00 25.66 714 LYS A CA 1
ATOM 5615 C C . LYS A 1 714 ? 60.481 5.968 22.220 1.00 25.66 714 LYS A C 1
ATOM 5617 O O . LYS A 1 714 ? 61.608 5.522 22.389 1.00 25.66 714 LYS A O 1
ATOM 5622 N N . ASP A 1 715 ? 59.796 6.676 23.133 1.00 24.94 715 ASP A N 1
ATOM 5623 C CA . ASP A 1 715 ? 59.606 6.318 24.566 1.00 24.94 715 ASP A CA 1
ATOM 5624 C C . ASP A 1 715 ? 59.008 7.463 25.437 1.00 24.94 715 ASP A C 1
ATOM 5626 O O . ASP A 1 715 ? 59.532 8.571 25.434 1.00 24.94 715 ASP A O 1
ATOM 5630 N N . ASP A 1 716 ? 57.970 7.122 26.225 1.00 27.00 716 ASP A N 1
ATOM 5631 C CA . ASP A 1 716 ? 57.460 7.749 27.477 1.00 27.00 716 ASP A CA 1
ATOM 5632 C C . ASP A 1 716 ? 56.913 9.220 27.523 1.00 27.00 716 ASP A C 1
ATOM 5634 O O . ASP A 1 716 ? 57.030 9.944 26.536 1.00 27.00 716 ASP A O 1
ATOM 5638 N N . PRO A 1 717 ? 56.144 9.627 28.582 1.00 31.12 717 PRO A N 1
ATOM 5639 C CA . PRO A 1 717 ? 54.970 10.517 28.417 1.00 31.12 717 PRO A CA 1
ATOM 5640 C C . PRO A 1 717 ? 54.887 11.757 29.366 1.00 31.12 717 PRO A C 1
ATOM 5642 O O . PRO A 1 717 ? 55.875 12.129 29.991 1.00 31.12 717 PRO A O 1
ATOM 5645 N N . TYR A 1 718 ? 53.665 12.320 29.515 1.00 24.75 718 TYR A N 1
ATOM 5646 C CA . TYR A 1 718 ? 53.176 13.414 30.403 1.00 24.75 718 TYR A CA 1
ATOM 5647 C C . TYR A 1 718 ? 53.311 14.885 29.920 1.00 24.75 718 TYR A C 1
ATOM 5649 O O . TYR A 1 718 ? 54.414 15.418 29.885 1.00 24.75 718 TYR A O 1
ATOM 5657 N N . ILE A 1 719 ? 52.177 15.592 29.754 1.00 24.34 719 ILE A N 1
ATOM 5658 C CA . ILE A 1 719 ? 51.731 16.769 30.554 1.00 24.34 719 ILE A CA 1
ATOM 5659 C C . ILE A 1 719 ? 50.173 16.725 30.635 1.00 24.34 719 ILE A C 1
ATOM 5661 O O . ILE A 1 719 ? 49.683 15.634 30.926 1.00 24.34 719 ILE A O 1
ATOM 5665 N N . THR A 1 720 ? 49.331 17.773 30.565 1.00 27.44 720 THR A N 1
ATOM 5666 C CA . THR A 1 720 ? 47.850 17.651 30.743 1.00 27.44 720 THR A CA 1
ATOM 5667 C C . THR A 1 720 ? 47.034 18.844 30.219 1.00 27.44 720 THR A C 1
ATOM 5669 O O . THR A 1 720 ? 47.374 19.981 30.533 1.00 27.44 720 THR A O 1
ATOM 5672 N N . GLY A 1 721 ? 45.883 18.601 29.571 1.00 23.22 721 GLY A N 1
ATOM 5673 C CA . GLY A 1 721 ? 44.932 19.648 29.175 1.00 23.22 721 GLY A CA 1
ATOM 5674 C C . GLY A 1 721 ? 43.549 19.163 28.699 1.00 23.22 721 GLY A C 1
ATOM 5675 O O . GLY A 1 721 ? 43.235 17.972 28.683 1.00 23.22 721 GLY A O 1
ATOM 5676 N N . GLN A 1 722 ? 42.682 20.138 28.405 1.00 23.39 722 GLN A N 1
ATOM 5677 C CA . GLN A 1 722 ? 41.358 19.996 27.785 1.00 23.39 722 GLN A CA 1
ATOM 5678 C C . GLN A 1 722 ? 40.929 21.381 27.268 1.00 23.39 722 GLN A C 1
ATOM 5680 O O . GLN A 1 722 ? 40.962 22.346 28.032 1.00 23.39 722 GLN A O 1
ATOM 5685 N N . VAL A 1 723 ? 40.503 21.498 26.004 1.00 21.25 723 VAL A N 1
ATOM 5686 C CA . VAL A 1 723 ? 40.105 22.786 25.396 1.00 21.25 723 VAL A CA 1
ATOM 5687 C C . VAL A 1 723 ? 38.688 22.715 24.826 1.00 21.25 723 VAL A C 1
ATOM 5689 O O . VAL A 1 723 ? 38.344 21.793 24.089 1.00 21.25 723 VAL A O 1
ATOM 5692 N N . THR A 1 724 ? 37.875 23.718 25.158 1.00 21.84 724 THR A N 1
ATOM 5693 C CA . THR A 1 724 ? 36.522 23.936 24.621 1.00 21.84 724 THR A CA 1
ATOM 5694 C C . THR A 1 724 ? 36.576 24.983 23.509 1.00 21.84 724 THR A C 1
ATOM 5696 O O . THR A 1 724 ? 37.300 25.968 23.642 1.00 21.84 724 THR A O 1
ATOM 5699 N N . ILE A 1 725 ? 35.779 24.822 22.448 1.00 21.77 725 ILE A N 1
ATOM 5700 C CA . ILE A 1 725 ? 35.611 25.836 21.397 1.00 21.77 725 ILE A CA 1
ATOM 5701 C C . ILE A 1 725 ? 34.123 26.166 21.249 1.00 21.77 725 ILE A C 1
ATOM 5703 O O . ILE A 1 725 ? 33.317 25.295 20.924 1.00 21.77 725 ILE A O 1
ATOM 5707 N N . GLU A 1 726 ? 33.769 27.431 21.473 1.00 21.42 726 GLU A N 1
ATOM 5708 C CA . GLU A 1 726 ? 32.493 28.010 21.042 1.00 21.42 726 GLU A CA 1
ATOM 5709 C C . GLU A 1 726 ? 32.615 28.509 19.594 1.00 21.42 726 GLU A C 1
ATOM 5711 O O . GLU A 1 726 ? 33.686 28.949 19.173 1.00 21.42 726 GLU A O 1
ATOM 5716 N N . SER A 1 727 ? 31.516 28.517 18.835 1.00 23.48 727 SER A N 1
ATOM 5717 C CA . SER A 1 727 ? 31.469 29.151 17.514 1.00 23.48 727 SER A CA 1
ATOM 5718 C C . SER A 1 727 ? 30.252 30.066 17.377 1.00 23.48 727 SER A C 1
ATOM 5720 O O . SER A 1 727 ? 29.098 29.645 17.433 1.00 23.48 727 SER A O 1
ATOM 5722 N N . THR A 1 728 ? 30.513 31.362 17.196 1.00 20.81 728 THR A N 1
ATOM 5723 C CA . THR A 1 728 ? 29.487 32.371 16.905 1.00 20.81 728 THR A CA 1
ATOM 5724 C C . THR A 1 728 ? 29.404 32.593 15.399 1.00 20.81 728 THR A C 1
ATOM 5726 O O . THR A 1 728 ? 30.379 32.997 14.770 1.00 20.81 728 THR A O 1
ATOM 5729 N N . ILE A 1 729 ? 28.227 32.373 14.814 1.00 22.47 729 ILE A N 1
ATOM 5730 C CA . ILE A 1 729 ? 27.948 32.720 13.415 1.00 22.47 729 ILE A CA 1
ATOM 5731 C C . ILE A 1 729 ? 27.235 34.073 13.392 1.00 22.47 729 ILE A C 1
ATOM 5733 O O . ILE A 1 729 ? 26.253 34.275 14.103 1.00 22.47 729 ILE A O 1
ATOM 5737 N N . SER A 1 730 ? 27.712 34.996 12.556 1.00 20.14 730 SER A N 1
ATOM 5738 C CA . SER A 1 730 ? 27.038 36.272 12.294 1.00 20.14 730 SER A CA 1
ATOM 5739 C C . SER A 1 730 ? 26.564 36.341 10.843 1.00 20.14 730 SER A C 1
ATOM 5741 O O . SER A 1 730 ? 27.246 35.882 9.928 1.00 20.14 730 SER A O 1
ATOM 5743 N N . CYS A 1 731 ? 25.373 36.904 10.627 1.00 21.53 731 CYS A N 1
ATOM 5744 C CA . CYS A 1 731 ? 24.782 37.073 9.302 1.00 21.53 731 CYS A CA 1
ATOM 5745 C C . CYS A 1 731 ? 24.323 38.521 9.114 1.00 21.53 731 CYS A C 1
ATOM 5747 O O . CYS A 1 731 ? 23.466 39.011 9.849 1.00 21.53 731 CYS A O 1
ATOM 5749 N N . THR A 1 732 ? 24.866 39.203 8.108 1.00 20.80 732 THR A N 1
ATOM 5750 C CA . THR A 1 732 ? 24.519 40.585 7.756 1.00 20.80 732 THR A CA 1
ATOM 5751 C C . THR A 1 732 ? 23.620 40.625 6.522 1.00 20.80 732 THR A C 1
ATOM 5753 O O . THR A 1 732 ? 24.057 40.409 5.395 1.00 20.80 732 THR A O 1
ATOM 5756 N N . CYS A 1 733 ? 22.339 40.941 6.724 1.00 20.50 733 CYS A N 1
ATOM 5757 C CA . CYS A 1 733 ? 21.413 41.202 5.622 1.00 20.50 733 CYS A CA 1
ATOM 5758 C C . CYS A 1 733 ? 21.578 42.636 5.101 1.00 20.50 733 CYS A C 1
ATOM 5760 O O . CYS A 1 733 ? 21.424 43.592 5.860 1.00 20.50 733 CYS A O 1
ATOM 5762 N N . VAL A 1 734 ? 21.804 42.793 3.794 1.00 22.39 734 VAL A N 1
ATOM 5763 C CA . VAL A 1 734 ? 21.735 44.092 3.108 1.00 22.39 734 VAL A CA 1
ATOM 5764 C C . VAL A 1 734 ? 20.410 44.175 2.354 1.00 22.39 734 VAL A C 1
ATOM 5766 O O . VAL A 1 734 ? 20.188 43.427 1.406 1.00 22.39 734 VAL A O 1
ATOM 5769 N N . MET A 1 735 ? 19.528 45.090 2.762 1.00 24.45 735 MET A N 1
ATOM 5770 C CA . MET A 1 735 ? 18.305 45.418 2.023 1.00 24.45 735 MET A CA 1
ATOM 5771 C C . MET A 1 735 ? 18.406 46.814 1.410 1.00 24.45 735 MET A C 1
ATOM 5773 O O . MET A 1 735 ? 18.643 47.791 2.116 1.00 24.45 735 MET A O 1
ATOM 5777 N N . GLY A 1 736 ? 18.169 46.908 0.102 1.00 24.61 736 GLY A N 1
ATOM 5778 C CA . GLY A 1 736 ? 18.078 48.166 -0.634 1.00 24.61 736 GLY A CA 1
ATOM 5779 C C . GLY A 1 736 ? 17.294 47.968 -1.938 1.00 24.61 736 GLY A C 1
ATOM 5780 O O . GLY A 1 736 ? 17.532 46.975 -2.627 1.00 24.61 736 GLY A O 1
ATOM 5781 N N . PRO A 1 737 ? 16.341 48.851 -2.285 1.00 30.36 737 PRO A N 1
ATOM 5782 C CA . PRO A 1 737 ? 15.573 48.739 -3.521 1.00 30.36 737 PRO A CA 1
ATOM 5783 C C . PRO A 1 737 ? 16.329 49.355 -4.708 1.00 30.36 737 PRO A C 1
ATOM 5785 O O . PRO A 1 737 ? 16.877 50.450 -4.595 1.00 30.36 737 PRO A O 1
ATOM 5788 N N . MET A 1 738 ? 16.288 48.702 -5.872 1.00 25.16 738 MET A N 1
ATOM 5789 C CA . MET A 1 738 ? 16.701 49.295 -7.151 1.00 25.16 738 MET A CA 1
ATOM 5790 C C . MET A 1 738 ? 15.725 48.943 -8.291 1.00 25.16 738 MET A C 1
ATOM 5792 O O . MET A 1 738 ? 14.953 47.990 -8.149 1.00 25.16 738 MET A O 1
ATOM 5796 N N . PRO A 1 739 ? 15.675 49.750 -9.373 1.00 25.89 739 PRO A N 1
ATOM 5797 C CA . PRO A 1 739 ? 14.507 49.812 -10.253 1.00 25.89 739 PRO A CA 1
ATOM 5798 C C . PRO A 1 739 ? 14.519 48.802 -11.409 1.00 25.89 739 PRO A C 1
ATOM 5800 O O . PRO A 1 739 ? 15.523 48.166 -11.716 1.00 25.89 739 PRO A O 1
ATOM 5803 N N . LEU A 1 740 ? 13.382 48.719 -12.102 1.00 30.34 740 LEU A N 1
ATOM 5804 C CA . LEU A 1 740 ? 13.241 48.009 -13.373 1.00 30.34 740 LEU A CA 1
ATOM 5805 C C . LEU A 1 740 ? 13.977 48.753 -14.504 1.00 30.34 740 LEU A C 1
ATOM 5807 O O . LEU A 1 740 ? 13.646 49.907 -14.771 1.00 30.34 740 LEU A O 1
ATOM 5811 N N . GLY A 1 741 ? 14.870 48.065 -15.229 1.00 33.94 741 GLY A N 1
ATOM 5812 C CA . GLY A 1 741 ? 15.240 48.450 -16.602 1.00 33.94 741 GLY A CA 1
ATOM 5813 C C . GLY A 1 741 ? 16.717 48.731 -16.912 1.00 33.94 741 GLY A C 1
ATOM 5814 O O . GLY A 1 741 ? 17.017 49.800 -17.436 1.00 33.94 741 GLY A O 1
ATOM 5815 N N . SER A 1 742 ? 17.619 47.768 -16.698 1.00 25.53 742 SER A N 1
ATOM 5816 C CA . SER A 1 742 ? 18.911 47.704 -17.409 1.00 25.53 742 SER A CA 1
ATOM 5817 C C . SER A 1 742 ? 19.492 46.282 -17.425 1.00 25.53 742 SER A C 1
ATOM 5819 O O . SER A 1 742 ? 19.255 45.494 -16.509 1.00 25.53 742 SER A O 1
ATOM 5821 N N . GLU A 1 743 ? 20.253 45.953 -18.473 1.00 35.03 743 GLU A N 1
ATOM 5822 C CA . GLU A 1 743 ? 21.119 44.765 -18.522 1.00 35.03 743 GLU A CA 1
ATOM 5823 C C . GLU A 1 743 ? 22.492 45.093 -17.894 1.00 35.03 743 GLU A C 1
ATOM 5825 O O . GLU A 1 743 ? 22.990 46.203 -18.104 1.00 35.03 743 GLU A O 1
ATOM 5830 N N . PRO A 1 744 ? 23.123 44.169 -17.143 1.00 27.28 744 PRO A N 1
ATO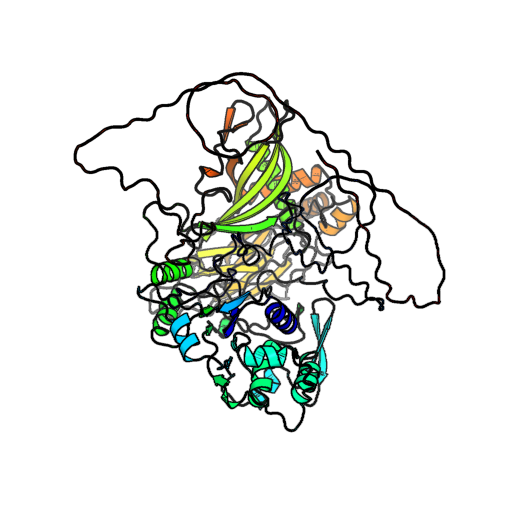M 5831 C CA . PRO A 1 744 ? 24.512 44.297 -16.704 1.00 27.28 744 PRO A CA 1
ATOM 5832 C C . PRO A 1 744 ? 25.466 43.340 -17.447 1.00 27.28 744 PRO A C 1
ATOM 5834 O O . PRO A 1 744 ? 25.201 42.144 -17.570 1.00 27.28 744 PRO A O 1
ATOM 5837 N N . ASP A 1 745 ? 26.610 43.871 -17.885 1.00 23.70 745 ASP A N 1
ATOM 5838 C CA . ASP A 1 745 ? 27.682 43.131 -18.565 1.00 23.70 745 ASP A CA 1
ATOM 5839 C C . ASP A 1 745 ? 28.393 42.079 -17.692 1.00 23.70 745 ASP A C 1
ATOM 5841 O O . ASP A 1 745 ? 28.546 42.218 -16.474 1.00 23.70 745 ASP A O 1
ATOM 5845 N N . LEU A 1 746 ? 28.951 41.063 -18.357 1.00 24.73 746 LEU A N 1
ATOM 5846 C CA . LEU A 1 746 ? 29.899 40.119 -17.763 1.00 24.73 746 LEU A CA 1
ATOM 5847 C C . LEU A 1 746 ? 31.256 40.799 -17.517 1.00 24.73 746 LEU A C 1
ATOM 5849 O O . LEU A 1 746 ? 32.049 40.965 -18.442 1.00 24.73 746 LEU A O 1
ATOM 5853 N N . THR A 1 747 ? 31.567 41.119 -16.259 1.00 21.83 747 THR A N 1
ATOM 5854 C CA . THR A 1 747 ? 32.913 41.555 -15.849 1.00 21.83 747 THR A CA 1
ATOM 5855 C C . THR A 1 747 ? 33.488 40.674 -14.740 1.00 21.83 747 THR A C 1
ATOM 5857 O O . THR A 1 747 ? 32.948 40.558 -13.641 1.00 21.83 747 THR A O 1
ATOM 5860 N N . THR A 1 748 ? 34.618 40.030 -15.033 1.00 23.73 748 THR A N 1
ATOM 5861 C CA . THR A 1 748 ? 35.336 39.157 -14.097 1.00 23.73 748 THR A CA 1
ATOM 5862 C C . THR A 1 748 ? 36.142 39.999 -13.110 1.00 23.73 748 THR A C 1
ATOM 5864 O O . THR A 1 748 ? 37.010 40.761 -13.529 1.00 23.73 748 THR A O 1
ATOM 5867 N N . THR A 1 749 ? 35.915 39.836 -11.804 1.00 21.70 749 THR A N 1
ATOM 5868 C CA . THR A 1 749 ? 36.742 40.475 -10.763 1.00 21.70 749 THR A CA 1
ATOM 5869 C C . THR A 1 749 ? 37.441 39.411 -9.925 1.00 21.70 749 THR A C 1
ATOM 5871 O O . THR A 1 749 ? 36.784 38.562 -9.329 1.00 21.70 749 THR A O 1
ATOM 5874 N N . VAL A 1 750 ? 38.773 39.463 -9.873 1.00 22.78 750 VAL A N 1
ATOM 5875 C CA . VAL A 1 750 ? 39.610 38.572 -9.054 1.00 22.78 750 VAL A CA 1
ATOM 5876 C C . VAL A 1 750 ? 40.120 39.346 -7.844 1.00 22.78 750 VAL A C 1
ATOM 5878 O O . VAL A 1 750 ? 40.691 40.422 -8.004 1.00 22.78 750 VAL A O 1
ATOM 5881 N N . TRP A 1 751 ? 39.976 38.770 -6.651 1.00 21.88 751 TRP A N 1
ATOM 5882 C CA . TRP A 1 751 ? 40.577 39.285 -5.421 1.00 21.88 751 TRP A CA 1
ATOM 5883 C C . TRP A 1 751 ? 41.656 38.323 -4.915 1.00 21.88 751 TRP A C 1
ATOM 5885 O O . TRP A 1 751 ? 41.478 37.108 -4.948 1.00 21.88 751 TRP A O 1
ATOM 5895 N N . ARG A 1 752 ? 42.777 38.876 -4.443 1.00 23.20 752 ARG A N 1
ATOM 5896 C CA . ARG A 1 752 ? 43.817 38.162 -3.687 1.00 23.20 752 ARG A CA 1
ATOM 5897 C C . ARG A 1 752 ? 43.883 38.734 -2.275 1.00 23.20 752 ARG A C 1
ATOM 5899 O O . ARG A 1 752 ? 43.735 39.943 -2.107 1.00 23.20 752 ARG A O 1
ATOM 5906 N N . LEU A 1 753 ? 44.185 37.882 -1.300 1.00 25.50 753 LEU A N 1
ATOM 5907 C CA . LEU A 1 753 ? 44.619 38.284 0.039 1.00 25.50 753 LEU A CA 1
ATOM 5908 C C . LEU A 1 753 ? 46.122 37.969 0.230 1.00 25.50 753 LEU A C 1
ATOM 5910 O O . LEU A 1 753 ? 46.698 37.278 -0.617 1.00 25.50 753 LEU A O 1
ATOM 5914 N N . PRO A 1 754 ? 46.798 38.565 1.233 1.00 26.97 754 PRO A N 1
ATOM 5915 C CA . PRO A 1 754 ? 48.259 38.681 1.233 1.00 26.97 754 PRO A CA 1
ATOM 5916 C C . PRO A 1 754 ? 48.992 37.449 1.773 1.00 26.97 754 PRO A C 1
ATOM 5918 O O . PRO A 1 754 ? 48.448 36.675 2.553 1.00 26.97 754 PRO A O 1
ATOM 5921 N N . GLN A 1 755 ? 50.275 37.333 1.419 1.00 30.36 755 GLN A N 1
ATOM 5922 C CA . GLN A 1 755 ? 51.205 36.421 2.087 1.00 30.36 755 GLN A CA 1
ATOM 5923 C C . GLN A 1 755 ? 51.509 36.891 3.516 1.00 30.36 755 GLN A C 1
ATOM 5925 O O . GLN A 1 755 ? 51.648 38.093 3.755 1.00 30.36 755 GLN A O 1
ATOM 5930 N N . ALA A 1 756 ? 51.751 35.936 4.412 1.00 26.12 756 ALA A N 1
ATOM 5931 C CA . ALA A 1 756 ? 52.520 36.143 5.632 1.00 26.12 756 ALA A CA 1
ATOM 5932 C C . ALA A 1 756 ? 53.592 35.046 5.756 1.00 26.12 756 ALA A C 1
ATOM 5934 O O . ALA A 1 756 ? 53.324 33.870 5.531 1.00 26.12 756 ALA A O 1
ATOM 5935 N N . GLN A 1 757 ? 54.805 35.477 6.086 1.00 24.84 757 GLN A N 1
ATOM 5936 C CA . GLN A 1 757 ? 55.933 34.699 6.599 1.00 24.84 757 GLN A CA 1
ATOM 5937 C C . GLN A 1 757 ? 56.676 35.616 7.591 1.00 24.84 757 GLN A C 1
ATOM 5939 O O . GLN A 1 757 ? 56.569 36.844 7.453 1.00 24.84 757 GLN A O 1
ATOM 5944 N N . PRO A 1 758 ? 57.482 35.075 8.517 1.00 31.91 758 PRO A N 1
ATOM 5945 C CA . PRO A 1 758 ? 57.696 33.654 8.795 1.00 31.91 758 PRO A CA 1
ATOM 5946 C C . PRO A 1 758 ? 56.745 33.109 9.870 1.00 31.91 758 PRO A C 1
ATOM 5948 O O . PRO A 1 758 ? 56.431 33.861 10.820 1.00 31.91 758 PRO A O 1
#

Sequence (758 aa):
MLLASMGELLNLGWSWDFIINLSESDFPINPTKSIRIAENQPGEQGRLLWDSLLLLGSPFFLGSESSNCNKCDLTNALVVLSPTAEDGEIEVRISVGLRKSFGPAHTHSIFQQVKPHNLFPFIIIIIINSFHLVAGTNNQLGEFLTANKGRNFVKSHGREVQRFVQKQGLDKTFVECDAHMWRTGDRRLPWGVQMDGGSDWVALSRPFVTYLAGVNGTRDLLLQGLITVFRYTLLPAESFFHTLLRNSQFCTTYVDNNLHVTNWKRRLGCRCQYKHVVDWCGCSPNDFKMEDWPRLQGTEGRQLFFARKFEPIVNQAVIHQLEERLYGLYPPGLPNVASYWQSVYHHADLSPPPDDSLVTLTHSLLRLASKLLSSDACSVTPSRLLEVTSYHHQDSYKGSLILYEVSVGGSSDVVKLETWVRPQQLLWGLKMNGPVKTLKTLYVSSDYDQKEQVSRNNLQSLGPFSEPVLVFQLSEGPAGASAPSLNLTVLWVDPAGQLAEVSEVHVEDVSTVNHVKPSLREPLLPGVWEVKMILNSSLVARTQFLVIPLQLVSGVEISQHQSTFLHNGPAQSFVAPEGVDYERFLASAGEKLALRRKATANSKRFGVDLQKWIDSLTNRFYKVVESCAASTRQTSLCGGVILEPCEGTVWSSLAPDPKSQICTVNNITGRMDRPYVISQFLSVGTTDKMYALAGVVFVVGDDHYIDGQVRLVKDDPYITGQVTIESTISCTCVMGPMPLGSEPDLTTTVWRLPQAQP

InterPro domains:
  IPR003406 Glycosyl transferase, family 14 [PF02485] (137-289)
  IPR024448 Xylosyltransferase, C-terminal [PF12529] (323-500)
  IPR043538 Xylosyltransferase [PTHR46025] (137-665)

pLDDT: mean 72.73, std 28.24, range [17.92, 98.75]

Foldseek 3Di:
DVLVVLLVVVVVPAAFWKWFWDAPFKDWLFFAQFQDPDDDDPPDPDDDDPPCRVPVVDDDDDDDDDDDDDDDDPLDWDFDFDFDDDPHDTDGDGDTPPDDDPDPDDPDRPDPDPDDPDDRPGDTGTGHDDPDDPDDDTNVLNVVCVVLGLAKAFAWPPDDPVVVCVQQVLQWFWDDDPLATDTPGGHDDDPPFDWTFADLGIMHTSVVSCVSNCVVVDPDPVSVVLVVSLNGGGPSSRTSVVRCCCPDPNVVRYDNHSLEAFQDPPVQQFPQVCVVRYVHGDGHTFADAPVCVVVSVVCPPPSHTMYDGHDVLLPCPSVQVSCCVRPNHDDPPQAQSQKDKDWPDFPNDPPDQHDLLVVLLLQLVQVVVQVVLADPVKGKAWDFWGTKMFMDGNSGTPFIKTWGWIDMPPDPDIFIKIFGKAWDWCWDDDPQDDQSVQKPDWDKAACQRSNSRDRPRRRRSAAQPGFIKIKTAGDDDDPPDQDDWFWKWKFKAALLQATFFIDIDTRRDRHGIDMDGTPGDGRGAFAKIKMFIDGPNDTRTITIGGHAQRQDDSRHGDDLVVLLVRHLHHPDGDDDDPPDDPVVVIDDPVSSVVSNVVSNVLSRDHDPRSSVVRSVRSVVTMDGDDMATCDPAFDDGPNPDTHHHLCPDSTHPNDDDQVPDFADQDPSSRHGPSPDDPPDPPDDDDDDDDDDDDDDDDDDDDDDDDDDDDDDDDDDDDDHDDDDDDDDDDDDDDDDDDDDDDDDDDDDDDDDDDDDDD

Organism: Timema californicum (NCBI:txid61474)